Protein AF-A0A8H6FI02-F1 (afdb_monomer_lite)

Organism: NCBI:txid112416

InterPro domains:
  IPR002523 Mg2+ transporter protein, CorA-like/Zinc transport protein ZntB [PF01544] (306-417)
  IPR045863 CorA, transmembrane region [SSF144083] (363-417)
  IPR050829 CorA Metal Ion Transporter [PTHR47685] (241-414)

Sequence (420 aa):
MCSTRLTFEDIHGEVKEGPYNGFEILNFRGRQKLQDQSDVFNILHDSPHLSSELDELTFKYHENGPLGRNLQWRADLLGIKRGFCNDVQSDLPWQLDEGIRSNFSKIEVTKGSLAPEIGQQMLSRHPFYSNAVLVRDYFRCFPRDDGFLLTTSPTVGLNYLDRYFARYVEVPSHAETVHQDHSALENIRRGWELDGTASWEIKLVHWLMVLLVNELEVAPHNHRLWKNVPDIQNAYLPIVRDLKHRRASRFRRHESVNLVREYVSCMDEISQINEISMQKIEFLGKLREHCKSLKLARLHHILGSINEKSLLVQRVDEAVKQIEKDNENLPRLINDLKTSLDVLFQLRTIEQNELAIIAESNNKAILVFTVVIFIFLPLSFFTSYFGMNLQGIANTDKTQGYFWAVCGSVTLFVVSFTVV

Secondary structure (DSSP, 8-state):
--------SS-B---SS-GGGEEEEEEEEEHHHHHHHHHHHHHHHH-HHHHHHHHHHHHTTTTTSHHHHHHHHHHHHHTPPP-HHHHHHHHSPEETTS-----TTS------PPPSS----GGGGSGGGTTEEEEEEEEEEEE-TTS-EEEE----SB-B--TTHHHHHTS-TTTTTT-TTT-HHHHHHHHHHHHTTTT-SS-BHHHHHHHHHHHHHSTTBB-SS---S--HHHHHHHHHHHHHHHHHSPP-TTHHHHHHHHHHHHHHHHHHHHHHHHHHHHHHHHHHHHHHH--GGGTTTTS-SSHHHHHHHHHHHHHHHHHHHTTTTHHHHHHHHHHHHHHHHHHHHHHHHHHHHHHHHHHHHHHHHHHHHHHHHHHHHHHHHHHS--HHHHT----HHHHHHHHHHHHHHHHHHHH-

Foldseek 3Di:
DPQPFDDDPQADDFADDALQQKAKFKFKAFQVVLLVLLQVLCVCVVDPVNQVVCQCVVPVVPCPHPVVVVQVVVCVQQVHDDGPSVVVLLQRWAALPWDDDDDPPHNPPPPTNRPNHDDDALLLVQVLCVRMGITMGMWGWDADPRRATRDIRPDFHFFEDEPCSSVLNPDDRVCSLPDLQGDLVSVLVVVCVVQPCVPPPDRHSLSVSLSSLLSRLLTNVDYPYDPPGDQSVRSCVVSLVVLLVVLVDDDDPPVLVVSLVSLVSSLSSLVSLLVSLVVSLVSLVSSLVVLVPPPCVVVPVPDPDDVVSVVSNVSSVVSNVSSCVSSVCSVVSSVVSVVSSVVSVVVVVVVVVVVVVVVVVVVVVVVVVVLVCLLVVVVVVVVVVLVPPDPDNVPDPDDPVVVCVVVVVVSVVSNVVSVD

Radius of gyration: 36.69 Å; chains: 1; bounding box: 103×50×107 Å

Structure (mmCIF, N/CA/C/O backbone):
data_AF-A0A8H6FI02-F1
#
_entry.id   AF-A0A8H6FI02-F1
#
loop_
_atom_site.group_PDB
_atom_site.id
_atom_site.type_symbol
_atom_site.label_atom_id
_atom_site.label_alt_id
_atom_site.label_comp_id
_atom_site.label_asym_id
_atom_site.label_entity_id
_atom_site.label_seq_id
_atom_site.pdbx_PDB_ins_code
_atom_site.Cartn_x
_atom_site.Cartn_y
_atom_site.Cartn_z
_atom_site.occupancy
_atom_site.B_iso_or_equiv
_atom_site.auth_seq_id
_atom_site.auth_comp_id
_atom_site.auth_asym_id
_atom_site.auth_atom_id
_atom_site.pdbx_PDB_model_num
ATOM 1 N N . MET A 1 1 ? 0.242 -11.033 -23.485 1.00 25.84 1 MET A N 1
ATOM 2 C CA . MET A 1 1 ? 1.720 -11.048 -23.439 1.00 25.84 1 MET A CA 1
ATOM 3 C C . MET A 1 1 ? 2.273 -10.285 -24.640 1.00 25.84 1 MET A C 1
ATOM 5 O O . MET A 1 1 ? 2.476 -10.868 -25.697 1.00 25.84 1 MET A O 1
ATOM 9 N N . CYS A 1 2 ? 2.467 -8.969 -24.509 1.00 23.47 2 CYS A N 1
ATOM 10 C CA . CYS A 1 2 ? 3.204 -8.182 -25.500 1.00 23.47 2 CYS A CA 1
ATOM 11 C C . CYS A 1 2 ? 4.700 -8.379 -25.246 1.00 23.47 2 CYS A C 1
ATOM 13 O O . CYS A 1 2 ? 5.284 -7.724 -24.390 1.00 23.47 2 CYS A O 1
ATOM 15 N N . SER A 1 3 ? 5.314 -9.321 -25.959 1.00 27.84 3 SER A N 1
ATOM 16 C CA . SER A 1 3 ? 6.769 -9.362 -26.090 1.00 27.84 3 SER A CA 1
ATOM 17 C C . SER A 1 3 ? 7.166 -8.255 -27.063 1.00 27.84 3 SER A C 1
ATOM 19 O O . SER A 1 3 ? 7.126 -8.433 -28.280 1.00 27.84 3 SER A O 1
ATOM 21 N N . THR A 1 4 ? 7.480 -7.074 -26.535 1.00 34.72 4 THR A N 1
ATOM 22 C CA . THR A 1 4 ? 8.015 -5.970 -27.333 1.00 34.72 4 THR A CA 1
ATOM 23 C C . THR A 1 4 ? 9.437 -6.343 -27.738 1.00 34.72 4 THR A C 1
ATOM 25 O O . THR A 1 4 ? 10.385 -6.238 -26.959 1.00 34.72 4 THR A O 1
ATOM 28 N N . ARG A 1 5 ? 9.585 -6.865 -28.956 1.00 30.97 5 ARG A N 1
ATOM 29 C CA . ARG A 1 5 ? 10.879 -7.173 -29.566 1.00 30.97 5 ARG A CA 1
ATOM 30 C C . ARG A 1 5 ? 11.519 -5.853 -30.001 1.00 30.97 5 ARG A C 1
ATOM 32 O O . ARG A 1 5 ? 11.352 -5.415 -31.129 1.00 30.97 5 ARG A O 1
ATOM 39 N N . LEU A 1 6 ? 12.196 -5.189 -29.072 1.00 39.38 6 LEU A N 1
ATOM 40 C CA . LEU A 1 6 ? 13.025 -4.024 -29.373 1.00 39.38 6 LEU A CA 1
ATOM 41 C C . LEU A 1 6 ? 14.338 -4.541 -29.982 1.00 39.38 6 LEU A C 1
ATOM 43 O O . LEU A 1 6 ? 15.044 -5.316 -29.347 1.00 39.38 6 LEU A O 1
ATOM 47 N N . THR A 1 7 ? 14.653 -4.206 -31.229 1.00 31.80 7 THR A N 1
ATOM 48 C CA . THR A 1 7 ? 15.923 -4.590 -31.871 1.00 31.80 7 THR A CA 1
ATOM 49 C C . THR A 1 7 ? 16.948 -3.473 -31.694 1.00 31.80 7 THR A C 1
ATOM 51 O O . THR A 1 7 ? 16.691 -2.327 -32.046 1.00 31.80 7 THR A O 1
ATOM 54 N N . PHE A 1 8 ? 18.096 -3.813 -31.105 1.00 48.16 8 PHE A N 1
ATOM 55 C CA . PHE A 1 8 ? 19.157 -2.891 -30.694 1.00 48.16 8 PHE A CA 1
ATOM 56 C C . PHE A 1 8 ? 20.322 -2.982 -31.687 1.00 48.16 8 PHE A C 1
ATOM 58 O O . PHE A 1 8 ? 21.234 -3.776 -31.476 1.00 48.16 8 PHE A O 1
ATOM 65 N N . GLU A 1 9 ? 20.293 -2.215 -32.778 1.00 36.41 9 GLU A N 1
ATOM 66 C CA . GLU A 1 9 ? 21.387 -2.235 -33.771 1.00 36.41 9 GLU A CA 1
ATOM 67 C C . GLU A 1 9 ? 22.436 -1.125 -33.542 1.00 36.41 9 GLU A C 1
ATOM 69 O O . GLU A 1 9 ? 23.589 -1.297 -33.927 1.00 36.41 9 GLU A O 1
ATOM 74 N N . ASP A 1 10 ? 22.106 -0.062 -32.792 1.00 35.91 10 ASP A N 1
ATOM 75 C CA . ASP A 1 10 ? 22.948 1.149 -32.676 1.00 35.91 10 ASP A CA 1
ATOM 76 C C . ASP A 1 10 ? 23.571 1.401 -31.287 1.00 35.91 10 ASP A C 1
ATOM 78 O O . ASP A 1 10 ? 24.096 2.485 -31.024 1.00 35.91 10 ASP A O 1
ATOM 82 N N . ILE A 1 11 ? 23.493 0.444 -30.355 1.00 46.09 11 ILE A N 1
ATOM 83 C CA . ILE A 1 11 ? 23.932 0.651 -28.964 1.00 46.09 11 ILE A CA 1
ATOM 84 C C . ILE A 1 11 ? 25.140 -0.233 -28.638 1.00 46.09 11 ILE A C 1
ATOM 86 O O . ILE A 1 11 ? 25.169 -1.406 -28.989 1.00 46.09 11 ILE A O 1
ATOM 90 N N . HIS A 1 12 ? 26.144 0.309 -27.942 1.00 44.88 12 HIS A N 1
ATOM 91 C CA . HIS A 1 12 ? 27.356 -0.423 -27.556 1.00 44.88 12 HIS A CA 1
ATOM 92 C C . HIS A 1 12 ? 27.437 -0.653 -26.031 1.00 44.88 12 HIS A C 1
ATOM 94 O O . HIS A 1 12 ? 27.285 0.289 -25.249 1.00 44.88 12 HIS A O 1
ATOM 100 N N . GLY A 1 13 ? 27.718 -1.892 -25.597 1.00 50.53 13 GLY A N 1
ATOM 101 C CA . GLY A 1 13 ? 28.077 -2.232 -24.207 1.00 50.53 13 GLY A CA 1
ATOM 102 C C . GLY A 1 13 ? 27.621 -3.626 -23.746 1.00 50.53 13 GLY A C 1
ATOM 103 O O . GLY A 1 13 ? 26.495 -4.014 -24.022 1.00 50.53 13 GLY A O 1
ATOM 104 N N . GLU A 1 14 ? 28.480 -4.348 -23.010 1.00 46.88 14 GLU A N 1
ATOM 105 C CA . GLU A 1 14 ? 28.128 -5.605 -22.320 1.00 46.88 14 GLU A CA 1
ATOM 106 C C . GLU A 1 14 ? 27.627 -5.316 -20.889 1.00 46.88 14 GLU A C 1
ATOM 108 O O . GLU A 1 14 ? 28.314 -4.642 -20.120 1.00 46.88 14 GLU A O 1
ATOM 113 N N . VAL A 1 15 ? 26.471 -5.867 -20.508 1.00 52.25 15 VAL A N 1
ATOM 114 C CA . VAL A 1 15 ? 25.891 -5.834 -19.155 1.00 52.25 15 VAL A CA 1
ATOM 115 C C . VAL A 1 15 ? 25.827 -7.268 -18.631 1.00 52.25 15 VAL A C 1
ATOM 117 O O . VAL A 1 15 ? 24.835 -7.964 -18.824 1.00 52.25 15 VAL A O 1
ATOM 120 N N . LYS A 1 16 ? 26.914 -7.739 -18.011 1.00 48.22 16 LYS A N 1
ATOM 121 C CA . LYS A 1 16 ? 26.981 -9.107 -17.463 1.00 48.22 16 LYS A CA 1
ATOM 122 C C . LYS A 1 16 ? 26.586 -9.192 -15.984 1.00 48.22 16 LYS A C 1
ATOM 124 O O . LYS A 1 16 ? 25.959 -10.167 -15.599 1.00 48.22 16 LYS A O 1
ATOM 129 N N . GLU A 1 17 ? 26.893 -8.176 -15.170 1.00 51.75 17 GLU A N 1
ATOM 130 C CA . GLU A 1 17 ? 26.709 -8.218 -13.704 1.00 51.75 17 GLU A CA 1
ATOM 131 C C . GLU A 1 17 ? 26.535 -6.802 -13.110 1.00 51.75 17 GLU A C 1
ATOM 133 O O . GLU A 1 17 ? 27.404 -6.276 -12.415 1.00 51.75 17 GLU A O 1
ATOM 138 N N . GLY A 1 18 ? 25.437 -6.118 -13.435 1.00 57.34 18 GLY A N 1
ATOM 139 C CA . GLY A 1 18 ? 25.102 -4.827 -12.818 1.00 57.34 18 GLY A CA 1
ATOM 140 C C . GLY A 1 18 ? 23.939 -4.942 -11.828 1.00 57.34 18 GLY A C 1
ATOM 141 O O . GLY A 1 18 ? 23.254 -5.962 -11.824 1.00 57.34 18 GLY A O 1
ATOM 142 N N . PRO A 1 19 ? 23.645 -3.899 -11.025 1.00 59.91 19 PRO A N 1
ATOM 143 C CA . PRO A 1 19 ? 22.496 -3.900 -10.111 1.00 59.91 19 PRO A CA 1
ATOM 144 C C . PRO A 1 19 ? 21.141 -4.033 -10.834 1.00 59.91 19 PRO A C 1
ATOM 146 O O . PRO A 1 19 ? 20.117 -4.167 -10.191 1.00 59.91 19 PRO A O 1
ATOM 149 N N . TYR A 1 20 ? 21.115 -4.024 -12.165 1.00 67.75 20 TYR A N 1
ATOM 150 C CA . TYR A 1 20 ? 19.925 -3.873 -12.997 1.00 67.75 20 TYR A CA 1
ATOM 151 C C . TYR A 1 20 ? 18.960 -5.068 -13.025 1.00 67.75 20 TYR A C 1
ATOM 153 O O . TYR A 1 20 ? 17.914 -4.937 -13.644 1.00 67.75 20 TYR A O 1
ATOM 161 N N . ASN A 1 21 ? 19.270 -6.213 -12.408 1.00 68.56 21 ASN A N 1
ATOM 162 C CA . ASN A 1 21 ? 18.493 -7.456 -12.575 1.00 68.56 21 ASN A CA 1
ATOM 163 C C . ASN A 1 21 ? 17.007 -7.320 -12.190 1.00 68.56 21 ASN A C 1
ATOM 165 O O . ASN A 1 21 ? 16.147 -7.960 -12.798 1.00 68.56 21 ASN A O 1
ATOM 169 N N . GLY A 1 22 ? 16.693 -6.450 -11.234 1.00 74.62 22 GLY A N 1
ATOM 170 C CA . GLY A 1 22 ? 15.326 -6.019 -10.987 1.00 74.62 22 GLY A CA 1
ATOM 171 C C . GLY A 1 22 ? 15.162 -5.208 -9.710 1.00 74.62 22 GLY A C 1
ATOM 172 O O . GLY A 1 22 ? 16.018 -5.242 -8.824 1.00 74.62 22 GLY A O 1
ATOM 173 N N . PHE A 1 23 ? 14.058 -4.477 -9.632 1.00 78.00 23 PHE A N 1
ATOM 174 C CA . PHE A 1 23 ? 13.716 -3.604 -8.513 1.00 78.00 23 PHE A CA 1
ATOM 175 C C . PHE A 1 23 ? 12.197 -3.504 -8.331 1.00 78.00 23 PHE A C 1
ATOM 177 O O . PHE A 1 23 ? 11.422 -3.754 -9.257 1.00 78.00 23 PHE A O 1
ATOM 184 N N . GLU A 1 24 ? 11.772 -3.173 -7.112 1.00 80.00 24 GLU A N 1
ATOM 185 C CA . GLU A 1 24 ? 10.360 -2.964 -6.790 1.00 80.00 24 GLU A CA 1
ATOM 186 C C . GLU A 1 24 ? 9.908 -1.578 -7.251 1.00 80.00 24 GLU A C 1
ATOM 188 O O . GLU A 1 24 ? 10.533 -0.562 -6.950 1.00 80.00 24 GLU A O 1
ATOM 193 N N . ILE A 1 25 ? 8.780 -1.531 -7.949 1.00 83.44 25 ILE A N 1
ATOM 194 C CA . ILE A 1 25 ? 8.131 -0.302 -8.386 1.00 83.44 25 ILE A CA 1
ATOM 195 C C . ILE A 1 25 ? 6.779 -0.153 -7.696 1.00 83.44 25 ILE A C 1
ATOM 197 O O . ILE A 1 25 ? 6.117 -1.128 -7.345 1.00 83.44 25 ILE A O 1
ATOM 201 N N . LEU A 1 26 ? 6.358 1.099 -7.542 1.00 87.69 26 LEU A N 1
ATOM 202 C CA . LEU A 1 26 ? 5.032 1.451 -7.057 1.00 87.69 26 LEU A CA 1
ATOM 203 C C . LEU A 1 26 ? 4.235 2.042 -8.215 1.00 87.69 26 LEU A C 1
ATOM 205 O O . LEU A 1 26 ? 4.706 2.951 -8.905 1.00 87.69 26 LEU A O 1
ATOM 209 N N . ASN A 1 27 ? 3.031 1.527 -8.434 1.00 88.00 27 ASN A N 1
ATOM 210 C CA . ASN A 1 27 ? 2.109 2.062 -9.428 1.00 88.00 27 ASN A CA 1
ATOM 211 C C . ASN A 1 27 ? 0.655 1.896 -8.979 1.00 88.00 27 ASN A C 1
ATOM 213 O O . ASN A 1 27 ? 0.359 1.197 -8.011 1.00 88.00 27 ASN A O 1
ATOM 217 N N . PHE A 1 28 ? -0.253 2.576 -9.672 1.00 88.94 28 PHE A N 1
ATOM 218 C CA . PHE A 1 28 ? -1.681 2.468 -9.409 1.00 88.94 28 PHE A CA 1
ATOM 219 C C . PHE A 1 28 ? -2.382 1.556 -10.411 1.00 88.94 28 PHE A C 1
ATOM 221 O O . PHE A 1 28 ? -2.093 1.576 -11.613 1.00 88.94 28 PHE A O 1
ATOM 228 N N . ARG A 1 29 ? -3.372 0.816 -9.909 1.00 87.25 29 ARG A N 1
ATOM 229 C CA . ARG A 1 29 ? -4.286 -0.032 -10.684 1.00 87.25 29 ARG A CA 1
ATOM 230 C C . ARG A 1 29 ? -5.734 0.307 -10.362 1.00 87.25 29 ARG A C 1
ATOM 232 O O . ARG A 1 29 ? -6.038 0.745 -9.254 1.00 87.25 29 ARG A O 1
ATOM 239 N N . GLY A 1 30 ? -6.635 0.067 -11.310 1.00 87.81 30 GLY A N 1
ATOM 240 C CA . GLY A 1 30 ? -8.071 0.076 -11.034 1.00 87.81 30 GLY A CA 1
ATOM 241 C C . GLY A 1 30 ? -8.447 -1.061 -10.087 1.00 87.81 30 GLY A C 1
ATOM 242 O O . GLY A 1 30 ? -8.054 -2.203 -10.321 1.00 87.81 30 GLY A O 1
ATOM 243 N N . ARG A 1 31 ? -9.219 -0.765 -9.034 1.00 86.06 31 ARG A N 1
ATOM 244 C CA . ARG A 1 31 ? -9.613 -1.764 -8.024 1.00 86.06 31 ARG A CA 1
ATOM 245 C C . ARG A 1 31 ? -10.326 -2.956 -8.651 1.00 86.06 31 ARG A C 1
ATOM 247 O O . ARG A 1 31 ? -9.917 -4.087 -8.427 1.00 86.06 31 ARG A O 1
ATOM 254 N N . GLN A 1 32 ? -11.373 -2.695 -9.435 1.00 85.25 32 GLN A N 1
ATOM 255 C CA . GLN A 1 32 ? -12.171 -3.761 -10.046 1.00 85.25 32 GLN A CA 1
ATOM 256 C C . GLN A 1 32 ? -11.300 -4.658 -10.922 1.00 85.25 32 GLN A C 1
ATOM 258 O O . GLN A 1 32 ? -11.366 -5.870 -10.831 1.00 85.25 32 GLN A O 1
ATOM 263 N N . LYS A 1 33 ? -10.407 -4.049 -11.702 1.00 82.88 33 LYS A N 1
ATOM 264 C CA . LYS A 1 33 ? -9.492 -4.771 -12.578 1.00 82.88 33 LYS A CA 1
ATOM 265 C C . LYS A 1 33 ? -8.528 -5.664 -11.805 1.00 82.88 33 LYS A C 1
ATOM 267 O O . LYS A 1 33 ? -8.281 -6.788 -12.225 1.00 82.88 33 LYS A O 1
ATOM 272 N N . LEU A 1 34 ? -7.957 -5.155 -10.716 1.00 84.00 34 LEU A N 1
ATOM 273 C CA . LEU A 1 34 ? -7.085 -5.958 -9.869 1.00 84.00 34 LEU A CA 1
ATOM 274 C C . LEU A 1 34 ? -7.872 -7.136 -9.268 1.00 84.00 34 LEU A C 1
ATOM 276 O O . LEU A 1 34 ? -7.333 -8.238 -9.197 1.00 84.00 34 LEU A O 1
ATOM 280 N N . GLN A 1 35 ? -9.148 -6.925 -8.906 1.00 85.69 35 GLN A N 1
ATOM 281 C CA . GLN A 1 35 ? -10.004 -7.984 -8.356 1.00 85.69 35 GLN A CA 1
ATOM 282 C C . GLN A 1 35 ? -10.259 -9.041 -9.424 1.00 85.69 35 GLN A C 1
ATOM 284 O O . GLN A 1 35 ? -9.987 -10.210 -9.193 1.00 85.69 35 GLN A O 1
ATOM 289 N N . ASP A 1 36 ? -10.661 -8.615 -10.623 1.00 86.50 36 ASP A N 1
ATOM 290 C CA . ASP A 1 36 ? -10.894 -9.502 -11.759 1.00 86.50 36 ASP A CA 1
ATOM 291 C C . ASP A 1 36 ? -9.629 -10.317 -12.099 1.00 86.50 36 ASP A C 1
ATOM 293 O O . ASP A 1 36 ? -9.716 -11.497 -12.429 1.00 86.50 36 ASP A O 1
ATOM 297 N N . GLN A 1 37 ? -8.434 -9.714 -12.005 1.00 83.69 37 GLN A N 1
ATOM 298 C CA . GLN A 1 37 ? -7.159 -10.413 -12.213 1.00 83.69 37 GLN A CA 1
ATOM 299 C C . GLN A 1 37 ? -6.890 -11.474 -11.139 1.00 83.69 37 GLN A C 1
ATOM 301 O O . GLN A 1 37 ? -6.486 -12.584 -11.492 1.00 83.69 37 GLN A O 1
ATOM 306 N N . SER A 1 38 ? -7.119 -11.148 -9.863 1.00 82.50 38 SER A N 1
ATOM 307 C CA . SER A 1 38 ? -6.977 -12.091 -8.746 1.00 82.50 38 SER A CA 1
ATOM 308 C C . SER A 1 38 ? -7.982 -13.240 -8.865 1.00 82.50 38 SER A C 1
ATOM 310 O O . SER A 1 38 ? -7.602 -14.406 -8.807 1.00 82.50 38 SER A O 1
ATOM 312 N N . ASP A 1 39 ? -9.248 -12.928 -9.149 1.00 86.31 39 ASP A N 1
ATOM 313 C CA . ASP A 1 39 ? -10.327 -13.907 -9.296 1.00 86.31 39 A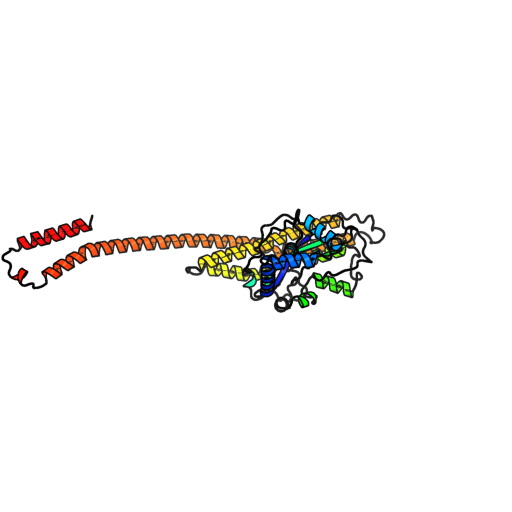SP A CA 1
ATOM 314 C C . ASP A 1 39 ? -10.049 -14.874 -10.448 1.00 86.31 39 ASP A C 1
ATOM 316 O O . ASP A 1 39 ? -10.125 -16.091 -10.275 1.00 86.31 39 ASP A O 1
ATOM 320 N N . VAL A 1 40 ? -9.671 -14.353 -11.622 1.00 87.44 40 VAL A N 1
ATOM 321 C CA . VAL A 1 40 ? -9.311 -15.187 -12.777 1.00 87.44 40 VAL A CA 1
ATOM 322 C C . VAL A 1 40 ? -8.113 -16.069 -12.450 1.00 87.44 40 VAL A C 1
ATOM 324 O O . VAL A 1 40 ? -8.132 -17.255 -12.776 1.00 87.44 40 VAL A O 1
ATOM 327 N N . PHE A 1 41 ? -7.083 -15.526 -11.796 1.00 85.56 41 PHE A N 1
ATOM 328 C CA . PHE A 1 41 ? -5.933 -16.324 -11.387 1.00 85.56 41 PHE A CA 1
ATOM 329 C C . PHE A 1 41 ? -6.339 -17.454 -10.437 1.00 85.56 41 PHE A C 1
ATOM 331 O O . PHE A 1 41 ? -5.979 -18.600 -10.691 1.00 85.56 41 PHE A O 1
ATOM 338 N N . ASN A 1 42 ? -7.123 -17.159 -9.399 1.00 84.44 42 ASN A N 1
ATOM 339 C CA . ASN A 1 42 ? -7.567 -18.146 -8.415 1.00 84.44 42 ASN A CA 1
ATOM 340 C C . ASN A 1 42 ? -8.417 -19.244 -9.073 1.00 84.44 42 ASN A C 1
ATOM 342 O O . ASN A 1 42 ? -8.167 -20.425 -8.856 1.00 84.44 42 ASN A O 1
ATOM 346 N N . ILE A 1 43 ? -9.337 -18.883 -9.977 1.00 86.44 43 ILE A N 1
ATOM 347 C CA . ILE A 1 43 ? -10.141 -19.852 -10.743 1.00 86.44 43 ILE A CA 1
ATOM 348 C C . ILE A 1 43 ? -9.252 -20.789 -11.575 1.00 86.44 43 ILE A C 1
ATOM 350 O O . ILE A 1 43 ? -9.496 -22.000 -11.619 1.00 86.44 43 ILE A O 1
ATOM 354 N N . LEU A 1 44 ? -8.233 -20.243 -12.248 1.00 85.19 44 LEU A N 1
ATOM 355 C CA . LEU A 1 44 ? -7.300 -21.027 -13.061 1.00 85.19 44 LEU A CA 1
ATOM 356 C C . LEU A 1 44 ? -6.378 -21.898 -12.201 1.00 85.19 44 LEU A C 1
ATOM 358 O O . LEU A 1 44 ? -6.104 -23.039 -12.572 1.00 85.19 44 LEU A O 1
ATOM 362 N N . HIS A 1 45 ? -5.922 -21.376 -11.062 1.00 83.25 45 HIS A N 1
ATOM 363 C CA . HIS A 1 45 ? -5.034 -22.063 -10.131 1.00 83.25 45 HIS A CA 1
ATOM 364 C C . HIS A 1 45 ? -5.729 -23.234 -9.427 1.00 83.25 45 HIS A C 1
ATOM 366 O O . HIS A 1 45 ? -5.173 -24.330 -9.358 1.00 83.25 45 HIS A O 1
ATOM 372 N N . ASP A 1 46 ? -6.965 -23.029 -8.967 1.00 85.50 46 ASP A N 1
ATOM 373 C CA . ASP A 1 46 ? -7.738 -24.024 -8.215 1.00 85.50 46 ASP A CA 1
ATOM 374 C C . ASP A 1 46 ? -8.308 -25.141 -9.109 1.00 85.50 46 ASP A C 1
ATOM 376 O O . ASP A 1 46 ? -8.762 -26.176 -8.614 1.00 85.50 46 ASP A O 1
ATOM 380 N N . SER A 1 47 ? -8.268 -24.965 -10.434 1.00 88.12 47 SER A N 1
ATOM 381 C CA . SER A 1 47 ? -8.776 -25.922 -11.421 1.00 88.12 47 SER A CA 1
ATOM 382 C C . SER A 1 47 ? -7.650 -26.808 -11.986 1.00 88.12 47 SER A C 1
ATOM 384 O O . SER A 1 47 ? -7.001 -26.425 -12.964 1.00 88.12 47 SER A O 1
ATOM 386 N N . PRO A 1 48 ? -7.435 -28.040 -11.475 1.00 83.56 48 PRO A N 1
ATOM 387 C CA . PRO A 1 48 ? -6.284 -28.867 -11.858 1.00 83.56 48 PRO A CA 1
ATOM 388 C C . PRO A 1 48 ? -6.272 -29.252 -13.344 1.00 83.56 48 PRO A C 1
ATOM 390 O O . PRO A 1 48 ? -5.207 -29.302 -13.958 1.00 83.56 48 PRO A O 1
ATOM 393 N N . HIS A 1 49 ? -7.448 -29.479 -13.944 1.00 87.56 49 HIS A N 1
ATOM 394 C CA . HIS A 1 49 ? -7.566 -29.758 -15.378 1.00 87.56 49 HIS A CA 1
ATOM 395 C C . HIS A 1 49 ? -7.075 -28.579 -16.231 1.00 87.56 49 HIS A C 1
ATOM 397 O O . HIS A 1 49 ? -6.234 -28.778 -17.106 1.00 87.56 49 HIS A O 1
ATOM 403 N N . LEU A 1 50 ? -7.529 -27.358 -15.927 1.00 84.88 50 LEU A N 1
ATOM 404 C CA . LEU A 1 50 ? -7.136 -26.151 -16.659 1.00 84.88 50 LEU A CA 1
ATOM 405 C C . LEU A 1 50 ? -5.654 -25.834 -16.466 1.00 84.88 50 LEU A C 1
ATOM 407 O O . LEU A 1 50 ? -4.974 -25.535 -17.441 1.00 84.88 50 LEU A O 1
ATOM 411 N N . SER A 1 51 ? -5.131 -25.953 -15.241 1.00 81.38 51 SER A N 1
ATOM 412 C CA . SER A 1 51 ? -3.705 -25.722 -14.985 1.00 81.38 51 SER A CA 1
ATOM 413 C C . SER A 1 51 ? -2.825 -26.669 -15.807 1.00 81.38 51 SER A C 1
ATOM 415 O O . SER A 1 51 ? -1.845 -26.223 -16.397 1.00 81.38 51 SER A O 1
ATOM 417 N N . SER A 1 52 ? -3.184 -27.957 -15.893 1.00 82.50 52 SER A N 1
ATOM 418 C CA . SER A 1 52 ? -2.418 -28.932 -16.683 1.00 82.50 52 SER A CA 1
ATOM 419 C C . SER A 1 52 ? -2.475 -28.661 -18.190 1.00 82.50 52 SER A C 1
ATOM 421 O O . SER A 1 52 ? -1.460 -28.767 -18.876 1.00 82.50 52 SER A O 1
ATOM 423 N N . GLU A 1 53 ? -3.640 -28.251 -18.698 1.00 86.69 53 GLU A N 1
ATOM 424 C CA . GLU A 1 53 ? -3.821 -27.893 -20.105 1.00 86.69 53 GLU A CA 1
ATOM 425 C C . GLU A 1 53 ? -3.056 -26.610 -20.458 1.00 86.69 53 GLU A C 1
ATOM 427 O O . GLU A 1 53 ? -2.420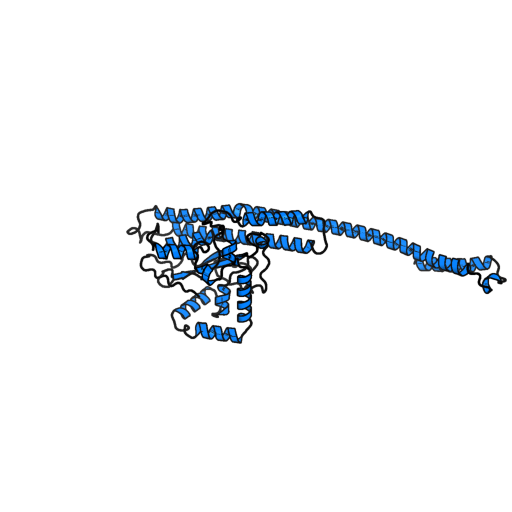 -26.536 -21.506 1.00 86.69 53 GLU A O 1
ATOM 432 N N . LEU A 1 54 ? -3.052 -25.612 -19.569 1.00 85.69 54 LEU A N 1
ATOM 433 C CA . LEU A 1 54 ? -2.306 -24.365 -19.746 1.00 85.69 54 LEU A CA 1
ATOM 434 C C . LEU A 1 54 ? -0.794 -24.586 -19.724 1.00 85.69 54 LEU A C 1
ATOM 436 O O . LEU A 1 54 ? -0.089 -23.992 -20.543 1.00 85.69 54 LEU A O 1
ATOM 440 N N . ASP A 1 55 ? -0.295 -25.451 -18.841 1.00 83.62 55 ASP A N 1
ATOM 441 C CA . ASP A 1 55 ? 1.111 -25.859 -18.841 1.00 83.62 55 ASP A CA 1
ATOM 442 C C . ASP A 1 55 ? 1.482 -26.526 -20.170 1.00 83.62 55 ASP A C 1
ATOM 444 O O . ASP A 1 55 ? 2.470 -26.149 -20.809 1.00 83.62 55 ASP A O 1
ATOM 448 N N . GLU A 1 56 ? 0.657 -27.465 -20.639 1.00 82.94 56 GLU A N 1
ATOM 449 C CA . GLU A 1 56 ? 0.879 -28.131 -21.918 1.00 82.94 56 GLU A CA 1
ATOM 450 C C . GLU A 1 56 ? 0.853 -27.123 -23.081 1.00 82.94 56 GLU A C 1
ATOM 452 O O . GLU A 1 56 ? 1.803 -27.053 -23.858 1.00 82.94 56 GLU A O 1
ATOM 457 N N . LEU A 1 57 ? -0.177 -26.281 -23.189 1.00 82.31 57 LEU A N 1
ATOM 458 C CA . LEU A 1 57 ? -0.309 -25.295 -24.267 1.00 82.31 57 LEU A CA 1
ATOM 459 C C . LEU A 1 57 ? 0.830 -24.269 -24.280 1.00 82.31 57 LEU A C 1
ATOM 461 O O . LEU A 1 57 ? 1.309 -23.894 -25.354 1.00 82.31 57 LEU A O 1
ATOM 465 N N . THR A 1 58 ? 1.279 -23.829 -23.105 1.00 77.00 58 THR A N 1
ATOM 466 C CA . THR A 1 58 ? 2.317 -22.798 -22.978 1.00 77.00 58 THR A CA 1
ATOM 467 C C . THR A 1 58 ? 3.702 -23.354 -23.298 1.00 77.00 58 THR A C 1
ATOM 469 O O . THR A 1 58 ? 4.513 -22.678 -23.938 1.00 77.00 58 THR A O 1
ATOM 472 N N . PHE A 1 59 ? 4.000 -24.589 -22.880 1.00 75.88 59 PHE A N 1
ATOM 473 C CA . PHE A 1 59 ? 5.365 -25.112 -22.934 1.00 75.88 59 PHE A CA 1
ATOM 474 C C . PHE A 1 59 ? 5.616 -26.159 -24.027 1.00 75.88 59 PHE A C 1
ATOM 476 O O . PHE A 1 59 ? 6.750 -26.221 -24.510 1.00 75.88 59 PHE A O 1
ATOM 483 N N . LYS A 1 60 ? 4.608 -26.904 -24.504 1.00 71.06 60 LYS A N 1
ATOM 484 C CA . LYS A 1 60 ? 4.767 -28.028 -25.459 1.00 71.06 60 LYS A CA 1
ATOM 485 C C . LYS A 1 60 ? 5.502 -27.666 -26.749 1.00 71.06 60 LYS A C 1
ATOM 487 O O . LYS A 1 60 ? 6.295 -28.455 -27.252 1.00 71.06 60 LYS A O 1
ATOM 492 N N . TYR A 1 61 ? 5.290 -26.462 -27.279 1.00 63.75 61 TYR A N 1
ATOM 493 C CA . TYR A 1 61 ? 5.945 -26.006 -28.515 1.00 63.75 61 TYR A CA 1
ATOM 494 C C . TYR A 1 61 ? 7.301 -25.324 -28.287 1.00 63.75 61 TYR A C 1
ATOM 496 O O . TYR A 1 61 ? 8.013 -25.010 -29.243 1.00 63.75 61 TYR A O 1
ATOM 504 N N . HIS A 1 62 ? 7.672 -25.080 -27.030 1.00 66.31 62 HIS A N 1
ATOM 505 C CA . HIS A 1 62 ? 8.829 -24.263 -26.673 1.00 66.31 62 HIS A CA 1
ATOM 506 C C . HIS A 1 62 ? 9.866 -24.985 -25.813 1.00 66.31 62 HIS A C 1
ATOM 508 O O . HIS A 1 62 ? 10.961 -24.445 -25.677 1.00 66.31 62 HIS A O 1
ATOM 514 N N . GLU A 1 63 ? 9.582 -26.189 -25.301 1.00 67.50 63 GLU A N 1
ATOM 515 C CA . GLU A 1 63 ? 10.480 -26.989 -24.449 1.00 67.50 63 GLU A CA 1
ATOM 516 C C . GLU A 1 63 ? 11.921 -27.075 -24.964 1.00 67.50 63 GLU A C 1
ATOM 518 O O . GLU A 1 63 ? 12.847 -26.778 -24.214 1.00 67.50 63 GLU A O 1
ATOM 523 N N . ASN A 1 64 ? 12.107 -27.383 -26.249 1.00 67.50 64 ASN A N 1
ATOM 524 C CA . ASN A 1 64 ? 13.433 -27.556 -26.856 1.00 67.50 64 ASN A CA 1
ATOM 525 C C . ASN A 1 64 ? 13.956 -26.296 -27.574 1.00 67.50 64 ASN A C 1
ATOM 527 O O . ASN A 1 64 ? 15.028 -26.314 -28.182 1.00 67.50 64 ASN A O 1
ATOM 531 N N . GLY A 1 65 ? 13.196 -25.197 -27.541 1.00 72.81 65 GLY A N 1
ATOM 532 C CA . GLY A 1 65 ? 13.524 -23.950 -28.228 1.00 72.81 65 GLY A CA 1
ATOM 533 C C . GLY A 1 65 ? 14.316 -22.955 -27.366 1.00 72.81 65 GLY A C 1
ATOM 534 O O . GLY A 1 65 ? 14.449 -23.125 -26.152 1.00 72.81 65 GLY A O 1
ATOM 535 N N . PRO A 1 66 ? 14.804 -21.848 -27.962 1.00 67.94 66 PRO A N 1
ATOM 536 C CA . PRO A 1 66 ? 15.435 -20.752 -27.222 1.00 67.94 66 PRO A CA 1
ATOM 537 C C . PRO A 1 66 ? 14.550 -20.186 -26.102 1.00 67.94 66 PRO A C 1
ATOM 539 O O . PRO A 1 66 ? 15.060 -19.839 -25.041 1.00 67.94 66 PRO A O 1
ATOM 542 N N . LEU A 1 67 ? 13.228 -20.144 -26.317 1.00 69.50 67 LEU A N 1
ATOM 543 C CA . LEU A 1 67 ? 12.265 -19.662 -25.327 1.00 69.50 67 LEU A CA 1
ATOM 544 C C . LEU A 1 67 ? 12.158 -20.604 -24.119 1.00 69.50 67 LEU A C 1
ATOM 546 O O . LEU A 1 67 ? 12.221 -20.128 -22.993 1.00 69.50 67 LEU A O 1
ATOM 550 N N . GLY A 1 68 ? 12.073 -21.923 -24.324 1.00 72.44 68 GLY A N 1
ATOM 551 C CA . GLY A 1 68 ? 12.026 -22.889 -23.221 1.00 72.44 68 GLY A CA 1
ATOM 552 C C . GLY A 1 68 ? 13.289 -22.874 -22.368 1.00 72.44 68 GLY A C 1
ATOM 553 O O . GLY A 1 68 ? 13.187 -22.886 -21.146 1.00 72.44 68 GLY A O 1
ATOM 554 N N . ARG A 1 69 ? 14.471 -22.751 -22.990 1.00 73.44 69 ARG A N 1
ATOM 555 C CA . ARG A 1 69 ? 15.736 -22.579 -22.252 1.00 73.44 69 ARG A CA 1
ATOM 556 C C . ARG A 1 69 ? 15.772 -21.278 -21.454 1.00 73.44 69 ARG A C 1
ATOM 558 O O . ARG A 1 69 ? 16.233 -21.286 -20.321 1.00 73.44 69 ARG A O 1
ATOM 565 N N . ASN A 1 70 ? 15.262 -20.181 -22.017 1.00 69.38 70 ASN A N 1
ATOM 566 C CA . ASN A 1 70 ? 15.193 -18.905 -21.308 1.00 69.38 70 ASN A CA 1
ATOM 567 C C . ASN A 1 70 ? 14.220 -18.963 -20.121 1.00 69.38 70 ASN A C 1
ATOM 569 O O . ASN A 1 70 ? 14.560 -18.498 -19.040 1.00 69.38 70 ASN A O 1
ATOM 573 N N . LEU A 1 71 ? 13.044 -19.571 -20.299 1.00 73.00 71 LEU A N 1
ATOM 574 C CA . LEU A 1 71 ? 12.062 -19.758 -19.228 1.00 73.00 71 LEU A CA 1
ATOM 575 C C . LEU A 1 71 ? 12.593 -20.688 -18.131 1.00 73.00 71 LEU A C 1
ATOM 577 O O . LEU A 1 71 ? 12.428 -20.384 -16.956 1.00 73.00 71 LEU A O 1
ATOM 581 N N . GLN A 1 72 ? 13.299 -21.762 -18.498 1.00 76.00 72 GLN A N 1
ATOM 582 C CA . GLN A 1 72 ? 13.965 -22.637 -17.532 1.00 76.00 72 GLN A CA 1
ATOM 583 C C . GLN A 1 72 ? 15.044 -21.887 -16.745 1.00 76.00 72 GLN A C 1
ATOM 585 O O . GLN A 1 72 ? 15.048 -21.937 -15.523 1.00 76.00 72 GLN A O 1
ATOM 590 N N . TRP A 1 73 ? 15.902 -21.126 -17.430 1.00 73.56 73 TRP A N 1
ATOM 591 C CA . TRP A 1 73 ? 16.916 -20.299 -16.777 1.00 73.56 73 TRP A CA 1
ATOM 592 C C . TRP A 1 73 ? 16.300 -19.271 -15.815 1.00 73.56 73 TRP A C 1
ATOM 594 O O . TRP A 1 73 ? 16.813 -19.080 -14.715 1.00 73.56 73 TRP A O 1
ATOM 604 N N . ARG A 1 74 ? 15.173 -18.642 -16.182 1.00 70.75 74 ARG A N 1
ATOM 605 C CA . ARG A 1 74 ? 14.426 -17.742 -15.284 1.00 70.75 74 ARG A CA 1
ATOM 606 C C . ARG A 1 74 ? 13.872 -18.484 -14.073 1.00 70.75 74 ARG A C 1
ATOM 608 O O . ARG A 1 74 ? 14.004 -17.987 -12.962 1.00 70.75 74 ARG A O 1
ATOM 615 N N . ALA A 1 75 ? 13.274 -19.655 -14.278 1.00 71.56 75 ALA A N 1
ATOM 616 C CA . ALA A 1 75 ? 12.748 -20.478 -13.196 1.00 71.56 75 ALA A CA 1
ATOM 617 C C . ALA A 1 75 ? 13.862 -20.877 -12.211 1.00 71.56 75 ALA A C 1
ATOM 619 O O . ALA A 1 75 ? 13.690 -20.735 -11.001 1.00 71.56 75 ALA A O 1
ATOM 620 N N . ASP A 1 76 ? 15.034 -21.258 -12.729 1.00 73.31 76 ASP A N 1
ATOM 621 C CA . ASP A 1 76 ? 16.222 -21.585 -11.935 1.00 73.31 76 ASP A CA 1
ATOM 622 C C . ASP A 1 76 ? 16.758 -20.357 -11.173 1.00 73.31 76 ASP A C 1
ATOM 624 O O . ASP A 1 76 ? 17.095 -20.461 -9.992 1.00 73.31 76 ASP A O 1
ATOM 628 N N . LEU A 1 77 ? 16.788 -19.178 -11.813 1.00 66.12 77 LEU A N 1
ATOM 629 C CA . LEU A 1 77 ? 17.184 -17.907 -11.189 1.00 66.12 77 LEU A CA 1
ATOM 630 C C . LEU A 1 77 ? 16.245 -17.510 -10.039 1.00 66.12 77 LEU A C 1
ATOM 632 O O . LEU A 1 77 ? 16.694 -16.992 -9.017 1.00 66.12 77 LEU A O 1
ATOM 636 N N . LEU A 1 78 ? 14.945 -17.746 -10.217 1.00 63.78 78 LEU A N 1
ATOM 637 C CA . LEU A 1 78 ? 13.887 -17.420 -9.259 1.00 63.78 78 LEU A CA 1
ATOM 638 C C . LEU A 1 78 ? 13.658 -18.526 -8.213 1.00 63.78 78 LEU A C 1
ATOM 640 O O . LEU A 1 78 ? 12.892 -18.333 -7.274 1.00 63.78 78 LEU A O 1
ATOM 644 N N . GLY A 1 79 ? 14.286 -19.697 -8.366 1.00 68.69 79 GLY A N 1
ATOM 645 C CA . GLY A 1 79 ? 14.056 -20.855 -7.499 1.00 68.69 79 GLY A CA 1
ATOM 646 C C . GLY A 1 79 ? 12.622 -21.402 -7.551 1.00 68.69 79 GLY A C 1
ATOM 647 O O . GLY A 1 79 ? 12.190 -22.080 -6.616 1.00 68.69 79 GLY A O 1
ATOM 648 N N . ILE A 1 80 ? 11.873 -21.110 -8.618 1.00 70.12 80 ILE A N 1
ATOM 649 C CA . ILE A 1 80 ? 10.490 -21.564 -8.810 1.00 70.12 80 ILE A CA 1
ATOM 650 C C . ILE A 1 80 ? 10.445 -22.773 -9.741 1.00 70.12 80 ILE A C 1
ATOM 652 O O . ILE A 1 80 ? 11.285 -22.951 -10.621 1.00 70.12 80 ILE A O 1
ATOM 656 N N . LYS A 1 81 ? 9.434 -23.627 -9.565 1.00 75.75 81 LYS A N 1
ATOM 657 C CA . LYS A 1 81 ? 9.164 -24.686 -10.540 1.00 75.75 81 LYS A CA 1
ATOM 658 C C . LYS A 1 81 ? 8.537 -24.062 -11.779 1.00 75.75 81 LYS A C 1
ATOM 660 O O . LYS A 1 81 ? 7.572 -23.311 -11.653 1.00 75.75 81 LYS A O 1
ATOM 665 N N . ARG A 1 82 ? 9.040 -24.438 -12.952 1.00 75.56 82 ARG A N 1
ATOM 666 C CA . ARG A 1 82 ? 8.448 -24.064 -14.236 1.00 75.56 82 ARG A CA 1
ATOM 667 C C . ARG A 1 82 ? 6.986 -24.518 -14.287 1.00 75.56 82 ARG A C 1
ATOM 669 O O . ARG A 1 82 ? 6.708 -25.699 -14.088 1.00 75.56 82 ARG A O 1
ATOM 676 N N . GLY A 1 83 ? 6.087 -23.568 -14.513 1.00 78.12 83 GLY A N 1
ATOM 677 C CA . GLY A 1 83 ? 4.644 -23.779 -14.567 1.00 78.12 83 GLY A CA 1
ATOM 678 C C . GLY A 1 83 ? 3.940 -22.456 -14.846 1.00 78.12 83 GLY A C 1
ATOM 679 O O . GLY A 1 83 ? 4.335 -21.427 -14.303 1.00 78.12 83 GLY A O 1
ATOM 680 N N . PHE A 1 84 ? 2.901 -22.483 -15.672 1.00 81.94 84 PHE A N 1
ATOM 681 C CA . PHE A 1 84 ? 2.152 -21.320 -16.131 1.00 81.94 84 PHE A CA 1
ATOM 682 C C . PHE A 1 84 ? 1.658 -20.487 -14.950 1.00 81.94 84 PHE A C 1
ATOM 684 O O . PHE A 1 84 ? 1.908 -19.288 -14.894 1.00 81.94 84 PHE A O 1
ATOM 691 N N . CYS A 1 85 ? 1.027 -21.124 -13.960 1.00 79.06 85 CYS A N 1
ATOM 692 C CA . CYS A 1 85 ? 0.511 -20.421 -12.786 1.00 79.06 85 CYS A CA 1
ATOM 693 C C . CYS A 1 85 ? 1.628 -19.778 -11.951 1.00 79.06 85 CYS A C 1
ATOM 695 O O . CYS A 1 85 ? 1.446 -18.668 -11.468 1.00 79.06 85 CYS A O 1
ATOM 697 N N . ASN A 1 86 ? 2.792 -20.422 -11.811 1.00 76.12 86 ASN A N 1
ATOM 698 C CA . ASN A 1 86 ? 3.917 -19.839 -11.067 1.00 76.12 86 ASN A CA 1
ATOM 699 C C . ASN A 1 86 ? 4.513 -18.637 -11.813 1.00 76.12 86 ASN A C 1
ATOM 701 O O . ASN A 1 86 ? 4.830 -17.622 -11.194 1.00 76.12 86 ASN A O 1
ATOM 705 N N . ASP A 1 87 ? 4.628 -18.740 -13.139 1.00 74.00 87 ASP A N 1
ATOM 706 C CA . ASP A 1 87 ? 5.122 -17.656 -13.985 1.00 74.00 87 ASP A CA 1
ATOM 707 C C . ASP A 1 87 ? 4.158 -16.456 -13.934 1.00 74.00 87 ASP A C 1
ATOM 709 O O . ASP A 1 87 ? 4.591 -15.331 -13.689 1.00 74.00 87 ASP A O 1
ATOM 713 N N . VAL A 1 88 ? 2.845 -16.693 -14.065 1.00 77.50 88 VAL A N 1
ATOM 714 C CA . VAL A 1 88 ? 1.809 -15.647 -13.985 1.00 77.50 88 VAL A CA 1
ATOM 715 C C . VAL A 1 88 ? 1.738 -15.022 -12.594 1.00 77.50 88 VAL A C 1
ATOM 717 O O . VAL A 1 88 ? 1.676 -13.801 -12.492 1.00 77.50 88 VAL A O 1
ATOM 720 N N . GLN A 1 89 ? 1.795 -15.820 -11.525 1.00 76.06 89 GLN A N 1
ATOM 721 C CA . GLN A 1 89 ? 1.796 -15.311 -10.149 1.00 76.06 89 GLN A CA 1
ATOM 722 C C . GLN A 1 89 ? 2.963 -14.353 -9.906 1.00 76.06 89 GLN A C 1
ATOM 724 O O . GLN A 1 89 ? 2.815 -13.355 -9.209 1.00 76.06 89 GLN A O 1
ATOM 729 N N . SER A 1 90 ? 4.120 -14.632 -10.512 1.00 71.44 90 SER A N 1
ATOM 730 C CA . SER A 1 90 ? 5.287 -13.761 -10.407 1.00 71.44 90 SER A CA 1
ATOM 731 C C . SER A 1 90 ? 5.108 -12.410 -11.112 1.00 71.44 90 SER A C 1
ATOM 733 O O . SER A 1 90 ? 5.856 -11.480 -10.810 1.00 71.44 90 SER A O 1
ATOM 735 N N . ASP A 1 91 ? 4.168 -12.301 -12.050 1.00 74.31 91 ASP A N 1
ATOM 736 C CA . ASP A 1 91 ? 3.874 -11.091 -12.827 1.00 74.31 91 ASP A CA 1
ATOM 737 C C . ASP A 1 91 ? 2.618 -10.353 -12.326 1.00 74.31 91 ASP A C 1
ATOM 739 O O . ASP A 1 91 ? 2.304 -9.270 -12.826 1.00 74.31 91 ASP A O 1
ATOM 743 N N . LEU A 1 92 ? 1.886 -10.921 -11.359 1.00 77.38 92 LEU A N 1
ATOM 744 C CA . LEU A 1 92 ? 0.758 -10.245 -10.729 1.00 77.38 92 LEU A CA 1
ATOM 745 C C . LEU A 1 92 ? 1.259 -9.196 -9.724 1.00 77.38 92 LEU A C 1
ATOM 747 O O . LEU A 1 92 ? 2.200 -9.477 -8.980 1.00 77.38 92 LEU A O 1
ATOM 751 N N . PRO A 1 93 ? 0.637 -8.004 -9.687 1.00 80.31 93 PRO A N 1
ATOM 752 C CA . PRO A 1 93 ? 0.953 -6.976 -8.701 1.00 80.31 93 PRO A CA 1
ATOM 753 C C . PRO A 1 93 ? 0.567 -7.428 -7.294 1.00 80.31 93 PRO A C 1
ATOM 755 O O . PRO A 1 93 ? -0.474 -8.051 -7.098 1.00 80.31 93 PRO A O 1
ATOM 758 N N . TRP A 1 94 ? 1.391 -7.068 -6.315 1.00 80.38 94 TRP A N 1
ATOM 759 C CA . TRP A 1 94 ? 1.168 -7.394 -4.910 1.00 80.38 94 TRP A CA 1
ATOM 760 C C . TRP A 1 94 ? 0.487 -6.214 -4.232 1.00 80.38 94 TRP A C 1
ATOM 762 O O . TRP A 1 94 ? 0.852 -5.051 -4.461 1.00 80.38 94 TRP A O 1
ATOM 772 N N . GLN A 1 95 ? -0.489 -6.495 -3.373 1.00 82.19 95 GLN A N 1
ATOM 773 C CA . GLN A 1 95 ? -1.019 -5.452 -2.503 1.00 82.19 95 GLN A CA 1
ATOM 774 C C . GLN A 1 95 ? 0.070 -4.984 -1.531 1.00 82.19 95 GLN A C 1
ATOM 776 O O . GLN A 1 95 ? 1.067 -5.665 -1.286 1.00 82.19 95 GLN A O 1
ATOM 781 N N . LEU A 1 96 ? -0.104 -3.780 -0.995 1.00 80.81 96 LEU A N 1
ATOM 782 C CA . LEU A 1 96 ? 0.819 -3.222 -0.013 1.00 80.81 96 LEU A CA 1
ATOM 783 C C . LEU A 1 96 ? 0.976 -4.181 1.186 1.00 80.81 96 LEU A C 1
ATOM 785 O O . LEU A 1 96 ? 2.096 -4.556 1.534 1.00 80.81 96 LEU A O 1
ATOM 789 N N . ASP A 1 97 ? -0.146 -4.651 1.731 1.00 70.19 97 ASP A N 1
ATOM 790 C CA . ASP A 1 97 ? -0.256 -5.558 2.877 1.00 70.19 97 ASP A CA 1
ATOM 791 C C . ASP A 1 97 ? 0.121 -7.021 2.592 1.00 70.19 97 ASP A C 1
ATOM 793 O O . ASP A 1 97 ? 0.259 -7.813 3.528 1.00 70.19 97 ASP A O 1
ATOM 797 N N . GLU A 1 98 ? 0.348 -7.386 1.329 1.00 68.12 98 GLU A N 1
ATOM 798 C CA . GLU A 1 98 ? 0.742 -8.735 0.937 1.00 68.12 98 GLU A CA 1
ATOM 799 C C . GLU A 1 98 ? 2.268 -8.950 1.021 1.00 68.12 98 GLU A C 1
ATOM 801 O O . GLU A 1 98 ? 3.082 -8.266 0.391 1.00 68.12 98 GLU A O 1
ATOM 806 N N . GLY A 1 99 ? 2.652 -9.997 1.762 1.00 56.53 99 GLY A N 1
ATOM 807 C CA . GLY A 1 99 ? 4.002 -10.569 1.771 1.00 56.53 99 GLY A CA 1
ATOM 808 C C . GLY A 1 99 ? 4.951 -10.023 2.848 1.00 56.53 99 GLY A C 1
ATOM 809 O O . GLY A 1 99 ? 4.972 -8.841 3.172 1.00 56.53 99 GLY A O 1
ATOM 810 N N . ILE A 1 100 ? 5.797 -10.912 3.384 1.00 50.75 100 ILE A N 1
ATOM 811 C CA . ILE A 1 100 ? 6.964 -10.555 4.208 1.00 50.75 100 ILE A CA 1
ATOM 812 C C . ILE A 1 100 ? 8.210 -10.648 3.315 1.00 50.75 100 ILE A C 1
ATOM 814 O O . ILE A 1 100 ? 8.380 -11.618 2.576 1.00 50.75 100 ILE A O 1
ATOM 818 N N . ARG A 1 101 ? 9.053 -9.611 3.370 1.00 50.47 101 ARG A N 1
ATOM 819 C CA . ARG A 1 101 ? 10.227 -9.393 2.508 1.00 50.47 101 ARG A CA 1
ATOM 820 C C . ARG A 1 101 ? 11.258 -10.526 2.546 1.00 50.47 101 ARG A C 1
ATOM 822 O O . ARG A 1 101 ? 11.619 -10.996 3.623 1.00 50.47 101 ARG A O 1
ATOM 829 N N . SER A 1 102 ? 11.866 -10.804 1.388 1.00 42.31 102 SER A N 1
ATOM 830 C CA . SER A 1 102 ? 13.218 -11.368 1.287 1.00 42.31 102 SER A CA 1
ATOM 831 C C . SER A 1 102 ? 14.148 -10.372 0.591 1.00 42.31 102 SER A C 1
ATOM 833 O O . SER A 1 102 ? 13.793 -9.773 -0.421 1.00 42.31 102 SER A O 1
ATOM 835 N N . ASN A 1 103 ? 15.354 -10.210 1.126 1.00 39.94 103 ASN A N 1
ATOM 836 C CA . ASN A 1 103 ? 16.397 -9.340 0.586 1.00 39.94 103 ASN A CA 1
ATOM 837 C C . ASN A 1 103 ? 16.706 -9.605 -0.901 1.00 39.94 103 ASN A C 1
ATOM 839 O O . ASN A 1 103 ? 16.720 -10.749 -1.345 1.00 39.94 103 ASN A O 1
ATOM 843 N N . PHE A 1 104 ? 17.095 -8.539 -1.611 1.00 47.78 104 PHE A N 1
ATOM 844 C CA . PHE A 1 104 ? 17.529 -8.447 -3.019 1.00 47.78 104 PHE A CA 1
ATOM 845 C C . PHE A 1 104 ? 18.607 -9.443 -3.508 1.00 47.78 104 PHE A C 1
ATOM 847 O O . PHE A 1 104 ? 19.076 -9.324 -4.637 1.00 47.78 104 PHE A O 1
ATOM 854 N N . SER A 1 105 ? 19.059 -10.396 -2.690 1.00 38.09 105 SER A N 1
ATOM 855 C CA . SER A 1 105 ? 20.084 -11.377 -3.068 1.00 38.09 105 SER A CA 1
ATOM 856 C C . SER A 1 105 ? 19.517 -12.695 -3.597 1.00 38.09 105 SER A C 1
ATOM 858 O O . SER A 1 105 ? 20.225 -13.421 -4.291 1.00 38.09 105 SER A O 1
ATOM 860 N N . LYS A 1 106 ? 18.242 -12.984 -3.333 1.00 39.84 106 LYS A N 1
ATOM 861 C CA . LYS A 1 106 ? 17.455 -14.013 -4.009 1.00 39.84 106 LYS A CA 1
ATOM 862 C C . LYS A 1 106 ? 16.059 -13.445 -4.138 1.00 39.84 106 LYS A C 1
ATOM 864 O O . LYS A 1 106 ? 15.497 -12.999 -3.145 1.00 39.84 106 LYS A O 1
ATOM 869 N N . ILE A 1 107 ? 15.517 -13.440 -5.349 1.00 43.97 107 ILE A N 1
ATOM 870 C CA . ILE A 1 107 ? 14.091 -13.216 -5.552 1.00 43.97 107 ILE A CA 1
ATOM 871 C C . ILE A 1 107 ? 13.419 -14.457 -4.951 1.00 43.97 107 ILE A C 1
ATOM 873 O O . ILE A 1 107 ? 13.093 -15.392 -5.674 1.00 43.97 107 ILE A O 1
ATOM 877 N N . GLU A 1 108 ? 13.311 -14.547 -3.621 1.00 40.25 108 GLU A N 1
ATOM 878 C CA . GLU A 1 108 ? 12.352 -15.467 -3.039 1.00 40.25 108 GLU A CA 1
ATOM 879 C C . GLU A 1 108 ? 11.021 -14.852 -3.422 1.00 40.25 108 GLU A C 1
ATOM 881 O O . GLU A 1 108 ? 10.549 -13.885 -2.829 1.00 40.25 108 GLU A O 1
ATOM 886 N N . VAL A 1 109 ? 10.452 -15.385 -4.501 1.00 45.62 109 VAL A N 1
ATOM 887 C CA . VAL A 1 109 ? 9.022 -15.320 -4.736 1.00 45.62 109 VAL A CA 1
ATOM 888 C C . VAL A 1 109 ? 8.425 -16.025 -3.524 1.00 45.62 109 VAL A C 1
ATOM 890 O O . VAL A 1 109 ? 8.191 -17.236 -3.535 1.00 45.62 109 VAL A O 1
ATOM 893 N N . THR A 1 110 ? 8.285 -15.304 -2.409 1.00 43.03 110 THR A N 1
ATOM 894 C CA . THR A 1 110 ? 7.448 -15.750 -1.314 1.00 43.03 110 THR A CA 1
ATOM 895 C C . THR A 1 110 ? 6.126 -16.055 -1.985 1.00 43.03 110 THR A C 1
ATOM 897 O O . THR A 1 110 ? 5.588 -15.227 -2.717 1.00 43.03 110 THR A O 1
ATOM 900 N N . LYS A 1 111 ? 5.668 -17.301 -1.836 1.00 44.78 111 LYS A N 1
ATOM 901 C CA . LYS A 1 111 ? 4.359 -17.745 -2.302 1.00 44.78 111 LYS A CA 1
ATOM 902 C C . LYS A 1 111 ? 3.310 -16.952 -1.526 1.00 44.78 111 LYS A C 1
ATOM 904 O O . LYS A 1 111 ? 2.751 -17.449 -0.553 1.00 44.78 111 LYS A O 1
ATOM 909 N N . GLY A 1 112 ? 3.116 -15.692 -1.892 1.00 44.56 112 GLY A N 1
ATOM 910 C CA . GLY A 1 112 ? 1.997 -14.895 -1.452 1.00 44.56 112 GLY A CA 1
ATOM 911 C C . GLY A 1 112 ? 0.778 -15.559 -2.053 1.00 44.56 112 GLY A C 1
ATOM 912 O O . GLY A 1 112 ? 0.625 -15.584 -3.273 1.00 44.56 112 GLY A O 1
ATOM 913 N N . SER A 1 113 ? -0.046 -16.176 -1.211 1.00 48.41 113 SER A N 1
ATOM 914 C CA . SER A 1 113 ? -1.438 -16.388 -1.584 1.00 48.41 113 SER A CA 1
ATOM 915 C C . SER A 1 113 ? -1.962 -15.013 -1.973 1.00 48.41 113 SER A C 1
ATOM 917 O O . SER A 1 113 ? -1.917 -14.116 -1.132 1.00 48.41 113 SER A O 1
ATOM 919 N N . LEU A 1 114 ? -2.402 -14.837 -3.221 1.00 58.62 114 LEU A N 1
ATOM 920 C CA . LEU A 1 114 ? -3.196 -13.662 -3.564 1.00 58.62 114 LEU A CA 1
ATOM 921 C C . LEU A 1 114 ? -4.358 -13.640 -2.580 1.00 58.62 114 LEU A C 1
ATOM 923 O O . LEU A 1 114 ? -5.000 -14.677 -2.361 1.00 58.62 114 LEU A O 1
ATOM 927 N N . ALA A 1 115 ? -4.559 -12.515 -1.899 1.00 57.69 115 ALA A N 1
ATOM 928 C CA . ALA A 1 115 ? -5.697 -12.416 -1.013 1.00 57.69 115 ALA A CA 1
ATOM 929 C C . ALA A 1 115 ? -6.973 -12.618 -1.857 1.00 57.69 115 ALA A C 1
ATOM 931 O O . ALA A 1 115 ? -7.077 -12.068 -2.959 1.00 57.69 115 ALA A O 1
ATOM 932 N N . PRO A 1 116 ? -7.942 -13.418 -1.378 1.00 52.47 116 PRO A N 1
ATOM 933 C CA . PRO A 1 116 ? -9.178 -13.674 -2.118 1.00 52.47 116 PRO A CA 1
ATOM 934 C C . PRO A 1 116 ? -9.999 -12.394 -2.332 1.00 52.47 116 PRO A C 1
ATOM 936 O O . PRO A 1 116 ? -10.759 -12.292 -3.288 1.00 52.47 116 PRO A O 1
ATOM 939 N N . GLU A 1 117 ? -9.817 -11.393 -1.471 1.00 64.19 117 GLU A N 1
ATOM 940 C CA . GLU A 1 117 ? -10.414 -10.072 -1.612 1.00 64.19 117 GLU A CA 1
ATOM 941 C C . GLU A 1 117 ? -9.321 -9.011 -1.556 1.00 64.19 117 GLU A C 1
ATOM 943 O O . GLU A 1 117 ? -8.432 -9.058 -0.700 1.00 64.19 117 GLU A O 1
ATOM 948 N N . ILE A 1 118 ? -9.410 -8.026 -2.446 1.00 67.38 118 ILE A N 1
ATOM 949 C CA . ILE A 1 118 ? -8.575 -6.834 -2.350 1.00 67.38 118 ILE A CA 1
ATOM 950 C C . ILE A 1 118 ? -8.999 -6.046 -1.123 1.00 67.38 118 ILE A C 1
ATOM 952 O O . ILE A 1 118 ? -10.129 -5.551 -1.040 1.00 67.38 118 ILE A O 1
ATOM 956 N N . GLY A 1 119 ? -8.068 -5.910 -0.181 1.00 65.25 119 GLY A N 1
ATOM 957 C CA . GLY A 1 119 ? -8.264 -5.125 1.021 1.00 65.25 119 GLY A CA 1
ATOM 958 C C . GLY A 1 119 ? -8.611 -3.683 0.660 1.00 65.25 119 GLY A C 1
ATOM 959 O O . GLY A 1 119 ? -8.054 -3.083 -0.265 1.00 65.25 119 GLY A O 1
ATOM 960 N N . GLN A 1 120 ? -9.556 -3.087 1.388 1.00 74.56 120 GLN A N 1
ATOM 961 C CA . GLN A 1 120 ? -9.844 -1.669 1.218 1.00 74.56 120 GLN A CA 1
ATOM 962 C C . GLN A 1 120 ? -8.682 -0.852 1.794 1.00 74.56 120 GLN A C 1
ATOM 964 O O . GLN A 1 120 ? -8.664 -0.557 2.987 1.00 74.56 120 GLN A O 1
ATOM 969 N N . GLN A 1 121 ? -7.737 -0.464 0.933 1.00 87.69 121 GLN A N 1
ATOM 970 C CA . GLN A 1 121 ? -6.647 0.431 1.314 1.00 87.69 121 GLN A CA 1
ATOM 971 C C . GLN A 1 121 ? -7.194 1.734 1.901 1.00 87.69 121 GLN A C 1
ATOM 973 O O . GLN A 1 121 ? -8.151 2.334 1.392 1.00 87.69 121 GLN A O 1
ATOM 978 N N . MET A 1 122 ? -6.539 2.213 2.952 1.00 90.56 122 MET A N 1
ATOM 979 C CA . MET A 1 122 ? -6.833 3.478 3.604 1.00 90.56 122 MET A CA 1
ATOM 980 C C . MET A 1 122 ? -6.698 4.628 2.616 1.00 90.56 122 MET A C 1
ATOM 982 O O . MET A 1 122 ? -7.567 5.503 2.602 1.00 90.56 122 MET A O 1
ATOM 986 N N . LEU A 1 123 ? -5.692 4.587 1.733 1.00 90.50 123 LEU A N 1
ATOM 987 C CA . LEU A 1 123 ? -5.528 5.569 0.658 1.00 90.50 123 LEU A CA 1
ATOM 988 C C . LEU A 1 123 ? -6.787 5.712 -0.202 1.00 90.50 123 LEU A C 1
ATOM 990 O O . LEU A 1 123 ? -7.168 6.827 -0.562 1.00 90.50 123 LEU A O 1
ATOM 994 N N . SER A 1 124 ? -7.494 4.614 -0.472 1.00 89.12 124 SER A N 1
ATOM 995 C CA . SER A 1 124 ? -8.704 4.654 -1.284 1.00 89.12 124 SER A CA 1
ATOM 996 C C . SER A 1 124 ? -9.902 5.328 -0.610 1.00 89.12 124 SER A C 1
ATOM 998 O O . SER A 1 124 ? -10.930 5.544 -1.249 1.00 89.12 124 SER A O 1
ATOM 1000 N N . ARG A 1 125 ? -9.815 5.696 0.672 1.00 88.69 125 ARG A N 1
ATOM 1001 C CA . ARG A 1 125 ? -10.819 6.572 1.301 1.00 88.69 125 ARG A CA 1
ATOM 1002 C C . ARG A 1 125 ? -10.710 8.011 0.806 1.00 88.69 125 ARG A C 1
ATOM 1004 O O . ARG A 1 125 ? -11.653 8.786 0.951 1.00 88.69 125 ARG A O 1
ATOM 1011 N N . HIS A 1 126 ? -9.572 8.377 0.226 1.00 90.81 126 HIS A N 1
ATOM 1012 C CA . HIS A 1 126 ? -9.393 9.671 -0.399 1.00 90.81 126 HIS A CA 1
ATOM 1013 C C . HIS A 1 126 ? -10.166 9.730 -1.735 1.00 90.81 126 HIS A C 1
ATOM 1015 O O . HIS A 1 126 ? -9.975 8.848 -2.573 1.00 90.81 126 HIS A O 1
ATOM 1021 N N . PRO A 1 127 ? -10.982 10.772 -2.010 1.00 88.25 127 PRO A N 1
ATOM 1022 C CA . PRO A 1 127 ? -11.857 10.813 -3.190 1.00 88.25 127 PRO A CA 1
ATOM 1023 C C . PRO A 1 127 ? -11.147 10.568 -4.530 1.00 88.25 127 PRO A C 1
ATOM 1025 O O . PRO A 1 127 ? -11.652 9.829 -5.373 1.00 88.25 127 PRO A O 1
ATOM 1028 N N . PHE A 1 128 ? -9.946 11.131 -4.698 1.00 86.62 128 PHE A N 1
ATOM 1029 C CA . PHE A 1 128 ? -9.124 10.973 -5.907 1.00 86.62 128 PHE A CA 1
ATOM 1030 C C . PHE A 1 128 ? -8.586 9.551 -6.133 1.00 86.62 128 PHE A C 1
ATOM 1032 O O . PHE A 1 128 ? -8.255 9.211 -7.263 1.00 86.62 128 PHE A O 1
ATOM 1039 N N . TYR A 1 129 ? -8.509 8.733 -5.082 1.00 89.62 129 TYR A N 1
ATOM 1040 C CA . TYR A 1 129 ? -7.974 7.369 -5.119 1.00 89.62 129 TYR A CA 1
ATOM 1041 C C . TYR A 1 129 ? -9.063 6.314 -4.874 1.00 89.62 129 TYR A C 1
ATOM 1043 O O . TYR A 1 129 ? -8.765 5.141 -4.687 1.00 89.62 129 TYR A O 1
ATOM 1051 N N . SER A 1 130 ? -10.338 6.710 -4.886 1.00 88.00 130 SER A N 1
ATOM 1052 C CA . SER A 1 130 ? -11.477 5.846 -4.544 1.00 88.00 130 SER A CA 1
ATOM 1053 C C . SER A 1 130 ? -11.560 4.560 -5.368 1.00 88.00 130 SER A C 1
ATOM 1055 O O . SER A 1 130 ? -11.836 3.498 -4.803 1.00 88.00 130 SER A O 1
ATOM 1057 N N . ASN A 1 131 ? -11.252 4.651 -6.662 1.00 87.81 131 ASN A N 1
ATOM 1058 C CA . ASN A 1 131 ? -11.233 3.532 -7.608 1.00 87.81 131 ASN A CA 1
ATOM 1059 C C . ASN A 1 131 ? -9.819 2.989 -7.878 1.00 87.81 131 ASN A C 1
ATOM 1061 O O . ASN A 1 131 ? -9.668 2.066 -8.677 1.00 87.81 131 ASN A O 1
ATOM 1065 N N . ALA A 1 132 ? -8.796 3.545 -7.224 1.00 88.94 132 ALA A N 1
ATOM 1066 C CA . ALA A 1 132 ? -7.400 3.179 -7.416 1.00 88.94 132 ALA A CA 1
ATOM 1067 C C . ALA A 1 132 ? -6.856 2.391 -6.217 1.00 88.94 132 ALA A C 1
ATOM 1069 O O . ALA A 1 132 ? -7.224 2.636 -5.065 1.00 88.94 132 ALA A O 1
ATOM 1070 N N . VAL A 1 133 ? -5.947 1.468 -6.504 1.00 89.44 133 VAL A N 1
ATOM 1071 C CA . VAL A 1 133 ? -5.184 0.697 -5.521 1.00 89.44 133 VAL A CA 1
ATOM 1072 C C . VAL A 1 133 ? -3.709 0.918 -5.819 1.00 89.44 133 VAL A C 1
ATOM 1074 O O . VAL A 1 133 ? -3.294 0.803 -6.975 1.00 89.44 133 VAL A O 1
ATOM 1077 N N . LEU A 1 134 ? -2.939 1.284 -4.796 1.00 90.62 134 LEU A N 1
ATOM 1078 C CA . LEU A 1 134 ? -1.487 1.369 -4.890 1.00 90.62 134 LEU A CA 1
ATOM 1079 C C . LEU A 1 134 ? -0.927 -0.042 -4.729 1.00 90.62 134 LEU A C 1
ATOM 1081 O O . LEU A 1 134 ? -1.214 -0.708 -3.737 1.00 90.62 134 LEU A O 1
ATOM 1085 N N . VAL A 1 135 ? -0.152 -0.501 -5.702 1.00 87.56 135 VAL A N 1
ATOM 1086 C CA . VAL A 1 135 ? 0.398 -1.857 -5.709 1.00 87.56 135 VAL A CA 1
ATOM 1087 C C . VAL A 1 135 ? 1.908 -1.838 -5.853 1.00 87.56 135 VAL A C 1
ATOM 1089 O O . VAL A 1 135 ? 2.505 -0.864 -6.327 1.00 87.56 135 VAL A O 1
ATOM 1092 N N . ARG A 1 136 ? 2.507 -2.951 -5.447 1.00 86.00 136 ARG A N 1
ATOM 1093 C CA . ARG A 1 136 ? 3.919 -3.258 -5.618 1.00 86.00 136 ARG A CA 1
ATOM 1094 C C . ARG A 1 136 ? 4.054 -4.157 -6.835 1.00 86.00 136 ARG A C 1
ATOM 1096 O O . ARG A 1 136 ? 3.471 -5.233 -6.882 1.00 86.00 136 ARG A O 1
ATOM 1103 N N . ASP A 1 137 ? 4.829 -3.713 -7.806 1.00 81.38 137 ASP A N 1
ATOM 1104 C CA . ASP A 1 137 ? 5.196 -4.509 -8.972 1.00 81.38 137 ASP A CA 1
ATOM 1105 C C . ASP A 1 137 ? 6.709 -4.727 -8.965 1.00 81.38 137 ASP A C 1
ATOM 1107 O O . ASP A 1 137 ? 7.462 -3.935 -8.398 1.00 81.38 137 ASP A O 1
ATOM 1111 N N . TYR A 1 138 ? 7.180 -5.790 -9.611 1.00 78.75 138 TYR A N 1
ATOM 1112 C CA . TYR A 1 138 ? 8.613 -6.045 -9.732 1.00 78.75 138 TYR A CA 1
ATOM 1113 C C . TYR A 1 138 ? 9.064 -5.850 -11.179 1.00 78.75 138 TYR A C 1
ATOM 1115 O O . TYR A 1 138 ? 8.696 -6.599 -12.093 1.00 78.75 138 TYR A O 1
ATOM 1123 N N . PHE A 1 139 ? 9.877 -4.818 -11.397 1.00 79.44 139 PHE A N 1
ATOM 1124 C CA . PHE A 1 139 ? 10.480 -4.562 -12.693 1.00 79.44 139 PHE A CA 1
ATOM 1125 C C . PHE A 1 139 ? 11.738 -5.414 -12.836 1.00 79.44 139 PHE A C 1
ATOM 1127 O O . PHE A 1 139 ? 12.715 -5.219 -12.118 1.00 79.44 139 PHE A O 1
ATOM 1134 N N . ARG A 1 140 ? 11.711 -6.380 -13.755 1.00 77.06 140 ARG A N 1
ATOM 1135 C CA . ARG A 1 140 ? 12.816 -7.315 -14.012 1.00 77.06 140 ARG A CA 1
ATOM 1136 C C . ARG A 1 140 ? 13.538 -6.907 -15.277 1.00 77.06 140 ARG A C 1
ATOM 1138 O O . ARG A 1 140 ? 12.882 -6.655 -16.285 1.00 77.06 140 ARG A O 1
ATOM 1145 N N . CYS A 1 141 ? 14.865 -6.940 -15.252 1.00 73.81 141 CYS A N 1
ATOM 1146 C CA . CYS A 1 141 ? 15.675 -6.848 -16.458 1.00 73.81 141 CYS A CA 1
ATOM 1147 C C . CYS A 1 141 ? 16.398 -8.169 -16.677 1.00 73.81 141 CYS A C 1
ATOM 1149 O O . CYS A 1 141 ? 17.159 -8.619 -15.822 1.00 73.81 141 CYS A O 1
ATOM 1151 N N . PHE A 1 142 ? 16.203 -8.767 -17.847 1.00 69.69 142 PHE A N 1
ATOM 1152 C CA . PHE A 1 142 ? 16.875 -10.007 -18.207 1.00 69.69 142 PHE A CA 1
ATOM 1153 C C . PHE A 1 142 ? 18.017 -9.707 -19.190 1.00 69.69 142 PHE A C 1
ATOM 1155 O O . PHE A 1 142 ? 17.749 -9.324 -20.339 1.00 69.69 142 PHE A O 1
ATOM 1162 N N . PRO A 1 143 ? 19.289 -9.838 -18.764 1.00 62.06 143 PRO A N 1
ATOM 1163 C CA . PRO A 1 143 ? 20.412 -9.764 -19.686 1.00 62.06 143 PRO A CA 1
ATOM 1164 C C . PRO A 1 143 ? 20.387 -10.977 -20.622 1.00 62.06 143 PRO A C 1
ATOM 1166 O O . PRO A 1 143 ? 19.987 -12.074 -20.231 1.00 62.06 143 PRO A O 1
ATOM 1169 N N . ARG A 1 144 ? 20.800 -10.784 -21.874 1.00 61.16 144 ARG A N 1
ATOM 1170 C CA . ARG A 1 144 ? 21.070 -11.887 -22.802 1.00 61.16 144 ARG A CA 1
ATOM 1171 C C . ARG A 1 144 ? 22.488 -12.415 -22.601 1.00 61.16 144 ARG A C 1
ATOM 1173 O O . ARG A 1 144 ? 23.370 -11.697 -22.134 1.00 61.16 144 ARG A O 1
ATOM 1180 N N . ASP A 1 145 ? 22.721 -13.641 -23.061 1.00 53.78 145 ASP A N 1
ATOM 1181 C CA . ASP A 1 145 ? 24.026 -14.319 -23.009 1.00 53.78 145 ASP A CA 1
ATOM 1182 C C . ASP A 1 145 ? 25.142 -13.553 -23.755 1.00 53.78 145 ASP A C 1
ATOM 1184 O O . ASP A 1 145 ? 26.322 -13.680 -23.428 1.00 53.78 145 ASP A O 1
ATOM 1188 N N . ASP A 1 146 ? 24.774 -12.728 -24.743 1.00 54.59 146 ASP A N 1
ATOM 1189 C CA . ASP A 1 146 ? 25.674 -11.854 -25.509 1.00 54.59 146 ASP A CA 1
ATOM 1190 C C . ASP A 1 146 ? 25.998 -10.524 -24.794 1.00 54.59 146 ASP A C 1
ATOM 1192 O O . ASP A 1 146 ? 26.764 -9.711 -25.310 1.00 54.59 146 ASP A O 1
ATOM 1196 N N . GLY A 1 147 ? 25.461 -10.307 -23.590 1.00 50.88 147 GLY A N 1
ATOM 1197 C CA . GLY A 1 147 ? 25.676 -9.100 -22.796 1.00 50.88 147 GLY A CA 1
ATOM 1198 C C . GLY A 1 147 ? 24.801 -7.914 -23.205 1.00 50.88 147 GLY A C 1
ATOM 1199 O O . GLY A 1 147 ? 24.946 -6.848 -22.609 1.00 50.88 147 GLY A O 1
ATOM 1200 N N . PHE A 1 148 ? 23.885 -8.061 -24.166 1.00 53.56 148 PHE A N 1
ATOM 1201 C CA . PHE A 1 148 ? 22.905 -7.022 -24.477 1.00 53.56 148 PHE A CA 1
ATOM 1202 C C . PHE A 1 148 ? 21.651 -7.172 -23.611 1.00 53.56 148 PHE A C 1
ATOM 1204 O O . PHE A 1 148 ? 21.166 -8.272 -23.346 1.00 53.56 148 PHE A O 1
ATOM 1211 N N . LEU A 1 149 ? 21.096 -6.049 -23.154 1.00 57.50 149 LEU A N 1
ATOM 1212 C CA . LEU A 1 149 ? 19.818 -6.052 -22.449 1.00 57.50 149 LEU A CA 1
ATOM 1213 C C . LEU A 1 149 ? 18.710 -6.389 -23.436 1.00 57.50 149 LEU A C 1
ATOM 1215 O O . LEU A 1 149 ? 18.557 -5.648 -24.403 1.00 57.50 149 LEU A O 1
ATOM 1219 N N . LEU A 1 150 ? 17.903 -7.425 -23.185 1.00 62.59 150 LEU A N 1
ATOM 1220 C CA . LEU A 1 150 ? 16.709 -7.628 -24.008 1.00 62.59 150 LEU A CA 1
ATOM 1221 C C . LEU A 1 150 ? 15.712 -8.597 -23.380 1.00 62.59 150 LEU A C 1
ATOM 1223 O O . LEU A 1 150 ? 15.525 -9.727 -23.823 1.00 62.59 150 LEU A O 1
ATOM 1227 N N . THR A 1 151 ? 15.068 -8.134 -22.318 1.00 59.84 151 THR A N 1
ATOM 1228 C CA . THR A 1 151 ? 13.620 -8.218 -22.072 1.00 59.84 151 THR A CA 1
ATOM 1229 C C . THR A 1 151 ? 13.366 -7.616 -20.697 1.00 59.84 151 THR A C 1
ATOM 1231 O O . THR A 1 151 ? 14.106 -7.882 -19.750 1.00 59.84 151 THR A O 1
ATOM 1234 N N . THR A 1 152 ? 12.338 -6.784 -20.592 1.00 68.88 152 THR A N 1
ATOM 1235 C CA . THR A 1 152 ? 11.850 -6.262 -19.314 1.00 68.88 152 THR A CA 1
ATOM 1236 C C . THR A 1 152 ? 10.551 -6.972 -18.956 1.00 68.88 152 THR A C 1
ATOM 1238 O O . THR A 1 152 ? 9.867 -7.481 -19.852 1.00 68.88 152 THR A O 1
ATOM 1241 N N . SER A 1 153 ? 10.203 -7.050 -17.670 1.00 66.94 153 SER A N 1
ATOM 1242 C CA . SER A 1 153 ? 8.888 -7.578 -17.286 1.00 66.94 153 SER A CA 1
ATOM 1243 C C . SER A 1 153 ? 7.763 -6.687 -17.836 1.00 66.94 153 SER A C 1
ATOM 1245 O O . SER A 1 153 ? 7.956 -5.478 -18.018 1.00 66.94 153 SER A O 1
ATOM 1247 N N . PRO A 1 154 ? 6.587 -7.264 -18.142 1.00 60.31 154 PRO A N 1
ATOM 1248 C CA . PRO A 1 154 ? 5.427 -6.511 -18.593 1.00 60.31 154 PRO A CA 1
ATOM 1249 C C . PRO A 1 154 ? 4.783 -5.789 -17.403 1.00 60.31 154 PRO A C 1
ATOM 1251 O O . PRO A 1 154 ? 3.705 -6.156 -16.947 1.00 60.31 154 PRO A O 1
ATOM 1254 N N . THR A 1 155 ? 5.433 -4.753 -16.878 1.00 64.12 155 THR A N 1
ATOM 1255 C CA . THR A 1 155 ? 4.802 -3.902 -15.868 1.00 64.12 155 THR A CA 1
ATOM 1256 C C . THR A 1 155 ? 3.816 -2.979 -16.565 1.00 64.12 155 THR A C 1
ATOM 1258 O O . THR A 1 155 ? 4.195 -2.109 -17.350 1.00 64.12 155 THR A O 1
ATOM 1261 N N . VAL A 1 156 ? 2.538 -3.197 -16.296 1.00 67.81 156 VAL A N 1
ATOM 1262 C CA . VAL A 1 156 ? 1.449 -2.309 -16.710 1.00 67.81 156 VAL A CA 1
ATOM 1263 C C . VAL A 1 156 ? 1.110 -1.420 -15.502 1.00 67.81 156 VAL A C 1
ATOM 1265 O O . VAL A 1 156 ? 1.613 -1.660 -14.413 1.00 67.81 156 VAL A O 1
ATOM 1268 N N . GLY A 1 157 ? 0.290 -0.388 -15.646 1.00 77.25 157 GLY A N 1
ATOM 1269 C CA . GLY A 1 157 ? -0.176 0.414 -14.512 1.00 77.25 157 GLY A CA 1
ATOM 1270 C C . GLY A 1 157 ? 0.121 1.895 -14.665 1.00 77.25 157 GLY A C 1
ATOM 1271 O O . GLY A 1 157 ? 0.780 2.335 -15.608 1.00 77.25 157 GLY A O 1
ATOM 1272 N N . LEU A 1 158 ? -0.432 2.665 -13.735 1.00 84.88 158 LEU A N 1
ATOM 1273 C CA . LEU A 1 158 ? -0.385 4.119 -13.763 1.00 84.88 158 LEU A CA 1
ATOM 1274 C C . LEU A 1 158 ? 0.772 4.604 -12.892 1.00 84.88 158 LEU A C 1
ATOM 1276 O O . LEU A 1 158 ? 0.748 4.460 -11.668 1.00 84.88 158 LEU A O 1
ATOM 1280 N N . ASN A 1 159 ? 1.790 5.169 -13.537 1.00 84.50 159 ASN A N 1
ATOM 1281 C CA . ASN A 1 159 ? 2.992 5.687 -12.885 1.00 84.50 159 ASN A CA 1
ATOM 1282 C C . ASN A 1 159 ? 2.928 7.196 -12.627 1.00 84.50 159 ASN A C 1
ATOM 1284 O O . ASN A 1 159 ? 3.722 7.699 -11.840 1.00 84.50 159 ASN A O 1
ATOM 1288 N N . TYR A 1 160 ? 2.032 7.920 -13.301 1.00 83.62 160 TYR A N 1
ATOM 1289 C CA . TYR A 1 160 ? 2.002 9.380 -13.271 1.00 83.62 160 TYR A CA 1
ATOM 1290 C C . TYR A 1 160 ? 0.725 9.919 -12.620 1.00 83.62 160 TYR A C 1
ATOM 1292 O O . TYR A 1 160 ? -0.392 9.553 -12.994 1.00 83.62 160 TYR A O 1
ATOM 1300 N N . LEU A 1 161 ? 0.898 10.842 -11.669 1.00 81.06 161 LEU A N 1
ATOM 1301 C CA . LEU A 1 161 ? -0.189 11.581 -11.021 1.00 81.06 161 LEU A CA 1
ATOM 1302 C C . LEU A 1 161 ? -0.519 12.857 -11.816 1.00 81.06 161 LEU A C 1
ATOM 1304 O O . LEU A 1 161 ? -0.081 13.960 -11.487 1.00 81.06 161 LEU A O 1
ATOM 1308 N N . ASP A 1 162 ? -1.289 12.692 -12.891 1.00 79.75 162 ASP A N 1
ATOM 1309 C CA . ASP A 1 162 ? -1.797 13.770 -13.754 1.00 79.75 162 ASP A CA 1
ATOM 1310 C C . ASP A 1 162 ? -3.256 14.146 -13.410 1.00 79.75 162 ASP A C 1
ATOM 1312 O O . ASP A 1 162 ? -4.011 13.357 -12.854 1.00 79.75 162 ASP A O 1
ATOM 1316 N N . ARG A 1 163 ? -3.701 15.345 -13.801 1.00 77.81 163 ARG A N 1
ATOM 1317 C CA . ARG A 1 163 ? -5.094 15.820 -13.791 1.00 77.81 163 ARG A CA 1
ATOM 1318 C C . ARG A 1 163 ? -6.117 14.775 -14.248 1.00 77.81 163 ARG A C 1
ATOM 1320 O O . ARG A 1 163 ? -7.230 14.783 -13.726 1.00 77.81 163 ARG A O 1
ATOM 1327 N N . TYR A 1 164 ? -5.783 13.917 -15.211 1.00 80.19 164 TYR A N 1
ATOM 1328 C CA . TYR A 1 164 ? -6.697 12.897 -15.731 1.00 80.19 164 TYR A CA 1
ATOM 1329 C C . TYR A 1 164 ? -6.538 11.520 -15.070 1.00 80.19 164 TYR A C 1
ATOM 1331 O O . TYR A 1 164 ? -7.169 10.566 -15.520 1.00 80.19 164 TYR A O 1
ATOM 1339 N N . PHE A 1 165 ? -5.776 11.414 -13.977 1.00 83.62 165 PHE A N 1
ATOM 1340 C CA . PHE A 1 165 ? -5.522 10.168 -13.248 1.00 83.62 165 PHE A CA 1
ATOM 1341 C C . PHE A 1 165 ? -6.792 9.343 -13.005 1.00 83.62 165 PHE A C 1
ATOM 1343 O O . PHE A 1 165 ? -6.851 8.188 -13.411 1.00 83.62 165 PHE A O 1
ATOM 1350 N N . ALA A 1 166 ? -7.840 9.949 -12.436 1.00 83.25 166 ALA A N 1
ATOM 1351 C CA . ALA A 1 166 ? -9.092 9.247 -12.138 1.00 83.25 166 ALA A CA 1
ATOM 1352 C C . ALA A 1 166 ? -9.743 8.627 -13.387 1.00 83.25 166 ALA A C 1
ATOM 1354 O O . ALA A 1 166 ? -10.303 7.541 -13.314 1.00 83.25 166 ALA A O 1
ATOM 1355 N N . ARG A 1 167 ? -9.616 9.285 -14.547 1.00 83.50 167 ARG A N 1
ATOM 1356 C CA . ARG A 1 167 ? -10.100 8.749 -15.823 1.00 83.50 167 ARG A CA 1
ATOM 1357 C C . ARG A 1 167 ? -9.238 7.581 -16.287 1.00 83.50 167 ARG A C 1
ATOM 1359 O O . ARG A 1 167 ? -9.782 6.611 -16.793 1.00 83.50 167 ARG A O 1
ATOM 1366 N N . TYR A 1 168 ? -7.918 7.671 -16.133 1.00 81.69 168 TYR A N 1
ATOM 1367 C CA . TYR A 1 168 ? -6.990 6.624 -16.565 1.00 81.69 168 TYR A CA 1
ATOM 1368 C C . TYR A 1 168 ? -7.101 5.342 -15.739 1.00 81.69 168 TYR A C 1
ATOM 1370 O O . TYR A 1 168 ? -6.923 4.263 -16.291 1.00 81.69 168 TYR A O 1
ATOM 1378 N N . VAL A 1 169 ? -7.462 5.443 -14.456 1.00 82.81 169 VAL A N 1
ATOM 1379 C CA . VAL A 1 169 ? -7.726 4.288 -13.573 1.00 82.81 169 VAL A CA 1
ATOM 1380 C C . VAL A 1 169 ? -8.852 3.395 -14.106 1.00 82.81 169 VAL A C 1
ATOM 1382 O O . VAL A 1 169 ? -8.854 2.192 -13.855 1.00 82.81 169 VAL A O 1
ATOM 1385 N N . GLU A 1 170 ? -9.788 3.967 -14.861 1.00 79.75 170 GLU A N 1
ATOM 1386 C CA . GLU A 1 170 ? -10.969 3.274 -15.387 1.00 79.75 170 GLU A CA 1
ATOM 1387 C C . GLU A 1 170 ? -10.786 2.776 -16.834 1.00 79.75 170 GLU A C 1
ATOM 1389 O O . GLU A 1 170 ? -11.678 2.136 -17.393 1.00 79.75 170 GLU 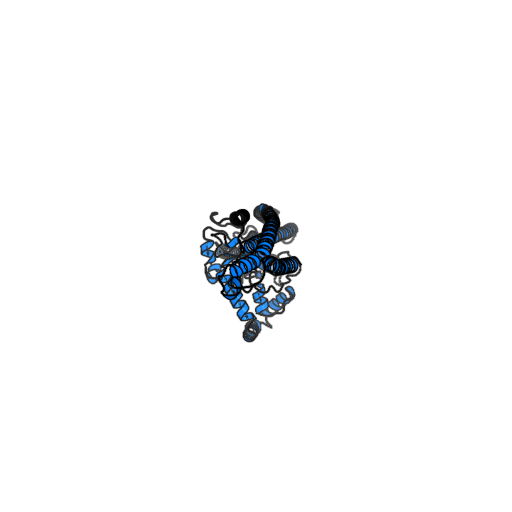A O 1
ATOM 1394 N N . VAL A 1 171 ? -9.643 3.060 -17.471 1.00 75.94 171 VAL A N 1
ATOM 1395 C CA . VAL A 1 171 ? -9.388 2.681 -18.869 1.00 75.94 171 VAL A CA 1
ATOM 1396 C C . VAL A 1 171 ? -9.098 1.171 -18.987 1.00 75.94 171 VAL A C 1
ATOM 1398 O O . VAL A 1 171 ? -8.334 0.627 -18.193 1.00 75.94 171 VAL A O 1
ATOM 1401 N N . PRO A 1 172 ? -9.637 0.463 -20.004 1.00 65.25 172 PRO A N 1
ATOM 1402 C CA . PRO A 1 172 ? -9.337 -0.954 -20.228 1.00 65.25 172 PRO A CA 1
ATOM 1403 C C . PRO A 1 172 ? -7.845 -1.237 -20.485 1.00 65.25 172 PRO A C 1
ATOM 1405 O O . PRO A 1 172 ? -7.154 -0.463 -21.147 1.00 65.25 172 PRO A O 1
ATOM 1408 N N . SER A 1 173 ? -7.363 -2.414 -20.064 1.00 58.41 173 SER A N 1
ATOM 1409 C CA . SER A 1 173 ? -5.949 -2.843 -20.127 1.00 58.41 173 SER A CA 1
ATOM 1410 C C . SER A 1 173 ? -5.255 -2.674 -21.482 1.00 58.41 173 SER A C 1
ATOM 1412 O O . SER A 1 173 ? -4.061 -2.404 -21.522 1.00 58.41 173 SER A O 1
ATOM 1414 N N . HIS A 1 174 ? -5.975 -2.833 -22.596 1.00 56.16 174 HIS A N 1
ATOM 1415 C CA . HIS A 1 174 ? -5.401 -2.677 -23.938 1.00 56.16 174 HIS A CA 1
ATOM 1416 C C . HIS A 1 174 ? -5.154 -1.207 -24.323 1.00 56.16 174 HIS A C 1
ATOM 1418 O O . HIS A 1 174 ? -4.458 -0.937 -25.293 1.00 56.16 174 HIS A O 1
ATOM 1424 N N . ALA A 1 175 ? -5.779 -0.256 -23.622 1.00 52.97 175 ALA A N 1
ATOM 1425 C CA . ALA A 1 175 ? -5.654 1.184 -23.840 1.00 52.97 175 ALA A CA 1
ATOM 1426 C C . ALA A 1 175 ? -4.709 1.831 -22.807 1.00 52.97 175 ALA A C 1
ATOM 1428 O O . ALA A 1 175 ? -4.079 2.848 -23.103 1.00 52.97 175 ALA A O 1
ATOM 1429 N N . GLU A 1 176 ? -4.493 1.183 -21.655 1.00 54.53 176 GLU A N 1
ATOM 1430 C CA . GLU A 1 176 ? -3.381 1.479 -20.736 1.00 54.53 176 GLU A CA 1
ATOM 1431 C C . GLU A 1 176 ? -1.998 1.232 -21.363 1.00 54.53 176 GLU A C 1
ATOM 1433 O O . GLU A 1 176 ? -0.989 1.711 -20.869 1.00 54.53 176 GLU A O 1
ATOM 1438 N N . THR A 1 177 ? -1.884 0.498 -22.460 1.00 53.56 177 THR A N 1
ATOM 1439 C CA . THR A 1 177 ? -0.602 0.377 -23.174 1.00 53.56 177 THR A CA 1
ATOM 1440 C C . THR A 1 177 ? -0.441 1.426 -24.268 1.00 53.56 177 THR A C 1
ATOM 1442 O O . THR A 1 177 ? 0.518 1.362 -25.022 1.00 53.56 177 THR A O 1
ATOM 1445 N N . VAL A 1 178 ? -1.394 2.356 -24.415 1.00 55.31 178 VAL A N 1
ATOM 1446 C CA . VAL A 1 178 ? -1.455 3.230 -25.595 1.00 55.31 178 VAL A CA 1
ATOM 1447 C C . VAL A 1 178 ? -1.162 4.685 -25.264 1.00 55.31 178 VAL A C 1
ATOM 1449 O O . VAL A 1 178 ? -0.604 5.362 -26.119 1.00 55.31 178 VAL A O 1
ATOM 1452 N N . HIS A 1 179 ? -1.490 5.200 -24.076 1.00 67.44 179 HIS A N 1
ATOM 1453 C CA . HIS A 1 179 ? -1.257 6.619 -23.773 1.00 67.44 179 HIS A CA 1
ATOM 1454 C C . HIS A 1 179 ? 0.058 6.859 -23.012 1.00 67.44 179 HIS A C 1
ATOM 1456 O O . HIS A 1 179 ? 0.344 6.269 -21.975 1.00 67.44 179 HIS A O 1
ATOM 1462 N N . GLN A 1 180 ? 0.861 7.770 -23.559 1.00 69.94 180 GLN A N 1
ATOM 1463 C CA . GLN A 1 180 ? 2.164 8.194 -23.040 1.00 69.94 180 GLN A CA 1
ATOM 1464 C C . GLN A 1 180 ? 2.075 8.881 -21.669 1.00 69.94 180 GLN A C 1
ATOM 1466 O O . GLN A 1 180 ? 3.026 8.855 -20.894 1.00 69.94 180 GLN A O 1
ATOM 1471 N N . ASP A 1 181 ? 0.926 9.475 -21.358 1.00 71.94 181 ASP A N 1
ATOM 1472 C CA . ASP A 1 181 ? 0.772 10.347 -20.195 1.00 71.94 181 ASP A CA 1
ATOM 1473 C C . ASP A 1 181 ? 0.573 9.591 -18.876 1.00 71.94 181 ASP A C 1
ATOM 1475 O O . ASP A 1 181 ? 0.591 10.213 -17.816 1.00 71.94 181 ASP A O 1
ATOM 1479 N N . HIS A 1 182 ? 0.409 8.261 -18.906 1.00 75.62 182 HIS A N 1
ATOM 1480 C CA . HIS A 1 182 ? 0.110 7.490 -17.695 1.00 75.62 182 HIS A CA 1
ATOM 1481 C C . HIS A 1 182 ? 1.092 6.358 -17.367 1.00 75.62 182 HIS A C 1
ATOM 1483 O O . HIS A 1 182 ? 1.158 5.966 -16.204 1.00 75.62 182 HIS A O 1
ATOM 1489 N N . SER A 1 183 ? 1.869 5.846 -18.330 1.00 79.94 183 SER A N 1
ATOM 1490 C CA . SER A 1 183 ? 2.865 4.789 -18.095 1.00 79.94 183 SER A CA 1
ATOM 1491 C C . SER A 1 183 ? 4.268 5.279 -18.432 1.00 79.94 183 SER A C 1
ATOM 1493 O O . SER A 1 183 ? 4.526 5.760 -19.538 1.00 79.94 183 SER A O 1
ATOM 1495 N N . ALA A 1 184 ? 5.194 5.116 -17.487 1.00 80.75 184 ALA A N 1
ATOM 1496 C CA . ALA A 1 184 ? 6.581 5.528 -17.674 1.00 80.75 184 ALA A CA 1
ATOM 1497 C C . ALA A 1 184 ? 7.270 4.744 -18.793 1.00 80.75 184 ALA A C 1
ATOM 1499 O O . ALA A 1 184 ? 7.987 5.315 -19.619 1.00 80.75 184 ALA A O 1
ATOM 1500 N N . LEU A 1 185 ? 6.978 3.445 -18.868 1.00 80.69 185 LEU A N 1
ATOM 1501 C CA . LEU A 1 185 ? 7.509 2.575 -19.906 1.00 80.69 185 LEU A CA 1
ATOM 1502 C C . LEU A 1 185 ? 6.966 2.959 -21.288 1.00 80.69 185 LEU A C 1
ATOM 1504 O O . LEU A 1 185 ? 7.745 3.064 -22.233 1.00 80.69 185 LEU A O 1
ATOM 1508 N N . GLU A 1 186 ? 5.660 3.229 -21.401 1.00 78.44 186 GLU A N 1
ATOM 1509 C CA . GLU A 1 186 ? 5.047 3.640 -22.671 1.00 78.44 186 GLU A CA 1
ATOM 1510 C C . GLU A 1 186 ? 5.572 4.994 -23.145 1.00 78.44 186 GLU A C 1
ATOM 1512 O O . GLU A 1 186 ? 5.827 5.184 -24.335 1.00 78.44 186 GLU A O 1
ATOM 1517 N N . ASN A 1 187 ? 5.809 5.922 -22.217 1.00 80.75 187 ASN A N 1
ATOM 1518 C CA . ASN A 1 187 ? 6.421 7.194 -22.559 1.00 80.75 187 ASN A CA 1
ATOM 1519 C C . ASN A 1 187 ? 7.821 7.022 -23.155 1.00 80.75 187 ASN A C 1
ATOM 1521 O O . ASN A 1 187 ? 8.128 7.618 -24.188 1.00 80.75 187 ASN A O 1
ATOM 1525 N N . ILE A 1 188 ? 8.671 6.223 -22.507 1.00 80.12 188 ILE A N 1
ATOM 1526 C CA . ILE A 1 188 ? 10.030 5.971 -22.999 1.00 80.12 188 ILE A CA 1
ATOM 1527 C C . ILE A 1 188 ? 9.969 5.255 -24.353 1.00 80.12 188 ILE A C 1
ATOM 1529 O O . ILE A 1 188 ? 10.692 5.627 -25.277 1.00 80.12 188 ILE A O 1
ATOM 1533 N N . ARG A 1 189 ? 9.062 4.281 -24.496 1.00 80.12 189 ARG A N 1
ATOM 1534 C CA . ARG A 1 189 ? 8.838 3.535 -25.738 1.00 80.12 189 ARG A CA 1
ATOM 1535 C C . ARG A 1 189 ? 8.456 4.463 -26.894 1.00 80.12 189 ARG A C 1
ATOM 1537 O O . ARG A 1 189 ? 9.112 4.417 -27.927 1.00 80.12 189 ARG A O 1
ATOM 1544 N N . ARG A 1 190 ? 7.457 5.336 -26.719 1.00 79.31 190 ARG A N 1
ATOM 1545 C CA . ARG A 1 190 ? 7.033 6.288 -27.761 1.00 79.31 190 ARG A CA 1
ATOM 1546 C C . ARG A 1 190 ? 8.094 7.320 -28.108 1.00 79.31 190 ARG A C 1
ATOM 1548 O O . ARG A 1 190 ? 8.279 7.616 -29.284 1.00 79.31 190 ARG A O 1
ATOM 1555 N N . GLY A 1 191 ? 8.781 7.872 -27.106 1.00 77.12 191 GLY A N 1
ATOM 1556 C CA . GLY A 1 191 ? 9.882 8.806 -27.352 1.00 77.12 191 GLY A CA 1
ATOM 1557 C C . GLY A 1 191 ? 10.954 8.174 -28.240 1.00 77.12 191 GLY A C 1
ATOM 1558 O O . GLY A 1 191 ? 11.462 8.810 -29.158 1.00 77.12 191 GLY A O 1
ATOM 1559 N N . TRP A 1 192 ? 11.223 6.885 -28.027 1.00 75.00 192 TRP A N 1
ATOM 1560 C CA . TRP A 1 192 ? 12.133 6.123 -28.869 1.00 75.00 192 TRP A CA 1
ATOM 1561 C C . TRP A 1 192 ? 11.558 5.839 -30.270 1.00 75.00 192 TRP A C 1
ATOM 1563 O O . TRP A 1 192 ? 12.269 5.999 -31.257 1.00 75.00 192 TRP A O 1
ATOM 1573 N N . GLU A 1 193 ? 10.280 5.473 -30.400 1.00 79.69 193 GLU A N 1
ATOM 1574 C CA . GLU A 1 193 ? 9.653 5.277 -31.721 1.00 79.69 193 GLU A CA 1
ATOM 1575 C C . GLU A 1 193 ? 9.711 6.526 -32.610 1.00 79.69 193 GLU A C 1
ATOM 1577 O O . GLU A 1 193 ? 9.827 6.400 -33.828 1.00 79.69 193 GLU A O 1
ATOM 1582 N N . LEU A 1 194 ? 9.622 7.715 -32.010 1.00 79.81 194 LEU A N 1
ATOM 1583 C CA . LEU A 1 194 ? 9.632 8.987 -32.728 1.00 79.81 194 LEU A CA 1
ATOM 1584 C C . LEU A 1 194 ? 11.051 9.463 -33.058 1.00 79.81 194 LEU A C 1
ATOM 1586 O O . LEU A 1 194 ? 11.351 9.735 -34.219 1.00 79.81 194 LEU A O 1
ATOM 1590 N N . ASP A 1 195 ? 11.920 9.547 -32.048 1.00 77.50 195 ASP A N 1
ATOM 1591 C CA . ASP A 1 195 ? 13.215 10.230 -32.164 1.00 77.50 195 ASP A CA 1
ATOM 1592 C C . ASP A 1 195 ? 14.411 9.265 -32.221 1.00 77.50 195 ASP A C 1
ATOM 1594 O O . ASP A 1 195 ? 15.566 9.688 -32.351 1.00 77.50 195 ASP A O 1
ATOM 1598 N N . GLY A 1 196 ? 14.187 7.955 -32.105 1.00 74.62 196 GLY A N 1
ATOM 1599 C CA . GLY A 1 196 ? 15.277 6.990 -32.057 1.00 74.62 196 GLY A CA 1
ATOM 1600 C C . GLY A 1 196 ? 16.160 7.196 -30.817 1.00 74.62 196 GLY A C 1
ATOM 1601 O O . GLY A 1 196 ? 15.692 7.450 -29.707 1.00 74.62 196 GLY A O 1
ATOM 1602 N N . THR A 1 197 ? 17.474 7.125 -31.031 1.00 70.44 197 THR A N 1
ATOM 1603 C CA . THR A 1 197 ? 18.502 7.526 -30.054 1.00 70.44 197 THR A CA 1
ATOM 1604 C C . THR A 1 197 ? 19.018 8.950 -30.306 1.00 70.44 197 THR A C 1
ATOM 1606 O O . THR A 1 197 ? 20.040 9.346 -29.746 1.00 70.44 197 THR A O 1
ATOM 1609 N N . ALA A 1 198 ? 18.361 9.733 -31.175 1.00 69.62 198 ALA A N 1
ATOM 1610 C CA . ALA A 1 198 ? 18.844 11.059 -31.570 1.00 69.62 198 ALA A CA 1
ATOM 1611 C C . ALA A 1 198 ? 18.709 12.095 -30.445 1.00 69.62 198 ALA A C 1
ATOM 1613 O O . ALA A 1 198 ? 19.558 12.974 -30.323 1.00 69.62 198 ALA A O 1
ATOM 1614 N N . SER A 1 199 ? 17.678 11.961 -29.607 1.00 66.25 199 SER A N 1
ATOM 1615 C CA . SER A 1 199 ? 17.440 12.797 -28.423 1.00 66.25 199 SER A CA 1
ATOM 1616 C C . SER A 1 199 ? 18.236 12.356 -27.191 1.00 66.25 199 SER A C 1
ATOM 1618 O O . SER A 1 199 ? 18.157 12.993 -26.140 1.00 66.25 199 SER A O 1
ATOM 1620 N N . TRP A 1 200 ? 18.991 11.256 -27.280 1.00 70.88 200 TRP A N 1
ATOM 1621 C CA . TRP A 1 200 ? 19.724 10.729 -26.138 1.00 70.88 200 TRP A CA 1
ATOM 1622 C C . TRP A 1 200 ? 21.013 11.510 -25.945 1.00 70.88 200 TRP A C 1
ATOM 1624 O O . TRP A 1 200 ? 21.842 11.602 -26.849 1.00 70.88 200 TRP A O 1
ATOM 1634 N N . GLU A 1 201 ? 21.207 12.004 -24.726 1.00 66.69 201 GLU A N 1
ATOM 1635 C CA . GLU A 1 201 ? 22.433 12.703 -24.342 1.00 66.69 201 GLU A CA 1
ATOM 1636 C C . GLU A 1 201 ? 23.647 11.759 -24.424 1.00 66.69 201 GLU A C 1
ATOM 1638 O O . GLU A 1 201 ? 24.758 12.208 -24.684 1.00 66.69 201 GLU A O 1
ATOM 1643 N N . ILE A 1 202 ? 23.431 10.443 -24.257 1.00 67.19 202 ILE A N 1
ATOM 1644 C CA . ILE A 1 202 ? 24.462 9.403 -24.333 1.00 67.19 202 ILE A CA 1
ATOM 1645 C C . ILE A 1 202 ? 23.918 8.173 -25.076 1.00 67.19 202 ILE A C 1
ATOM 1647 O O . ILE A 1 202 ? 22.958 7.537 -24.642 1.00 67.19 202 ILE A O 1
ATOM 1651 N N . LYS A 1 203 ? 24.577 7.758 -26.164 1.00 68.81 203 LYS A N 1
ATOM 1652 C CA . LYS A 1 203 ? 24.197 6.574 -26.966 1.00 68.81 203 LYS A CA 1
ATOM 1653 C C . LYS A 1 203 ? 24.759 5.263 -26.391 1.00 68.81 203 LYS A C 1
ATOM 1655 O O . LYS A 1 203 ? 25.494 4.535 -27.054 1.00 68.81 203 LYS A O 1
ATOM 1660 N N . LEU A 1 204 ? 24.449 4.976 -25.125 1.00 68.94 204 LEU A N 1
ATOM 1661 C CA . LEU A 1 204 ? 24.893 3.771 -24.409 1.00 68.94 204 LEU A CA 1
ATOM 1662 C C . LEU A 1 204 ? 23.712 2.994 -23.824 1.00 68.94 204 LEU A C 1
ATOM 1664 O O . LEU A 1 204 ? 22.729 3.586 -23.391 1.00 68.94 204 LEU A O 1
ATOM 1668 N N . VAL A 1 205 ? 23.849 1.667 -23.696 1.00 70.94 205 VAL A N 1
ATOM 1669 C CA . VAL A 1 205 ? 22.824 0.822 -23.040 1.00 70.94 205 VAL A CA 1
ATOM 1670 C C . VAL A 1 205 ? 22.617 1.275 -21.592 1.00 70.94 205 VAL A C 1
ATOM 1672 O O . VAL A 1 205 ? 21.497 1.331 -21.096 1.00 70.94 205 VAL A O 1
ATOM 1675 N N . HIS A 1 206 ? 23.704 1.680 -20.933 1.00 73.06 206 HIS A N 1
ATOM 1676 C CA . HIS A 1 206 ? 23.687 2.215 -19.574 1.00 73.06 206 HIS A CA 1
ATOM 1677 C C . HIS A 1 206 ? 22.852 3.497 -19.452 1.00 73.06 206 HIS A C 1
ATOM 1679 O O . HIS A 1 206 ? 22.241 3.714 -18.412 1.00 73.06 206 HIS A O 1
ATOM 1685 N N . TRP A 1 207 ? 22.779 4.320 -20.506 1.00 75.81 207 TRP A N 1
ATOM 1686 C CA . TRP A 1 207 ? 21.929 5.512 -20.520 1.00 75.81 207 TRP A CA 1
ATOM 1687 C C . TRP A 1 207 ? 20.452 5.144 -20.482 1.00 75.81 207 TRP A C 1
ATOM 1689 O O . TRP A 1 207 ? 19.722 5.632 -19.626 1.00 75.81 207 TRP A O 1
ATOM 1699 N N . LEU A 1 208 ? 20.035 4.230 -21.362 1.00 76.88 208 LEU A N 1
ATOM 1700 C CA . LEU A 1 208 ? 18.668 3.714 -21.377 1.00 76.88 208 LEU A CA 1
ATOM 1701 C C . LEU A 1 208 ? 18.295 3.107 -20.023 1.00 76.88 208 LEU A C 1
ATOM 1703 O O . LEU A 1 208 ? 17.199 3.343 -19.528 1.00 76.88 208 LEU A O 1
ATOM 1707 N N . MET A 1 209 ? 19.215 2.361 -19.410 1.00 77.56 209 MET A N 1
ATOM 1708 C CA . MET A 1 209 ? 18.994 1.766 -18.095 1.00 77.56 209 MET A CA 1
ATOM 1709 C C . MET A 1 209 ? 18.814 2.808 -17.005 1.00 77.56 209 MET A C 1
ATOM 1711 O O . MET A 1 209 ? 17.860 2.718 -16.242 1.00 77.56 209 MET A O 1
ATOM 1715 N N . VAL A 1 210 ? 19.692 3.809 -16.939 1.00 81.38 210 VAL A N 1
ATOM 1716 C CA . VAL A 1 210 ? 19.550 4.895 -15.965 1.00 81.38 210 VAL A CA 1
ATOM 1717 C C . VAL A 1 210 ? 18.265 5.678 -16.213 1.00 81.38 210 VAL A C 1
ATOM 1719 O O . VAL A 1 210 ? 17.594 6.027 -15.252 1.00 81.38 210 VAL A O 1
ATOM 1722 N N . LEU A 1 211 ? 17.872 5.899 -17.470 1.00 80.88 211 LEU A N 1
ATOM 1723 C CA . LEU A 1 211 ? 16.611 6.554 -17.810 1.00 80.88 211 LEU A CA 1
ATOM 1724 C C . LEU A 1 211 ? 15.394 5.737 -17.348 1.00 80.88 211 LEU A C 1
ATOM 1726 O O . LEU A 1 211 ? 14.516 6.285 -16.688 1.00 80.88 211 LEU A O 1
ATOM 1730 N N . LEU A 1 212 ? 15.360 4.437 -17.662 1.00 82.12 212 LEU A N 1
ATOM 1731 C CA . LEU A 1 212 ? 14.288 3.521 -17.262 1.00 82.12 212 LEU A CA 1
ATOM 1732 C C . LEU A 1 212 ? 14.179 3.425 -15.742 1.00 82.12 212 LEU A C 1
ATOM 1734 O O . LEU A 1 212 ? 13.100 3.628 -15.194 1.00 82.12 212 LEU A O 1
ATOM 1738 N N . VAL A 1 213 ? 15.298 3.144 -15.070 1.00 84.25 213 VAL A N 1
ATOM 1739 C CA . VAL A 1 213 ? 15.358 3.045 -13.610 1.00 84.25 213 VAL A CA 1
ATOM 1740 C C . VAL A 1 213 ? 14.910 4.355 -12.978 1.00 84.25 213 VAL A C 1
ATOM 1742 O O . VAL A 1 213 ? 14.056 4.332 -12.109 1.00 84.25 213 VAL A O 1
ATOM 1745 N N . ASN A 1 214 ? 15.428 5.497 -13.427 1.00 85.00 214 ASN A N 1
ATOM 1746 C CA . ASN A 1 214 ? 15.078 6.793 -12.852 1.00 85.00 214 ASN A CA 1
ATOM 1747 C C . ASN A 1 214 ? 13.573 7.089 -12.971 1.00 85.00 214 ASN A C 1
ATOM 1749 O O . ASN A 1 214 ? 12.920 7.426 -11.987 1.00 85.00 214 ASN A O 1
ATOM 1753 N N . GLU A 1 215 ? 12.999 6.909 -14.162 1.00 84.25 215 GLU A N 1
ATOM 1754 C CA . GLU A 1 215 ? 11.574 7.171 -14.390 1.00 84.25 215 GLU A CA 1
ATOM 1755 C C . GLU A 1 215 ? 10.659 6.231 -13.591 1.00 84.25 215 GLU A C 1
ATOM 1757 O O . GLU A 1 215 ? 9.604 6.661 -13.121 1.00 84.25 215 GLU A O 1
ATOM 1762 N N . LEU A 1 216 ? 11.054 4.965 -13.420 1.00 85.62 216 LEU A N 1
ATOM 1763 C CA . LEU A 1 216 ? 10.275 3.959 -12.693 1.00 85.62 216 LEU A CA 1
ATOM 1764 C C . LEU A 1 216 ? 10.455 4.044 -11.171 1.00 85.62 216 LEU A C 1
ATOM 1766 O O . LEU A 1 216 ? 9.497 3.829 -10.429 1.00 85.62 216 LEU A O 1
ATOM 1770 N N . GLU A 1 217 ? 11.650 4.379 -10.692 1.00 84.81 217 GLU A N 1
ATOM 1771 C CA . GLU A 1 217 ? 11.945 4.474 -9.260 1.00 84.81 217 GLU A CA 1
ATOM 1772 C C . GLU A 1 217 ? 11.303 5.706 -8.621 1.00 84.81 217 GLU A C 1
ATOM 1774 O O . GLU A 1 217 ? 10.808 5.633 -7.496 1.00 84.81 217 GLU A O 1
ATOM 1779 N N . VAL A 1 218 ? 11.213 6.818 -9.354 1.00 84.31 218 VAL A N 1
ATOM 1780 C CA . VAL A 1 218 ? 10.533 8.036 -8.881 1.00 84.31 218 VAL A CA 1
ATOM 1781 C C . VAL A 1 218 ? 8.999 7.898 -8.941 1.00 84.31 218 VAL A C 1
ATOM 1783 O O . VAL A 1 218 ? 8.273 8.683 -8.330 1.00 84.31 218 VAL A O 1
ATOM 1786 N N . ALA A 1 219 ? 8.461 6.883 -9.627 1.00 81.94 219 ALA A N 1
ATOM 1787 C CA . ALA A 1 219 ? 7.025 6.615 -9.642 1.00 81.94 219 ALA A CA 1
ATOM 1788 C C . ALA A 1 219 ? 6.499 6.175 -8.251 1.00 81.94 219 ALA A C 1
ATOM 1790 O O . ALA A 1 219 ? 7.194 5.460 -7.517 1.00 81.94 219 ALA A O 1
ATOM 1791 N N . PRO A 1 220 ? 5.261 6.561 -7.883 1.00 73.75 220 PRO A N 1
ATOM 1792 C CA . PRO A 1 220 ? 4.281 7.293 -8.692 1.00 73.75 220 PRO A CA 1
ATOM 1793 C C . PRO A 1 220 ? 4.370 8.827 -8.565 1.00 73.75 220 PRO A C 1
ATOM 1795 O O . PRO A 1 220 ? 3.523 9.549 -9.082 1.00 73.75 220 PRO A O 1
ATOM 1798 N N . HIS A 1 221 ? 5.392 9.345 -7.885 1.00 69.62 221 HIS A N 1
ATOM 1799 C CA . HIS A 1 221 ? 5.560 10.774 -7.600 1.00 69.62 221 HIS A CA 1
ATOM 1800 C C . HIS A 1 221 ? 6.161 11.569 -8.766 1.00 69.62 221 HIS A C 1
ATOM 1802 O O . HIS A 1 221 ? 6.431 12.767 -8.649 1.00 69.62 221 HIS A O 1
ATOM 1808 N N . ASN A 1 222 ? 6.364 10.932 -9.916 1.00 70.06 222 ASN A N 1
ATOM 1809 C CA . ASN A 1 222 ? 6.769 11.629 -11.121 1.00 70.06 222 ASN A CA 1
ATOM 1810 C C . ASN A 1 222 ? 5.536 12.309 -11.749 1.00 70.06 222 ASN A C 1
ATOM 1812 O O . ASN A 1 222 ? 4.500 11.684 -11.974 1.00 70.06 222 ASN A O 1
ATOM 1816 N N . HIS A 1 223 ? 5.620 13.615 -12.000 1.00 69.38 223 HIS A N 1
ATOM 1817 C CA . HIS A 1 223 ? 4.499 14.416 -12.495 1.00 69.38 223 HIS A CA 1
ATOM 1818 C C . HIS A 1 223 ? 4.830 14.892 -13.909 1.00 69.38 223 HIS A C 1
ATOM 1820 O O . HIS A 1 223 ? 5.793 15.636 -14.087 1.00 69.38 223 HIS A O 1
ATOM 1826 N N . ARG A 1 224 ? 4.034 14.521 -14.919 1.00 63.22 224 ARG A N 1
ATOM 1827 C CA . ARG A 1 224 ? 4.268 14.982 -16.305 1.00 63.22 224 ARG A CA 1
ATOM 1828 C C . ARG A 1 224 ? 3.403 16.166 -16.734 1.00 63.22 224 ARG A C 1
ATOM 1830 O O . ARG A 1 224 ? 3.685 16.779 -17.758 1.00 63.22 224 ARG A O 1
ATOM 1837 N N . LEU A 1 225 ? 2.386 16.524 -15.951 1.00 59.72 225 LEU A N 1
ATOM 1838 C CA . LEU A 1 225 ? 1.428 17.596 -16.233 1.00 59.72 225 LEU A CA 1
ATOM 1839 C C . LEU A 1 225 ? 0.972 18.258 -14.915 1.00 59.72 225 LEU A C 1
ATOM 1841 O O . LEU A 1 225 ? 1.303 17.796 -13.826 1.00 59.72 225 LEU A O 1
ATOM 1845 N N . TRP A 1 226 ? 0.256 19.382 -15.008 1.00 58.00 226 TRP A N 1
ATOM 1846 C CA . TRP A 1 226 ? -0.177 20.223 -13.881 1.00 58.00 226 TRP A CA 1
ATOM 1847 C C . TRP A 1 226 ? -0.679 19.443 -12.646 1.00 58.00 226 TRP A C 1
ATOM 1849 O O . TRP A 1 226 ? -1.532 18.564 -12.760 1.00 58.00 226 TRP A O 1
ATOM 1859 N N . LYS A 1 227 ? -0.210 19.843 -11.453 1.00 58.34 227 LYS A N 1
ATOM 1860 C CA . LYS A 1 227 ? -0.509 19.228 -10.145 1.00 58.34 227 LYS A CA 1
ATOM 1861 C C . LYS A 1 227 ? -1.959 19.431 -9.691 1.00 58.34 227 LYS A C 1
ATOM 1863 O O . LYS A 1 227 ? -2.230 20.253 -8.820 1.00 58.34 227 LYS A O 1
ATOM 1868 N N . ASN A 1 228 ? -2.888 18.669 -10.256 1.00 63.38 228 ASN A N 1
ATOM 1869 C CA . ASN A 1 228 ? -4.272 18.626 -9.773 1.00 63.38 228 ASN A CA 1
ATOM 1870 C C . ASN A 1 228 ? -4.587 17.379 -8.933 1.00 63.38 228 ASN A C 1
ATOM 1872 O O . ASN A 1 228 ? -5.704 17.262 -8.435 1.00 63.38 228 ASN A O 1
ATOM 1876 N N . VAL A 1 229 ? -3.624 16.470 -8.759 1.00 75.31 229 VAL A N 1
ATOM 1877 C CA . VAL A 1 229 ? -3.765 15.281 -7.912 1.00 75.31 229 VAL A CA 1
ATOM 1878 C C . VAL A 1 229 ? -2.947 15.480 -6.636 1.00 75.31 229 VAL A C 1
ATOM 1880 O O . VAL A 1 229 ? -1.794 15.912 -6.721 1.00 75.31 229 VAL A O 1
ATOM 1883 N N . PRO A 1 230 ? -3.521 15.221 -5.449 1.00 80.56 230 PRO A N 1
ATOM 1884 C CA . PRO A 1 230 ? -2.764 15.279 -4.212 1.00 80.56 230 PRO A CA 1
ATOM 1885 C C . PRO A 1 230 ? -1.742 14.151 -4.192 1.00 80.56 230 PRO A C 1
ATOM 1887 O O . PRO A 1 230 ? -2.097 12.989 -4.363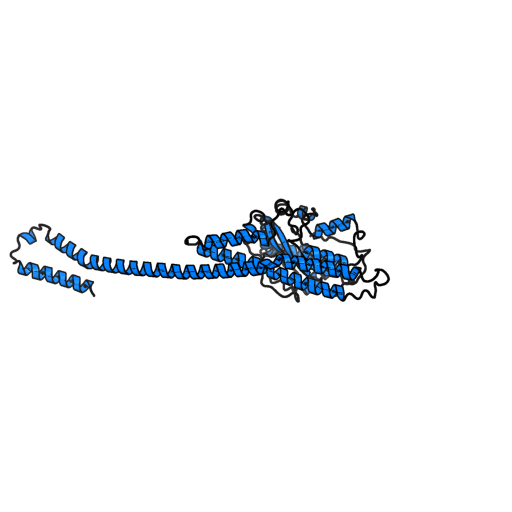 1.00 80.56 230 PRO A O 1
ATOM 1890 N N . ASP A 1 231 ? -0.491 14.513 -3.940 1.00 84.62 231 ASP A N 1
ATOM 1891 C CA . ASP A 1 231 ? 0.585 13.568 -3.661 1.00 84.62 231 ASP A CA 1
ATOM 1892 C C . ASP A 1 231 ? 0.179 12.544 -2.579 1.00 84.62 231 ASP A C 1
ATOM 1894 O O . ASP A 1 231 ? -0.619 12.868 -1.696 1.00 84.62 231 ASP A O 1
ATOM 1898 N N . ILE A 1 232 ? 0.732 11.330 -2.621 1.00 87.31 232 ILE A N 1
ATOM 1899 C CA . ILE A 1 232 ? 0.353 10.221 -1.729 1.00 87.31 232 ILE A CA 1
ATOM 1900 C C . ILE A 1 232 ? 0.463 10.643 -0.265 1.00 87.31 232 ILE A C 1
ATOM 1902 O O . ILE A 1 232 ? -0.484 10.454 0.499 1.00 87.31 232 ILE A O 1
ATOM 1906 N N . GLN A 1 233 ? 1.562 11.300 0.125 1.00 85.62 233 GLN A N 1
ATOM 1907 C CA . GLN A 1 233 ? 1.714 11.803 1.493 1.00 85.62 233 GLN A CA 1
ATOM 1908 C C . GLN A 1 233 ? 0.568 12.746 1.883 1.00 85.62 233 GLN A C 1
ATOM 1910 O O . GLN A 1 233 ? -0.026 12.631 2.958 1.00 85.62 233 GLN A O 1
ATOM 1915 N N . ASN A 1 234 ? 0.235 13.676 0.984 1.00 87.88 234 ASN A N 1
ATOM 1916 C CA . ASN A 1 234 ? -0.821 14.661 1.190 1.00 87.88 234 ASN A CA 1
ATOM 1917 C C . ASN A 1 234 ? -2.214 14.024 1.203 1.00 87.88 234 ASN A C 1
ATOM 1919 O O . ASN A 1 234 ? -3.099 14.532 1.890 1.00 87.88 234 ASN A O 1
ATOM 1923 N N . ALA A 1 235 ? -2.405 12.911 0.495 1.00 90.44 235 ALA A N 1
ATOM 1924 C CA . ALA A 1 235 ? -3.642 12.142 0.488 1.00 90.44 235 ALA A CA 1
ATOM 1925 C C . ALA A 1 235 ? -3.877 11.402 1.816 1.00 90.44 235 ALA A C 1
ATOM 1927 O O . ALA A 1 235 ? -5.022 11.303 2.260 1.00 90.44 235 ALA A O 1
ATOM 1928 N N . TYR A 1 236 ? -2.813 10.969 2.505 1.00 92.19 236 TYR A N 1
ATOM 1929 C CA . TYR A 1 236 ? -2.916 10.380 3.846 1.00 92.19 236 TYR A CA 1
ATOM 1930 C C . TYR A 1 236 ? -3.227 11.409 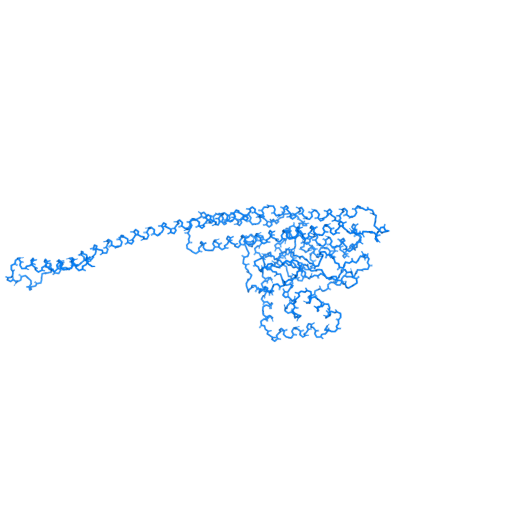4.942 1.00 92.19 236 TYR A C 1
ATOM 1932 O O . TYR A 1 236 ? -3.901 11.074 5.915 1.00 92.19 236 TYR A O 1
ATOM 1940 N N . LEU A 1 237 ? -2.819 12.676 4.802 1.00 91.62 237 LEU A N 1
ATOM 1941 C CA . LEU A 1 237 ? -3.086 13.718 5.809 1.00 91.62 237 LEU A CA 1
ATOM 1942 C C . LEU A 1 237 ? -4.566 13.842 6.238 1.00 91.62 237 LEU A C 1
ATOM 1944 O O . LEU A 1 237 ? -4.823 13.830 7.446 1.00 91.62 237 LEU A O 1
ATOM 1948 N N . PRO A 1 238 ? -5.556 13.980 5.331 1.00 93.06 238 PRO A N 1
ATOM 1949 C CA . PRO A 1 238 ? -6.963 14.039 5.725 1.00 93.06 238 PRO A CA 1
ATOM 1950 C C . PRO A 1 238 ? -7.450 12.735 6.371 1.00 93.06 238 PRO A C 1
ATOM 1952 O O . PRO A 1 238 ? -8.248 12.801 7.303 1.00 93.06 238 PRO A O 1
ATOM 1955 N N . ILE A 1 239 ? -6.934 11.575 5.953 1.00 93.38 239 ILE A N 1
ATOM 1956 C CA . ILE A 1 239 ? -7.268 10.271 6.547 1.00 93.38 239 ILE A CA 1
ATOM 1957 C C . ILE A 1 239 ? -6.765 10.205 7.995 1.00 93.38 239 ILE A C 1
ATOM 1959 O O . ILE A 1 239 ? -7.521 9.888 8.910 1.00 93.38 239 ILE A O 1
ATOM 1963 N N . VAL A 1 240 ? -5.509 10.588 8.236 1.00 93.44 240 VAL A N 1
ATOM 1964 C CA . VAL A 1 240 ? -4.922 10.649 9.585 1.00 93.44 240 VAL A CA 1
ATOM 1965 C C . VAL A 1 240 ? -5.698 11.620 10.480 1.00 93.44 240 VAL A C 1
ATOM 1967 O O . VAL A 1 240 ? -5.915 11.339 11.662 1.00 93.44 240 VAL A O 1
ATOM 1970 N N . ARG A 1 241 ? -6.144 12.759 9.936 1.00 92.62 241 ARG A N 1
ATOM 1971 C CA . ARG A 1 241 ? -6.987 13.719 10.667 1.00 92.62 241 ARG A CA 1
ATOM 1972 C C . ARG A 1 241 ? -8.348 13.124 11.033 1.00 92.62 241 ARG A C 1
ATOM 1974 O O . ARG A 1 241 ? -8.762 13.299 12.177 1.00 92.62 241 ARG A O 1
ATOM 1981 N N . ASP A 1 242 ? -9.001 12.408 10.116 1.00 93.25 242 ASP A N 1
ATOM 1982 C CA . ASP A 1 242 ? -10.268 11.709 10.382 1.00 93.25 242 ASP A CA 1
ATOM 1983 C C . ASP A 1 242 ? -10.119 10.688 11.519 1.00 93.25 242 ASP A C 1
ATOM 1985 O O . ASP A 1 242 ? -10.880 10.719 12.488 1.00 93.25 242 ASP A O 1
ATOM 1989 N N . LEU A 1 243 ? -9.075 9.855 11.474 1.00 93.06 243 LEU A N 1
ATOM 1990 C CA . LEU A 1 243 ? -8.787 8.879 12.530 1.00 93.06 243 LEU A CA 1
ATOM 1991 C C . LEU A 1 243 ? -8.577 9.560 13.891 1.00 93.06 243 LEU A C 1
ATOM 1993 O O . LEU A 1 243 ? -9.205 9.184 14.886 1.00 93.06 243 LEU A O 1
ATOM 1997 N N . LYS A 1 244 ? -7.751 10.618 13.931 1.00 92.19 244 LYS A N 1
ATOM 1998 C CA . LYS A 1 244 ? -7.499 11.408 15.151 1.00 92.19 244 LYS A CA 1
ATOM 1999 C C . LYS A 1 244 ? -8.776 12.058 15.696 1.00 92.19 244 LYS A C 1
ATOM 2001 O O . LYS A 1 244 ? -8.928 12.131 16.917 1.00 92.19 244 LYS A O 1
ATOM 2006 N N . HIS A 1 245 ? -9.680 12.507 14.824 1.00 91.19 245 HIS A N 1
ATOM 2007 C CA . HIS A 1 245 ? -10.968 13.078 15.214 1.00 91.19 245 HIS A CA 1
ATOM 2008 C C . HIS A 1 245 ? -11.914 12.012 15.782 1.00 91.19 245 HIS A C 1
ATOM 2010 O O . HIS A 1 245 ? -12.485 12.201 16.854 1.00 91.19 245 HIS A O 1
ATOM 2016 N N . ARG A 1 246 ? -12.035 10.855 15.122 1.00 89.81 246 ARG A N 1
ATOM 2017 C CA . ARG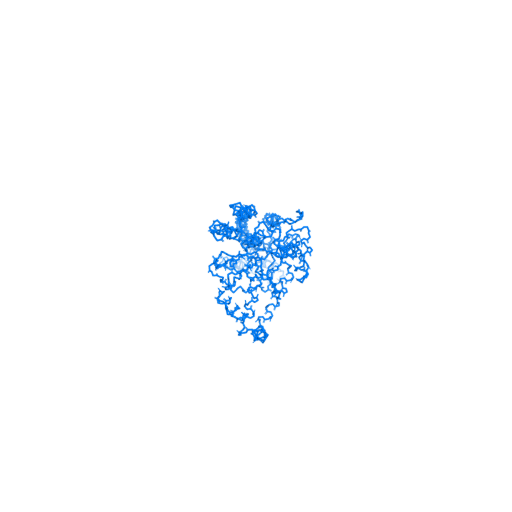 A 1 246 ? -12.871 9.738 15.594 1.00 89.81 246 ARG A CA 1
ATOM 2018 C C . ARG A 1 246 ? -12.405 9.183 16.932 1.00 89.81 246 ARG A C 1
ATOM 2020 O O . ARG A 1 246 ? -13.240 8.878 17.776 1.00 89.81 246 ARG A O 1
ATOM 2027 N N . ARG A 1 247 ? -11.096 9.163 17.186 1.00 87.31 247 ARG A N 1
ATOM 2028 C CA . ARG A 1 247 ? -10.541 8.854 18.512 1.00 87.31 247 ARG A CA 1
ATOM 2029 C C . ARG A 1 247 ? -11.048 9.800 19.608 1.00 87.31 247 ARG A C 1
ATOM 2031 O O . ARG A 1 247 ? -11.216 9.362 20.737 1.00 87.31 247 ARG A O 1
ATOM 2038 N N . ALA A 1 248 ? -11.258 11.082 19.300 1.00 84.25 248 ALA A N 1
ATOM 2039 C CA . ALA A 1 248 ? -11.763 12.060 20.267 1.00 84.25 248 ALA A CA 1
ATOM 2040 C C . ALA A 1 248 ? -13.287 11.979 20.472 1.00 84.25 248 ALA A C 1
ATOM 2042 O O . ALA A 1 248 ? -13.819 12.589 21.399 1.00 84.25 248 ALA A O 1
ATOM 2043 N N . SER A 1 249 ? -14.001 11.264 19.601 1.00 82.31 249 SER A N 1
ATOM 2044 C CA . SER A 1 249 ? -15.449 11.110 19.698 1.00 82.31 249 SER A CA 1
ATOM 2045 C C . SER A 1 249 ? -15.851 10.120 20.798 1.00 82.31 249 SER A C 1
ATOM 2047 O O . SER A 1 249 ? -15.064 9.276 21.223 1.00 82.31 249 SER A O 1
ATOM 2049 N N . ARG A 1 250 ? -17.099 10.225 21.273 1.00 73.38 250 ARG A N 1
ATOM 2050 C CA . ARG A 1 250 ? -17.629 9.324 22.304 1.00 73.38 250 ARG A CA 1
ATOM 2051 C C . ARG A 1 250 ? -17.687 7.890 21.780 1.00 73.38 250 ARG A C 1
ATOM 2053 O O . ARG A 1 250 ? -18.243 7.637 20.714 1.00 73.38 250 ARG A O 1
ATOM 2060 N N . PHE A 1 251 ? -17.196 6.956 22.583 1.00 71.50 251 PHE A N 1
ATOM 2061 C CA . PHE A 1 251 ? -17.067 5.557 22.206 1.00 71.50 251 PHE A CA 1
ATOM 2062 C C . PHE A 1 251 ? -18.419 4.883 21.939 1.00 71.50 251 PHE A C 1
ATOM 2064 O O . PHE A 1 251 ? -19.377 5.008 22.709 1.00 71.50 251 PHE A O 1
ATOM 2071 N N . ARG A 1 252 ? -18.478 4.115 20.846 1.00 75.94 252 ARG A N 1
ATOM 2072 C CA . ARG A 1 252 ? -19.598 3.233 20.495 1.00 75.94 252 ARG A CA 1
ATOM 2073 C C . ARG A 1 252 ? -19.097 1.795 20.365 1.00 75.94 252 ARG A C 1
ATOM 2075 O O . ARG A 1 252 ? -17.988 1.552 19.887 1.00 75.94 252 ARG A O 1
ATOM 2082 N N . ARG A 1 253 ? -19.916 0.820 20.782 1.00 70.38 253 ARG A N 1
ATOM 2083 C CA . ARG A 1 253 ? -19.592 -0.613 20.624 1.00 70.38 253 ARG A CA 1
ATOM 2084 C C . ARG A 1 253 ? -19.339 -0.934 19.143 1.00 70.38 253 ARG A C 1
ATOM 2086 O O . ARG A 1 253 ? -20.037 -0.412 18.282 1.00 70.38 253 ARG A O 1
ATOM 2093 N N . HIS A 1 254 ? -18.369 -1.811 18.866 1.00 73.06 254 HIS A N 1
ATOM 2094 C CA . HIS A 1 254 ? -17.873 -2.207 17.530 1.00 73.06 254 HIS A CA 1
ATOM 2095 C C . HIS A 1 254 ? -17.099 -1.127 16.754 1.00 73.06 254 HIS A C 1
ATOM 2097 O O . HIS A 1 254 ? -16.111 -1.457 16.100 1.00 73.06 254 HIS A O 1
ATOM 2103 N N . GLU A 1 255 ? -17.445 0.155 16.897 1.00 80.88 255 GLU A N 1
ATOM 2104 C CA . GLU A 1 255 ? -16.711 1.258 16.261 1.00 80.88 255 GLU A CA 1
ATOM 2105 C C . GLU A 1 255 ? -15.252 1.333 16.734 1.00 80.88 255 GLU A C 1
ATOM 2107 O O . GLU A 1 255 ? -14.359 1.566 15.927 1.00 80.88 255 GLU A O 1
ATOM 2112 N N . SER A 1 256 ? -14.980 1.040 18.010 1.00 78.88 256 SER A N 1
ATOM 2113 C CA . SER A 1 256 ? -13.614 1.059 18.557 1.00 78.88 256 SER A CA 1
ATOM 2114 C C . SER A 1 256 ? -12.699 0.001 17.940 1.00 78.88 256 SER A C 1
ATOM 2116 O O . SER A 1 256 ? -11.511 0.245 17.765 1.00 78.88 256 SER A O 1
ATOM 2118 N N . VAL A 1 257 ? -13.230 -1.186 17.626 1.00 85.19 257 VAL A N 1
ATOM 2119 C CA . VAL A 1 257 ? -12.440 -2.263 17.005 1.00 85.19 257 VAL A CA 1
ATOM 2120 C C . VAL A 1 257 ? -12.123 -1.904 15.559 1.00 85.19 257 VAL A C 1
ATOM 2122 O O . VAL A 1 257 ? -10.982 -2.052 15.133 1.00 85.19 257 VAL A O 1
ATOM 2125 N N . ASN A 1 258 ? -13.110 -1.375 14.834 1.00 87.75 258 ASN A N 1
ATOM 2126 C CA . ASN A 1 258 ? -12.905 -0.898 13.471 1.00 87.75 258 ASN A CA 1
ATOM 2127 C C . ASN A 1 258 ? -11.913 0.267 13.439 1.00 87.75 258 ASN A C 1
ATOM 2129 O O . ASN A 1 258 ? -10.996 0.245 12.632 1.00 87.75 258 ASN A O 1
ATOM 2133 N N . LEU A 1 259 ? -12.016 1.217 14.373 1.00 90.25 259 LEU A N 1
ATOM 2134 C CA . LEU A 1 259 ? -11.078 2.331 14.476 1.00 90.25 259 LEU A CA 1
ATOM 2135 C C . LEU A 1 259 ? -9.641 1.848 14.724 1.00 90.25 259 LEU A C 1
ATOM 2137 O O . LEU A 1 259 ? -8.731 2.310 14.048 1.00 90.25 259 LEU A O 1
ATOM 2141 N N . VAL A 1 260 ? -9.430 0.892 15.638 1.00 90.75 260 VAL A N 1
ATOM 2142 C CA . VAL A 1 260 ? -8.102 0.282 15.855 1.00 90.75 260 VAL A CA 1
ATOM 2143 C C . VAL A 1 260 ? -7.592 -0.392 14.581 1.00 90.75 260 VAL A C 1
ATOM 2145 O O . VAL A 1 260 ? -6.443 -0.176 14.211 1.00 90.75 260 VAL A O 1
ATOM 2148 N N . ARG A 1 261 ? -8.438 -1.166 13.887 1.00 89.94 261 ARG A N 1
ATOM 2149 C CA . ARG A 1 261 ? -8.063 -1.817 12.623 1.00 89.94 261 ARG A CA 1
ATOM 2150 C C . ARG A 1 261 ? -7.663 -0.795 11.559 1.00 89.94 261 ARG A C 1
ATOM 2152 O O . ARG A 1 261 ? -6.663 -0.992 10.889 1.00 89.94 261 ARG A O 1
ATOM 2159 N N . GLU A 1 262 ? -8.401 0.304 11.438 1.00 91.38 262 GLU A N 1
ATOM 2160 C CA . GLU A 1 262 ? -8.085 1.382 10.498 1.00 91.38 262 GLU A CA 1
ATOM 2161 C C . GLU A 1 262 ? -6.780 2.112 10.852 1.00 91.38 262 GLU A C 1
ATOM 2163 O O . GLU A 1 262 ? -6.017 2.467 9.957 1.00 91.38 262 GLU A O 1
ATOM 2168 N N . TYR A 1 263 ? -6.492 2.318 12.144 1.00 93.25 263 TYR A N 1
ATOM 2169 C CA . TYR A 1 263 ? -5.196 2.839 12.591 1.00 93.25 263 TYR A CA 1
ATOM 2170 C C . TYR A 1 263 ? -4.050 1.911 12.184 1.00 93.25 263 TYR A C 1
ATOM 2172 O O . TYR A 1 263 ? -3.066 2.391 11.626 1.00 93.25 263 TYR A O 1
ATOM 2180 N N . VAL A 1 264 ? -4.190 0.605 12.437 1.00 90.44 264 VAL A N 1
ATOM 2181 C CA . VAL A 1 264 ? -3.182 -0.408 12.087 1.00 90.44 264 VAL A CA 1
ATOM 2182 C C . VAL A 1 264 ? -2.991 -0.478 10.572 1.00 90.44 264 VAL A C 1
ATOM 2184 O O . VAL A 1 264 ? -1.874 -0.295 10.114 1.00 90.44 264 VAL A O 1
ATOM 2187 N N . SER A 1 265 ? -4.070 -0.587 9.792 1.00 90.19 265 SER A N 1
ATOM 2188 C CA . SER A 1 265 ? -4.012 -0.602 8.320 1.00 90.19 265 SER A CA 1
ATOM 2189 C C . SER A 1 265 ? -3.313 0.638 7.756 1.00 90.19 265 SER A C 1
ATOM 2191 O O . SER A 1 265 ? -2.464 0.535 6.879 1.00 90.19 265 SER A O 1
ATOM 2193 N N . CYS A 1 266 ? -3.630 1.825 8.286 1.00 92.44 266 CYS A N 1
ATOM 2194 C CA . CYS A 1 266 ? -3.003 3.075 7.853 1.00 92.44 266 CYS A CA 1
ATOM 2195 C C . CYS A 1 266 ? -1.508 3.108 8.202 1.00 92.44 266 CYS A C 1
ATOM 2197 O O . CYS A 1 266 ? -0.688 3.553 7.401 1.00 92.44 266 CYS A O 1
ATOM 2199 N N . MET A 1 267 ? -1.144 2.633 9.398 1.00 91.44 267 MET A N 1
ATOM 2200 C CA . MET A 1 267 ? 0.252 2.522 9.816 1.00 91.44 267 MET A CA 1
ATOM 2201 C C . MET A 1 267 ? 1.027 1.525 8.956 1.00 91.44 267 MET A C 1
ATOM 2203 O O . MET A 1 267 ? 2.151 1.841 8.571 1.00 91.44 267 MET A O 1
ATOM 2207 N N . ASP A 1 268 ? 0.443 0.371 8.649 1.00 88.25 268 ASP A N 1
ATOM 2208 C CA . ASP A 1 268 ? 1.069 -0.682 7.851 1.00 88.25 268 ASP A CA 1
ATOM 2209 C C . ASP A 1 268 ? 1.315 -0.202 6.414 1.00 88.25 268 ASP A C 1
ATOM 2211 O O . ASP A 1 268 ? 2.454 -0.257 5.949 1.00 88.25 268 ASP A O 1
ATOM 2215 N N . GLU A 1 269 ? 0.312 0.397 5.758 1.00 89.62 269 GLU A N 1
ATOM 2216 C CA . GLU A 1 269 ? 0.454 0.973 4.410 1.00 89.62 269 GLU A CA 1
ATOM 2217 C C . GLU A 1 269 ? 1.556 2.040 4.344 1.00 89.62 269 GLU A C 1
ATOM 2219 O O . GLU A 1 269 ? 2.446 1.978 3.495 1.00 89.62 269 GLU A O 1
ATOM 2224 N N . ILE A 1 270 ? 1.533 3.022 5.257 1.00 91.62 270 ILE A N 1
ATOM 2225 C CA . ILE A 1 270 ? 2.537 4.096 5.270 1.00 91.62 270 ILE A CA 1
ATOM 2226 C C . ILE A 1 270 ? 3.930 3.526 5.576 1.00 91.62 270 ILE A C 1
ATOM 2228 O O . ILE A 1 270 ? 4.922 3.966 4.987 1.00 91.62 270 ILE A O 1
ATOM 2232 N N . SER A 1 271 ? 4.017 2.544 6.479 1.00 90.00 271 SER A N 1
ATOM 2233 C CA . SER A 1 271 ? 5.281 1.886 6.816 1.00 90.00 271 SER A CA 1
ATOM 2234 C C . SER A 1 271 ? 5.866 1.170 5.609 1.00 90.00 271 SER A C 1
ATOM 2236 O O . SER A 1 271 ? 7.046 1.358 5.335 1.00 90.00 271 SER A O 1
ATOM 2238 N N . GLN A 1 272 ? 5.056 0.435 4.848 1.00 86.75 272 GLN A N 1
ATOM 2239 C CA . GLN A 1 272 ? 5.500 -0.267 3.643 1.00 86.75 272 GLN A CA 1
ATOM 2240 C C . GLN A 1 272 ? 5.932 0.700 2.538 1.00 86.75 272 GLN A C 1
ATOM 2242 O O . GLN A 1 272 ? 6.977 0.485 1.928 1.00 86.75 272 GLN A O 1
ATOM 2247 N N . ILE A 1 273 ? 5.202 1.800 2.310 1.00 89.25 273 ILE A N 1
ATOM 2248 C CA . ILE A 1 273 ? 5.604 2.835 1.338 1.00 89.25 273 ILE A CA 1
ATOM 2249 C C . ILE A 1 273 ? 6.972 3.425 1.714 1.00 89.25 273 ILE A C 1
ATOM 2251 O O . ILE A 1 273 ? 7.850 3.563 0.858 1.00 89.25 273 ILE A O 1
ATOM 2255 N N . ASN A 1 274 ? 7.178 3.737 2.996 1.00 89.94 274 ASN A N 1
ATOM 2256 C CA . ASN A 1 274 ? 8.460 4.230 3.493 1.00 89.94 274 ASN A CA 1
ATOM 2257 C C . ASN A 1 274 ? 9.563 3.174 3.326 1.00 89.94 274 ASN A C 1
ATOM 2259 O O . ASN A 1 274 ? 10.668 3.478 2.882 1.00 89.94 274 ASN A O 1
ATOM 2263 N N . GLU A 1 275 ? 9.264 1.918 3.646 1.00 86.88 275 GLU A N 1
ATOM 2264 C CA . GLU A 1 275 ? 10.213 0.818 3.542 1.00 86.88 275 GLU A CA 1
ATOM 2265 C C . GLU A 1 275 ? 10.646 0.565 2.093 1.00 86.88 275 GLU A C 1
ATOM 2267 O O . GLU A 1 275 ? 11.819 0.286 1.843 1.00 86.88 275 GLU A O 1
ATOM 2272 N N . ILE A 1 276 ? 9.717 0.625 1.134 1.00 85.69 276 ILE A N 1
ATOM 2273 C CA . ILE A 1 276 ? 10.008 0.491 -0.300 1.00 85.69 276 ILE A CA 1
ATOM 2274 C C . ILE A 1 276 ? 10.882 1.655 -0.724 1.00 85.69 276 ILE A C 1
ATOM 2276 O O . ILE A 1 276 ? 11.943 1.449 -1.297 1.00 85.69 276 ILE A O 1
ATOM 2280 N N . SER A 1 277 ? 10.513 2.875 -0.354 1.00 88.00 277 SER A N 1
ATOM 2281 C CA . SER A 1 277 ? 11.288 4.058 -0.713 1.00 88.00 277 SER A CA 1
ATOM 2282 C C . SER A 1 277 ? 12.736 4.021 -0.217 1.00 88.00 277 SER A C 1
ATOM 2284 O O . SER A 1 277 ? 13.648 4.405 -0.949 1.00 88.00 277 SER A O 1
ATOM 2286 N N . MET A 1 278 ? 12.980 3.492 0.986 1.00 87.88 278 MET A N 1
ATOM 2287 C CA . MET A 1 278 ? 14.342 3.281 1.492 1.00 87.88 278 MET A CA 1
ATOM 2288 C C . MET A 1 278 ? 15.121 2.258 0.653 1.00 87.88 278 MET A C 1
ATOM 2290 O O . MET A 1 278 ? 16.307 2.460 0.389 1.00 87.88 278 MET A O 1
ATOM 2294 N N . GLN A 1 279 ? 14.464 1.194 0.179 1.00 85.12 279 GLN A N 1
ATOM 2295 C CA . GLN A 1 279 ? 15.082 0.239 -0.747 1.00 85.12 279 GLN A CA 1
ATOM 2296 C C . GLN A 1 279 ? 15.404 0.878 -2.100 1.00 85.12 279 GLN A C 1
ATOM 2298 O O . GLN A 1 279 ? 16.483 0.636 -2.638 1.00 85.12 279 GLN A O 1
ATOM 2303 N N . LYS A 1 280 ? 14.511 1.724 -2.626 1.00 87.31 280 LYS A N 1
ATOM 2304 C CA . LYS A 1 280 ? 14.745 2.479 -3.865 1.00 87.31 280 LYS A CA 1
ATOM 2305 C C . LYS A 1 280 ? 15.977 3.376 -3.747 1.00 87.31 280 LYS A C 1
ATOM 2307 O O . LYS A 1 280 ? 16.829 3.388 -4.631 1.00 87.31 280 LYS A O 1
ATOM 2312 N N . ILE A 1 281 ? 16.130 4.075 -2.617 1.00 88.62 281 ILE A N 1
ATOM 2313 C CA . ILE A 1 281 ? 17.321 4.892 -2.329 1.00 88.62 281 ILE A CA 1
ATOM 2314 C C . ILE A 1 281 ? 18.584 4.021 -2.273 1.00 88.62 281 ILE A C 1
ATOM 2316 O O . ILE A 1 281 ? 19.603 4.381 -2.866 1.00 88.62 281 ILE A O 1
ATOM 2320 N N . GLU A 1 282 ? 18.538 2.866 -1.603 1.00 87.88 282 GLU A N 1
ATOM 2321 C CA . GLU A 1 282 ? 19.674 1.936 -1.548 1.00 87.88 282 GLU A CA 1
ATOM 2322 C C . GLU A 1 282 ? 20.055 1.428 -2.950 1.00 87.88 282 GLU A C 1
ATOM 2324 O O . GLU A 1 282 ? 21.236 1.396 -3.313 1.00 87.88 282 GLU A O 1
ATOM 2329 N N . PHE A 1 283 ? 19.057 1.068 -3.759 1.00 85.94 283 PHE A N 1
ATOM 2330 C CA . PHE A 1 283 ? 19.225 0.613 -5.133 1.00 85.94 283 PHE A CA 1
ATOM 2331 C C . PHE A 1 283 ? 19.854 1.690 -6.022 1.00 85.94 283 PHE A C 1
ATOM 2333 O O . PHE A 1 283 ? 20.880 1.445 -6.664 1.00 85.94 283 PHE A O 1
ATOM 2340 N N . LEU A 1 284 ? 19.308 2.907 -5.999 1.00 87.00 284 LEU A N 1
ATOM 2341 C CA . LEU A 1 284 ? 19.856 4.058 -6.716 1.00 87.00 284 LEU A CA 1
ATOM 2342 C C . LEU A 1 284 ? 21.266 4.410 -6.226 1.00 87.00 284 LEU A C 1
ATOM 2344 O O . LEU A 1 284 ? 22.127 4.770 -7.027 1.00 87.00 284 LEU A O 1
ATOM 2348 N N . GLY A 1 285 ? 21.555 4.228 -4.936 1.00 87.88 285 GLY A N 1
ATOM 2349 C CA . GLY A 1 285 ? 22.901 4.354 -4.380 1.00 87.88 285 GLY A CA 1
ATOM 2350 C C . GLY A 1 285 ? 23.888 3.359 -5.000 1.00 87.88 285 GLY A C 1
ATOM 2351 O O . GLY A 1 285 ? 24.976 3.755 -5.426 1.00 87.88 285 GLY A O 1
ATOM 2352 N N . LYS A 1 286 ? 23.502 2.082 -5.128 1.00 85.31 286 LYS A N 1
ATOM 2353 C CA . LYS A 1 286 ? 24.306 1.054 -5.821 1.00 85.31 286 LYS A CA 1
ATOM 2354 C C . LYS A 1 286 ? 24.486 1.389 -7.300 1.00 85.31 286 LYS A C 1
ATOM 2356 O O . LYS A 1 286 ? 25.597 1.276 -7.821 1.00 85.31 286 LYS A O 1
ATOM 2361 N N . LEU A 1 287 ? 23.422 1.845 -7.962 1.00 83.69 287 LEU A N 1
ATOM 2362 C CA . LEU A 1 287 ? 23.466 2.300 -9.349 1.00 83.69 287 LEU A CA 1
ATOM 2363 C C . LEU A 1 287 ? 24.435 3.473 -9.522 1.00 83.69 287 LEU A C 1
ATOM 2365 O O . LEU A 1 287 ? 25.245 3.473 -10.445 1.00 83.69 287 LEU A O 1
ATOM 2369 N N . ARG A 1 288 ? 24.424 4.439 -8.602 1.00 85.31 288 ARG A N 1
ATOM 2370 C CA . ARG A 1 288 ? 25.345 5.578 -8.611 1.00 85.31 288 ARG A CA 1
ATOM 2371 C C . ARG A 1 288 ? 26.804 5.137 -8.530 1.00 85.31 288 ARG A C 1
ATOM 2373 O O . ARG A 1 288 ? 27.630 5.620 -9.304 1.00 85.31 288 ARG A O 1
ATOM 2380 N N . GLU A 1 289 ? 27.136 4.225 -7.619 1.00 84.50 289 GLU A N 1
ATOM 2381 C CA . GLU A 1 289 ? 28.504 3.700 -7.498 1.00 84.50 289 GLU A CA 1
ATOM 2382 C C . GLU A 1 289 ? 28.915 2.880 -8.731 1.00 84.50 289 GLU A C 1
ATOM 2384 O O . GLU A 1 289 ? 30.054 2.977 -9.204 1.00 84.50 289 GLU A O 1
ATOM 2389 N N . HIS A 1 290 ? 27.975 2.150 -9.335 1.00 79.38 290 HIS A N 1
ATOM 2390 C CA . HIS A 1 290 ? 28.190 1.494 -10.623 1.00 79.38 290 HIS A CA 1
ATOM 2391 C C . HIS A 1 290 ? 28.476 2.525 -11.735 1.00 79.38 290 HIS A C 1
ATOM 2393 O O . HIS A 1 290 ? 29.460 2.395 -12.463 1.00 79.38 290 HIS A O 1
ATOM 2399 N N . CYS A 1 291 ? 27.698 3.609 -11.815 1.00 78.44 291 CYS A N 1
ATOM 2400 C CA . CYS A 1 291 ? 27.903 4.691 -12.781 1.00 78.44 291 CYS A CA 1
ATOM 2401 C C . CYS A 1 291 ? 29.275 5.373 -12.635 1.00 78.44 291 CYS A C 1
ATOM 2403 O O . CYS A 1 291 ? 29.929 5.682 -13.634 1.00 78.44 291 CYS A O 1
ATOM 2405 N N . LYS A 1 292 ? 29.759 5.562 -11.399 1.00 78.19 292 LYS A N 1
ATOM 2406 C CA . LYS A 1 292 ? 31.103 6.104 -11.122 1.00 78.19 292 LYS A CA 1
ATOM 2407 C C . LYS A 1 292 ? 32.216 5.143 -11.549 1.00 78.19 292 LYS A C 1
ATOM 2409 O O . LYS A 1 292 ? 33.207 5.567 -12.152 1.00 78.19 292 LYS A O 1
ATOM 2414 N N . SER A 1 293 ? 32.050 3.857 -11.240 1.00 74.25 293 SER A N 1
ATOM 2415 C CA . SER A 1 293 ? 33.055 2.809 -11.468 1.00 74.25 293 SER A CA 1
ATOM 2416 C C . SER A 1 293 ? 33.130 2.308 -12.914 1.00 74.25 293 SER A C 1
ATOM 2418 O O . SER A 1 293 ? 34.112 1.649 -13.266 1.00 74.25 293 SER A O 1
ATOM 2420 N N . LEU A 1 294 ? 32.171 2.676 -13.776 1.00 70.06 294 LEU A N 1
ATOM 2421 C CA . LEU A 1 294 ? 32.191 2.394 -15.215 1.00 70.06 294 LEU A CA 1
ATOM 2422 C C . LEU A 1 294 ? 33.533 2.807 -15.842 1.00 70.06 294 LEU A C 1
ATOM 2424 O O . LEU A 1 294 ? 33.813 3.986 -16.095 1.00 70.06 294 LEU A O 1
ATOM 2428 N N . LYS A 1 295 ? 34.396 1.826 -16.124 1.00 57.84 295 LYS A N 1
ATOM 2429 C CA . LYS A 1 295 ? 35.654 2.036 -16.849 1.00 57.84 295 LYS A CA 1
ATOM 2430 C C . LYS A 1 295 ? 35.340 2.279 -18.328 1.00 57.84 295 LYS A C 1
ATOM 2432 O O . LYS A 1 295 ? 35.389 1.361 -19.137 1.00 57.84 295 LYS A O 1
ATOM 2437 N N . LEU A 1 296 ? 35.109 3.539 -18.706 1.00 55.59 296 LEU A N 1
ATOM 2438 C CA . LEU A 1 296 ? 34.973 3.998 -20.104 1.00 55.59 296 LEU A CA 1
ATOM 2439 C C . LEU A 1 296 ? 36.269 3.851 -20.940 1.00 55.59 296 LEU A C 1
ATOM 2441 O O . LEU A 1 296 ? 36.404 4.460 -21.995 1.00 55.59 296 LEU A O 1
ATOM 2445 N N . ALA A 1 297 ? 37.247 3.050 -20.504 1.00 44.31 297 ALA A N 1
ATOM 2446 C CA . ALA A 1 297 ? 38.523 2.867 -21.198 1.00 44.31 297 ALA A CA 1
ATOM 2447 C C . ALA A 1 297 ? 38.358 2.266 -22.609 1.00 44.31 297 ALA A C 1
ATOM 2449 O O . ALA A 1 297 ? 39.143 2.585 -23.492 1.00 44.31 297 ALA A O 1
ATOM 2450 N N . ARG A 1 298 ? 37.312 1.458 -22.853 1.00 45.66 298 ARG A N 1
ATOM 2451 C CA . ARG A 1 298 ? 36.974 0.936 -24.196 1.00 45.66 298 ARG A CA 1
ATOM 2452 C C . ARG A 1 298 ? 36.185 1.917 -25.078 1.00 45.66 298 ARG A C 1
ATOM 2454 O O . ARG A 1 298 ? 36.043 1.666 -26.265 1.00 45.66 298 ARG A O 1
ATOM 2461 N N . LEU A 1 299 ? 35.684 3.017 -24.515 1.00 49.59 299 LEU A N 1
ATOM 2462 C CA . LEU A 1 299 ? 34.757 3.955 -25.167 1.00 49.59 299 LEU A CA 1
ATOM 2463 C C . LEU A 1 299 ? 35.344 5.365 -25.358 1.00 49.59 299 LEU A C 1
ATOM 2465 O O . LEU A 1 299 ? 34.675 6.240 -25.900 1.00 49.59 299 LEU A O 1
ATOM 2469 N N . HIS A 1 300 ? 36.611 5.567 -24.979 1.00 45.41 300 HIS A N 1
ATOM 2470 C CA . HIS A 1 300 ? 37.345 6.835 -25.101 1.00 45.41 300 HIS A CA 1
ATOM 2471 C C . HIS A 1 300 ? 37.408 7.390 -26.536 1.00 45.41 300 HIS A C 1
ATOM 2473 O O . HIS A 1 300 ? 37.665 8.573 -26.720 1.00 45.41 300 HIS A O 1
ATOM 2479 N N . HIS A 1 301 ? 37.190 6.542 -27.546 1.00 49.00 301 HIS A N 1
ATOM 2480 C CA . HIS A 1 301 ? 37.212 6.928 -28.957 1.00 49.00 301 HIS A CA 1
ATOM 2481 C C . HIS A 1 301 ? 35.830 7.357 -29.500 1.00 49.00 301 HIS A C 1
ATOM 2483 O O . HIS A 1 301 ? 35.759 7.891 -30.604 1.00 49.00 301 HIS A O 1
ATOM 2489 N N . ILE A 1 302 ? 34.743 7.108 -28.752 1.00 50.59 302 ILE A N 1
ATOM 2490 C CA . ILE A 1 302 ? 33.347 7.371 -29.162 1.00 50.59 302 ILE A CA 1
ATOM 2491 C C . ILE A 1 302 ? 32.716 8.494 -28.326 1.00 50.59 302 ILE A C 1
ATOM 2493 O O . ILE A 1 302 ? 31.920 9.266 -28.850 1.00 50.59 302 ILE A O 1
ATOM 2497 N N . LEU A 1 303 ? 33.068 8.603 -27.043 1.00 50.03 303 LEU A N 1
ATOM 2498 C CA . LEU A 1 303 ? 32.415 9.509 -26.099 1.00 50.03 303 LEU A CA 1
ATOM 2499 C C . LEU A 1 303 ? 33.389 10.588 -25.628 1.00 50.03 303 LEU A C 1
ATOM 2501 O O . LEU A 1 303 ? 34.432 10.307 -25.028 1.00 50.03 303 LEU A O 1
ATOM 2505 N N . GLY A 1 304 ? 33.052 11.837 -25.934 1.00 51.88 304 GLY A N 1
ATOM 2506 C CA . GLY A 1 304 ? 33.794 13.006 -25.496 1.00 51.88 304 GLY A CA 1
ATOM 2507 C C . GLY A 1 304 ? 33.761 13.133 -23.973 1.00 51.88 304 GLY A C 1
ATOM 2508 O O . GLY A 1 304 ? 32.773 13.563 -23.400 1.00 51.88 304 GLY A O 1
ATOM 2509 N N . SER A 1 305 ? 34.883 12.783 -23.341 1.00 52.31 305 SER A N 1
ATOM 2510 C CA . SER A 1 305 ? 35.431 13.346 -22.098 1.00 52.31 305 SER A CA 1
ATOM 2511 C C . SER A 1 305 ? 34.442 13.721 -20.978 1.00 52.31 305 SER A C 1
ATOM 2513 O O . SER A 1 305 ? 33.881 14.808 -20.991 1.00 52.31 305 SER A O 1
ATOM 2515 N N . ILE A 1 306 ? 34.391 12.893 -19.922 1.00 52.50 306 ILE A N 1
ATOM 2516 C CA . ILE A 1 306 ? 34.117 13.240 -18.503 1.00 52.50 306 ILE A CA 1
ATOM 2517 C C . ILE A 1 306 ? 32.708 13.797 -18.164 1.00 52.50 306 ILE A C 1
ATOM 2519 O O . ILE A 1 306 ? 32.142 13.372 -17.157 1.00 52.50 306 ILE A O 1
ATOM 2523 N N . ASN A 1 307 ? 32.114 14.656 -18.994 1.00 59.41 307 ASN A N 1
ATOM 2524 C CA . ASN A 1 307 ? 30.863 15.388 -18.766 1.00 59.41 307 ASN A CA 1
ATOM 2525 C C . ASN A 1 307 ? 29.614 14.480 -18.763 1.00 59.41 307 ASN A C 1
ATOM 2527 O O . ASN A 1 307 ? 28.612 14.741 -18.102 1.00 59.41 307 ASN A O 1
ATOM 2531 N N . GLU A 1 308 ? 29.696 13.356 -19.464 1.00 61.31 308 GLU A N 1
ATOM 2532 C CA . GLU A 1 308 ? 28.621 12.372 -19.595 1.00 61.31 308 GLU A CA 1
ATOM 2533 C C . GLU A 1 308 ? 28.505 11.437 -18.378 1.00 61.31 308 GLU A C 1
ATOM 2535 O O . GLU A 1 308 ? 27.408 11.069 -17.956 1.00 61.31 308 GLU A O 1
ATOM 2540 N N . LYS A 1 309 ? 29.632 11.097 -17.736 1.00 61.28 309 LYS A N 1
ATOM 2541 C CA . LYS A 1 309 ? 29.606 10.361 -16.460 1.00 61.28 309 LYS A CA 1
ATOM 2542 C C . LYS A 1 309 ? 28.964 11.194 -15.357 1.00 61.28 309 LYS A C 1
ATOM 2544 O O . LYS A 1 309 ? 28.196 10.658 -14.562 1.00 61.28 309 LYS A O 1
ATOM 2549 N N . SER A 1 310 ? 29.279 12.490 -15.310 1.00 68.31 310 SER A N 1
ATOM 2550 C CA . SER A 1 310 ? 28.648 13.416 -14.368 1.00 68.31 310 SER A CA 1
ATOM 2551 C C . SER A 1 310 ? 27.149 13.534 -14.608 1.00 68.31 310 SER A C 1
ATOM 2553 O O . SER A 1 310 ? 26.414 13.608 -13.636 1.00 68.31 310 SER A O 1
ATOM 2555 N N . LEU A 1 311 ? 26.688 13.462 -15.857 1.00 77.19 311 LEU A N 1
ATOM 2556 C CA . LEU A 1 311 ? 25.268 13.532 -16.198 1.00 77.19 311 LEU A CA 1
ATOM 2557 C C . LEU A 1 311 ? 24.477 12.294 -15.740 1.00 77.19 311 LEU A C 1
ATOM 2559 O O . LEU A 1 311 ? 23.409 12.429 -15.147 1.00 77.19 311 LEU A O 1
ATOM 2563 N N . LEU A 1 312 ? 25.021 11.087 -15.952 1.00 76.56 312 LEU A N 1
ATOM 2564 C CA . LEU A 1 312 ? 24.436 9.840 -15.430 1.00 76.56 312 LEU A CA 1
ATOM 2565 C C . LEU A 1 312 ? 24.300 9.883 -13.904 1.00 76.56 312 LEU A C 1
ATOM 2567 O O . LEU A 1 312 ? 23.250 9.552 -13.359 1.00 76.56 312 LEU A O 1
ATOM 2571 N N . VAL A 1 313 ? 25.367 10.301 -13.219 1.00 82.25 313 VAL A N 1
ATOM 2572 C CA . VAL A 1 313 ? 25.386 10.423 -11.756 1.00 82.25 313 VAL A CA 1
ATOM 2573 C C . VAL A 1 313 ? 24.425 11.515 -11.285 1.00 82.25 313 VAL A C 1
ATOM 2575 O O . VAL A 1 313 ? 23.679 11.281 -10.341 1.00 82.25 313 VAL A O 1
ATOM 2578 N N . GLN A 1 314 ? 24.379 12.661 -11.970 1.00 85.12 314 GLN A N 1
ATOM 2579 C CA . GLN A 1 314 ? 23.482 13.768 -11.648 1.00 85.12 314 GLN A CA 1
ATOM 2580 C C . GLN A 1 314 ? 22.014 13.343 -11.718 1.00 85.12 314 GLN A C 1
ATOM 2582 O O . GLN A 1 314 ? 21.271 13.620 -10.782 1.00 85.12 314 GLN A O 1
ATOM 2587 N N . ARG A 1 315 ? 21.600 12.634 -12.777 1.00 83.81 315 ARG A N 1
ATOM 2588 C CA . ARG A 1 315 ? 20.220 12.135 -12.897 1.00 83.81 315 ARG A CA 1
ATOM 2589 C C . ARG A 1 315 ? 19.850 11.198 -11.751 1.00 83.81 315 ARG A C 1
ATOM 2591 O O . ARG A 1 315 ? 18.756 11.306 -11.208 1.00 83.81 315 ARG A O 1
ATOM 2598 N N . VAL A 1 316 ? 20.764 10.310 -11.356 1.00 86.88 316 VAL A N 1
ATOM 2599 C CA . VAL A 1 316 ? 20.545 9.415 -10.209 1.00 86.88 316 VAL A CA 1
ATOM 2600 C C . VAL A 1 316 ? 20.464 10.208 -8.899 1.00 86.88 316 VAL A C 1
ATOM 2602 O O . VAL A 1 316 ? 19.589 9.939 -8.083 1.00 86.88 316 VAL A O 1
ATOM 2605 N N . ASP A 1 317 ? 21.319 11.212 -8.695 1.00 88.25 317 ASP A N 1
ATOM 2606 C CA . ASP A 1 317 ? 21.272 12.060 -7.497 1.00 88.25 317 ASP A CA 1
ATOM 2607 C C . ASP A 1 317 ? 19.992 12.922 -7.439 1.00 88.25 317 ASP A C 1
ATOM 2609 O O . ASP A 1 317 ? 19.458 13.157 -6.356 1.00 88.25 317 ASP A O 1
ATOM 2613 N N . GLU A 1 318 ? 19.474 13.389 -8.579 1.00 87.06 318 GLU A N 1
ATOM 2614 C CA . GLU A 1 318 ? 18.175 14.073 -8.670 1.00 87.06 318 GLU A CA 1
ATOM 2615 C C . GLU A 1 318 ? 17.020 13.137 -8.291 1.00 87.06 318 GLU A C 1
ATOM 2617 O O . GLU A 1 318 ? 16.153 13.530 -7.508 1.00 87.06 318 GLU A O 1
ATOM 2622 N N . ALA A 1 319 ? 17.054 11.889 -8.767 1.00 87.19 319 ALA A N 1
ATOM 2623 C CA . ALA A 1 319 ? 16.091 10.846 -8.413 1.00 87.19 319 ALA A CA 1
ATOM 2624 C C . ALA A 1 319 ? 16.063 10.579 -6.902 1.00 87.19 319 ALA A C 1
ATOM 2626 O O . ALA A 1 319 ? 15.003 10.603 -6.277 1.00 87.19 319 ALA A O 1
ATOM 2627 N N . VAL A 1 320 ? 17.245 10.378 -6.307 1.00 90.06 320 VAL A N 1
ATOM 2628 C CA . VAL A 1 320 ? 17.400 10.133 -4.867 1.00 90.06 320 VAL A CA 1
ATOM 2629 C C . VAL A 1 320 ? 16.841 11.304 -4.068 1.00 90.06 320 VAL A C 1
ATOM 2631 O O . VAL A 1 320 ? 16.026 11.090 -3.176 1.00 90.06 320 VAL A O 1
ATOM 2634 N N . LYS A 1 321 ? 17.199 12.544 -4.425 1.00 90.06 321 LYS A N 1
ATOM 2635 C CA . LYS A 1 321 ? 16.684 13.745 -3.747 1.00 90.06 321 LYS A CA 1
ATOM 2636 C C . LYS A 1 321 ? 15.167 13.866 -3.840 1.00 90.06 321 LYS A C 1
ATOM 2638 O O . LYS A 1 321 ? 14.537 14.313 -2.882 1.00 90.06 321 LYS A O 1
ATOM 2643 N N . GLN A 1 322 ? 14.584 13.513 -4.985 1.00 87.75 322 GLN A N 1
ATOM 2644 C CA . GLN A 1 322 ? 13.137 13.539 -5.167 1.00 87.75 322 GLN A CA 1
ATOM 2645 C C . GLN A 1 322 ? 12.462 12.524 -4.237 1.00 87.75 322 GLN A C 1
ATOM 2647 O O . GLN A 1 322 ? 11.574 12.907 -3.483 1.00 87.75 322 GLN A O 1
ATOM 2652 N N . ILE A 1 323 ? 12.951 11.280 -4.199 1.00 87.31 323 ILE A N 1
ATOM 2653 C CA . ILE A 1 323 ? 12.419 10.235 -3.310 1.00 87.31 323 ILE A CA 1
ATOM 2654 C C . ILE A 1 323 ? 12.612 10.614 -1.835 1.00 87.31 323 ILE A C 1
ATOM 2656 O O . ILE A 1 323 ? 11.685 10.465 -1.046 1.00 87.31 323 ILE A O 1
ATOM 2660 N N . GLU A 1 324 ? 13.770 11.139 -1.432 1.00 89.69 324 GLU A N 1
ATOM 2661 C CA . GLU A 1 324 ? 14.010 11.583 -0.050 1.00 89.69 324 GLU A CA 1
ATOM 2662 C C . GLU A 1 324 ? 13.020 12.675 0.376 1.00 89.69 324 GLU A C 1
ATOM 2664 O O . GLU A 1 324 ? 12.408 12.592 1.445 1.00 89.69 324 GLU A O 1
ATOM 2669 N N . LYS A 1 325 ? 12.809 13.674 -0.487 1.00 86.88 325 LYS A N 1
ATOM 2670 C CA . LYS A 1 325 ? 11.833 14.743 -0.259 1.00 86.88 325 LYS A CA 1
ATOM 2671 C C . LYS A 1 325 ? 10.409 14.195 -0.152 1.00 86.88 325 LYS A C 1
ATOM 2673 O O . LYS A 1 325 ? 9.672 14.583 0.754 1.00 86.88 325 LYS A O 1
ATOM 2678 N N . ASP A 1 326 ? 10.050 13.266 -1.031 1.00 82.56 326 ASP A N 1
ATOM 2679 C CA . ASP A 1 326 ? 8.739 12.614 -1.064 1.00 82.56 326 ASP A CA 1
ATOM 2680 C C . ASP A 1 326 ? 8.555 11.580 0.056 1.00 82.56 326 ASP A C 1
ATOM 2682 O O . ASP A 1 326 ? 7.491 10.975 0.147 1.00 82.56 326 ASP A O 1
ATOM 2686 N N . ASN A 1 327 ? 9.543 11.384 0.939 1.00 86.56 327 ASN A N 1
ATOM 2687 C CA . ASN A 1 327 ? 9.459 10.495 2.104 1.00 86.56 327 ASN A CA 1
ATOM 2688 C C . ASN A 1 327 ? 9.722 11.185 3.448 1.00 86.56 327 ASN A C 1
ATOM 2690 O O . ASN A 1 327 ? 9.470 10.586 4.490 1.00 86.56 327 ASN A O 1
ATOM 2694 N N . GLU A 1 328 ? 10.130 12.459 3.462 1.00 87.38 328 GLU A N 1
ATOM 2695 C CA . GLU A 1 328 ? 10.536 13.170 4.687 1.00 87.38 328 GLU A CA 1
ATOM 2696 C C . GLU A 1 328 ? 9.465 13.136 5.800 1.00 87.38 328 GLU A C 1
ATOM 2698 O O . GLU A 1 328 ? 9.776 13.044 6.992 1.00 87.38 328 GLU A O 1
ATOM 2703 N N . ASN A 1 329 ? 8.183 13.184 5.423 1.00 87.69 329 ASN A N 1
ATOM 2704 C CA . ASN A 1 329 ? 7.074 13.246 6.374 1.00 87.69 329 ASN A CA 1
ATOM 2705 C C . ASN A 1 329 ? 6.505 11.880 6.778 1.00 87.69 329 ASN A C 1
ATOM 2707 O O . ASN A 1 329 ? 5.820 11.819 7.803 1.00 87.69 329 ASN A O 1
ATOM 2711 N N . LEU A 1 330 ? 6.771 10.793 6.042 1.00 89.62 330 LEU A N 1
ATOM 2712 C CA . LEU A 1 330 ? 6.183 9.482 6.357 1.00 89.62 330 LEU A CA 1
ATOM 2713 C C . LEU A 1 330 ? 6.577 8.982 7.756 1.00 89.62 330 LEU A C 1
ATOM 2715 O O . LEU A 1 330 ? 5.673 8.630 8.518 1.00 89.62 330 LEU A O 1
ATOM 2719 N N . PRO A 1 331 ? 7.860 9.031 8.181 1.00 91.00 331 PRO A N 1
ATOM 2720 C CA . PRO A 1 331 ? 8.243 8.593 9.524 1.00 91.00 331 PRO A CA 1
ATOM 2721 C C . PRO A 1 331 ? 7.549 9.392 10.632 1.00 91.00 331 PRO A C 1
ATOM 2723 O O . PRO A 1 331 ? 7.163 8.835 11.662 1.00 91.00 331 PRO A O 1
ATOM 2726 N N . ARG A 1 332 ? 7.343 10.700 10.410 1.00 90.88 332 ARG A N 1
ATOM 2727 C CA . ARG A 1 332 ? 6.615 11.567 11.347 1.00 90.88 332 ARG A CA 1
ATOM 2728 C C . ARG A 1 332 ? 5.150 11.140 11.451 1.00 90.88 332 ARG A C 1
ATOM 2730 O O . ARG A 1 332 ? 4.648 11.000 12.561 1.00 90.88 332 ARG A O 1
ATOM 2737 N N . LEU A 1 333 ? 4.490 10.873 10.321 1.00 91.31 333 LEU A N 1
ATOM 2738 C CA . LEU A 1 333 ? 3.100 10.403 10.287 1.00 91.31 333 LEU A CA 1
ATOM 2739 C C . LEU A 1 333 ? 2.922 9.045 10.978 1.00 91.31 333 LEU A C 1
ATOM 2741 O O . LEU A 1 333 ? 1.972 8.883 11.744 1.00 91.31 333 LEU A O 1
ATOM 2745 N N . ILE A 1 334 ? 3.846 8.100 10.771 1.00 92.81 334 ILE A N 1
ATOM 2746 C CA . ILE A 1 334 ? 3.832 6.791 11.446 1.00 92.81 334 ILE A CA 1
ATOM 2747 C C . ILE A 1 334 ? 3.929 6.975 12.964 1.00 92.81 334 ILE A C 1
ATOM 2749 O O . ILE A 1 334 ? 3.128 6.411 13.711 1.00 92.81 334 ILE A O 1
ATOM 2753 N N . ASN A 1 335 ? 4.877 7.790 13.434 1.00 94.12 335 ASN A N 1
ATOM 2754 C CA . ASN A 1 335 ? 5.054 8.034 14.865 1.00 94.12 335 ASN A CA 1
ATOM 2755 C C . ASN A 1 335 ? 3.835 8.733 15.493 1.00 94.12 335 ASN A C 1
ATOM 2757 O O . ASN A 1 335 ? 3.406 8.393 16.599 1.00 94.12 335 ASN A O 1
ATOM 2761 N N . ASP A 1 336 ? 3.241 9.677 14.766 1.00 92.88 336 ASP A N 1
ATOM 2762 C CA . ASP A 1 336 ? 2.010 10.365 15.149 1.00 92.88 336 ASP A CA 1
ATOM 2763 C C . ASP A 1 336 ? 0.817 9.411 15.284 1.00 92.88 336 ASP A C 1
ATOM 2765 O O . ASP A 1 336 ? 0.026 9.529 16.229 1.00 92.88 336 ASP A O 1
ATOM 2769 N N . LEU A 1 337 ? 0.660 8.485 14.334 1.00 94.38 337 LEU A N 1
ATOM 2770 C CA . LEU A 1 337 ? -0.383 7.461 14.358 1.00 94.38 337 LEU A CA 1
ATOM 2771 C C . LEU A 1 337 ? -0.167 6.486 15.512 1.00 94.38 337 LEU A C 1
ATOM 2773 O O . LEU A 1 337 ? -1.109 6.247 16.264 1.00 94.38 337 LEU A O 1
ATOM 2777 N N . LYS A 1 338 ? 1.070 6.017 15.715 1.00 95.44 338 LYS A N 1
ATOM 2778 C CA . LYS A 1 338 ? 1.445 5.135 16.826 1.00 95.44 338 LYS A CA 1
ATOM 2779 C C . LYS A 1 338 ? 1.114 5.762 18.177 1.00 95.44 338 LYS A C 1
ATOM 2781 O O . LYS A 1 338 ? 0.355 5.193 18.954 1.00 95.44 338 LYS A O 1
ATOM 2786 N N . THR A 1 339 ? 1.582 6.989 18.402 1.00 94.75 339 THR A N 1
ATOM 2787 C CA . THR A 1 339 ? 1.264 7.754 19.617 1.00 94.75 339 THR A CA 1
ATOM 2788 C C . THR A 1 339 ? -0.248 7.920 19.777 1.00 94.75 339 THR A C 1
ATOM 2790 O O . THR A 1 339 ? -0.792 7.820 20.876 1.00 94.75 339 THR A O 1
ATOM 2793 N N . SER A 1 340 ? -0.964 8.163 18.675 1.00 93.19 340 SER A N 1
ATOM 2794 C CA . SER A 1 340 ? -2.414 8.340 18.725 1.00 93.19 340 SER A CA 1
ATOM 2795 C C . SER A 1 340 ? -3.167 7.061 19.078 1.00 93.19 340 SER A C 1
ATOM 2797 O O . SER A 1 340 ? -4.171 7.146 19.789 1.00 93.19 340 SER A O 1
ATOM 2799 N N . LEU A 1 341 ? -2.683 5.917 18.600 1.00 93.50 341 LEU A N 1
ATOM 2800 C CA . LEU A 1 341 ? -3.210 4.591 18.889 1.00 93.50 341 LEU A CA 1
ATOM 2801 C C . LEU A 1 341 ? -2.927 4.180 20.342 1.00 93.50 341 LEU A C 1
ATOM 2803 O O . LEU A 1 341 ? -3.827 3.684 21.015 1.00 93.50 341 LEU A O 1
ATOM 2807 N N . ASP A 1 342 ? -1.734 4.473 20.863 1.00 93.81 342 ASP A N 1
ATOM 2808 C CA . ASP A 1 342 ? -1.388 4.225 22.269 1.00 93.81 342 ASP A CA 1
ATOM 2809 C C . ASP A 1 342 ? -2.315 4.999 23.218 1.00 93.81 342 ASP A C 1
ATOM 2811 O O . ASP A 1 342 ? -2.861 4.438 24.171 1.00 93.81 342 ASP A O 1
ATOM 2815 N N . VAL A 1 343 ? -2.580 6.275 22.910 1.00 91.31 343 VAL A N 1
ATOM 2816 C CA . VAL A 1 343 ? -3.560 7.088 23.650 1.00 91.31 343 VAL A CA 1
ATOM 2817 C C . VAL A 1 343 ? -4.959 6.471 23.578 1.00 91.31 343 VAL A C 1
ATOM 2819 O O . VAL A 1 343 ? -5.666 6.435 24.583 1.00 91.31 343 VAL A O 1
ATOM 2822 N N . LEU A 1 344 ? -5.370 5.955 22.415 1.00 90.44 344 LEU A N 1
ATOM 2823 C CA . LEU A 1 344 ? -6.662 5.281 22.262 1.00 90.44 344 LEU A CA 1
ATOM 2824 C C . LEU A 1 344 ? -6.761 4.039 23.160 1.00 90.44 344 LEU A C 1
ATOM 2826 O O . LEU A 1 344 ? -7.795 3.835 23.800 1.00 90.44 344 LEU A O 1
ATOM 2830 N N . PHE A 1 345 ? -5.703 3.227 23.247 1.00 90.12 345 PHE A N 1
ATOM 2831 C CA . PHE A 1 345 ? -5.677 2.071 24.146 1.00 90.12 345 PHE A CA 1
ATOM 2832 C C . PHE A 1 345 ? -5.747 2.480 25.619 1.00 90.12 345 PHE A C 1
ATOM 2834 O O . PHE A 1 345 ? -6.504 1.875 26.376 1.00 90.12 345 PHE A O 1
ATOM 2841 N N . GLN A 1 346 ? -5.030 3.532 26.021 1.00 90.69 346 GLN A N 1
ATOM 2842 C CA . GLN A 1 346 ? -5.101 4.057 27.389 1.00 90.69 346 GLN A CA 1
ATOM 2843 C C . GLN A 1 346 ? -6.512 4.534 27.750 1.00 90.69 346 GLN A C 1
ATOM 2845 O O . GLN A 1 346 ? -7.035 4.153 28.797 1.00 90.69 346 GLN A O 1
ATOM 2850 N N . LEU A 1 347 ? -7.157 5.305 26.867 1.00 87.06 347 LEU A N 1
ATOM 2851 C CA . LEU A 1 347 ? -8.538 5.756 27.062 1.00 87.06 347 LEU A CA 1
ATOM 2852 C C . LEU A 1 347 ? -9.497 4.572 27.222 1.00 87.06 347 LEU A C 1
ATOM 2854 O O . LEU A 1 347 ? -10.336 4.576 28.119 1.00 87.06 347 LEU A O 1
ATOM 2858 N N . ARG A 1 348 ? -9.328 3.523 26.409 1.00 82.62 348 ARG A N 1
ATOM 2859 C CA . ARG A 1 348 ? -10.154 2.314 26.489 1.00 82.62 348 ARG A CA 1
ATOM 2860 C C . ARG A 1 348 ? -10.014 1.600 27.829 1.00 82.62 348 ARG A C 1
ATOM 2862 O O . ARG A 1 348 ? -11.019 1.167 28.388 1.00 82.62 348 ARG A O 1
ATOM 2869 N N . THR A 1 349 ? -8.794 1.481 28.342 1.00 86.88 349 THR A N 1
ATOM 2870 C CA . THR A 1 349 ? -8.547 0.876 29.656 1.00 86.88 349 THR A CA 1
ATOM 2871 C C . THR A 1 349 ? -9.227 1.678 30.766 1.00 86.88 349 THR A C 1
ATOM 2873 O O . THR A 1 349 ? -9.861 1.095 31.641 1.00 86.88 349 THR A O 1
ATOM 2876 N N . ILE A 1 350 ? -9.159 3.013 30.710 1.00 87.62 350 ILE A N 1
ATOM 2877 C CA . ILE A 1 350 ? -9.812 3.892 31.692 1.00 87.62 350 ILE A CA 1
ATOM 2878 C C . ILE A 1 350 ? -11.336 3.725 31.646 1.00 87.62 350 ILE A C 1
ATOM 2880 O O . ILE A 1 350 ? -11.955 3.502 32.682 1.00 87.62 350 ILE A O 1
ATOM 2884 N N . GLU A 1 351 ? -11.948 3.761 30.461 1.00 83.94 351 GLU A N 1
ATOM 2885 C CA . GLU A 1 351 ? -13.401 3.594 30.338 1.00 83.94 351 GLU A CA 1
ATOM 2886 C C . GLU A 1 351 ? -13.892 2.219 30.799 1.00 83.94 351 GLU A C 1
ATOM 2888 O O . GLU A 1 351 ? -14.955 2.111 31.410 1.00 83.94 351 GLU A O 1
ATOM 2893 N N . GLN A 1 352 ? -13.130 1.157 30.524 1.00 83.69 352 GLN A N 1
ATOM 2894 C CA . GLN A 1 352 ? -13.462 -0.181 31.012 1.00 83.69 352 GLN A CA 1
ATOM 2895 C C . GLN A 1 352 ? -13.436 -0.248 32.541 1.00 83.69 352 GLN A C 1
ATOM 2897 O O . GLN A 1 352 ? -14.326 -0.865 33.127 1.00 83.69 352 GLN A O 1
ATOM 2902 N N . ASN A 1 353 ? -12.473 0.420 33.179 1.00 86.56 353 ASN A N 1
ATOM 2903 C CA . ASN A 1 353 ? -12.405 0.509 34.634 1.00 86.56 353 ASN A CA 1
ATOM 2904 C C . ASN A 1 353 ? -13.600 1.287 35.210 1.00 86.56 353 ASN A C 1
ATOM 2906 O O . ASN A 1 353 ? -14.236 0.808 36.144 1.00 86.56 353 ASN A O 1
ATOM 2910 N N . GLU A 1 354 ? -13.969 2.429 34.622 1.00 86.50 354 GLU A N 1
ATOM 2911 C CA . GLU A 1 354 ? -15.148 3.208 35.040 1.00 86.50 354 GLU A CA 1
ATOM 2912 C C . GLU A 1 354 ? -16.448 2.396 34.921 1.00 86.50 354 GLU A C 1
ATOM 2914 O O . GLU A 1 354 ? -17.264 2.357 35.843 1.00 86.50 354 GLU A O 1
ATOM 2919 N N . LEU A 1 355 ? -16.633 1.674 33.810 1.00 84.06 355 LEU A N 1
ATOM 2920 C CA . LEU A 1 355 ? -17.790 0.794 33.632 1.00 84.06 355 LEU A CA 1
ATOM 2921 C C . LEU A 1 355 ? -17.814 -0.350 34.650 1.00 84.06 355 LEU A C 1
ATOM 2923 O O . LEU A 1 355 ? -18.895 -0.714 35.117 1.00 84.06 355 LEU A O 1
ATOM 2927 N N . ALA A 1 356 ? -16.653 -0.907 35.003 1.00 85.12 356 ALA A N 1
ATOM 2928 C CA . ALA A 1 356 ? -16.549 -1.938 36.030 1.00 85.12 356 ALA A CA 1
ATOM 2929 C C . ALA A 1 356 ? -16.959 -1.399 37.411 1.00 85.12 356 ALA A C 1
ATOM 2931 O O . ALA A 1 356 ? -17.755 -2.043 38.094 1.00 85.12 356 ALA A O 1
ATOM 2932 N N . ILE A 1 357 ? -16.514 -0.192 37.776 1.00 88.25 357 ILE A N 1
ATOM 2933 C CA . ILE A 1 357 ? -16.894 0.480 39.031 1.00 88.25 357 ILE A CA 1
ATOM 2934 C C . ILE A 1 357 ? -18.406 0.741 39.073 1.00 88.25 357 ILE A C 1
ATOM 2936 O O . ILE A 1 357 ? -19.072 0.456 40.071 1.00 88.25 357 ILE A O 1
ATOM 2940 N N . ILE A 1 358 ? -18.986 1.243 37.978 1.00 86.12 358 ILE A N 1
ATOM 2941 C CA . ILE A 1 358 ? -20.434 1.482 37.894 1.00 86.12 358 ILE A CA 1
ATOM 2942 C C . ILE A 1 358 ? -21.200 0.160 38.022 1.00 86.12 358 ILE A C 1
ATOM 2944 O O . ILE A 1 358 ? -22.175 0.087 38.773 1.00 86.12 358 ILE A O 1
ATOM 2948 N N . ALA A 1 359 ? -20.763 -0.898 37.336 1.00 86.31 359 ALA A N 1
ATOM 2949 C CA . ALA A 1 359 ? -21.376 -2.219 37.438 1.00 86.31 359 ALA A CA 1
ATOM 2950 C C . ALA A 1 359 ? -21.298 -2.784 38.865 1.00 86.31 359 ALA A C 1
ATOM 2952 O O . ALA A 1 359 ? -22.288 -3.323 39.356 1.00 86.31 359 ALA A O 1
ATOM 2953 N N . GLU A 1 360 ? -20.171 -2.604 39.554 1.00 91.00 360 GLU A N 1
ATOM 2954 C CA . GLU A 1 360 ? -20.006 -2.987 40.957 1.00 91.00 360 GLU A CA 1
ATOM 2955 C C . GLU A 1 360 ? -20.976 -2.221 41.867 1.00 91.00 360 GLU A C 1
ATOM 2957 O O . GLU A 1 360 ? -21.672 -2.823 42.691 1.00 91.00 360 GLU A O 1
ATOM 2962 N N . SER A 1 361 ? -21.101 -0.904 41.673 1.00 88.94 361 SER A N 1
ATOM 2963 C CA . SER A 1 361 ? -22.036 -0.072 42.439 1.00 88.94 361 SER A CA 1
ATOM 2964 C C . SER A 1 361 ? -23.499 -0.482 42.217 1.00 88.94 361 SER A C 1
ATOM 2966 O O . SER A 1 361 ? -24.268 -0.585 43.176 1.00 88.94 361 SER A O 1
ATOM 2968 N N . ASN A 1 362 ? -23.863 -0.815 40.974 1.00 88.44 362 ASN A N 1
ATOM 2969 C CA . ASN A 1 362 ? -25.182 -1.333 40.627 1.00 88.44 362 ASN A CA 1
ATOM 2970 C C . ASN A 1 362 ? -25.417 -2.711 41.244 1.00 88.44 362 ASN A C 1
ATOM 2972 O O . ASN A 1 362 ? -26.490 -2.956 41.785 1.00 88.44 362 ASN A O 1
ATOM 2976 N N . ASN A 1 363 ? -24.421 -3.597 41.220 1.00 91.12 363 ASN A N 1
ATOM 2977 C CA . ASN A 1 363 ? -24.526 -4.915 41.837 1.00 91.12 363 ASN A CA 1
ATOM 2978 C C . ASN A 1 363 ? -24.747 -4.802 43.354 1.00 91.12 363 ASN A C 1
ATOM 2980 O O . ASN A 1 363 ? -25.600 -5.489 43.913 1.00 91.12 363 ASN A O 1
ATOM 2984 N N . LYS A 1 364 ? -24.061 -3.863 44.017 1.00 91.19 364 LYS A N 1
ATOM 2985 C CA . LYS A 1 364 ? -24.297 -3.550 45.433 1.00 91.19 364 LYS A CA 1
ATOM 2986 C C . LYS A 1 364 ? -25.719 -3.037 45.676 1.00 91.19 364 LYS A C 1
ATOM 2988 O O . LYS A 1 364 ? -26.361 -3.470 46.630 1.00 91.19 364 LYS A O 1
ATOM 2993 N N . ALA A 1 365 ? -26.227 -2.147 44.824 1.00 91.44 365 ALA A N 1
ATOM 2994 C CA . ALA A 1 365 ? -27.597 -1.646 44.933 1.00 91.44 365 ALA A CA 1
ATOM 2995 C C . ALA A 1 365 ? -28.639 -2.761 44.732 1.00 91.44 365 ALA A C 1
ATOM 2997 O O . ALA A 1 365 ? -29.593 -2.852 45.505 1.00 91.44 365 ALA A O 1
ATOM 2998 N N . ILE A 1 366 ? -28.427 -3.646 43.750 1.00 92.88 366 ILE A N 1
ATOM 2999 C CA . ILE A 1 366 ? -29.271 -4.823 43.505 1.00 92.88 366 ILE A CA 1
ATOM 3000 C C . ILE A 1 366 ? -29.258 -5.749 44.721 1.00 92.88 366 ILE A C 1
ATOM 3002 O O . ILE A 1 366 ? -30.323 -6.191 45.146 1.00 92.88 366 ILE A O 1
ATOM 3006 N N . LEU A 1 367 ? -28.091 -6.008 45.317 1.00 90.81 367 LEU A N 1
ATOM 3007 C CA . LEU A 1 367 ? -27.973 -6.827 46.525 1.00 90.81 367 LEU A CA 1
ATOM 3008 C C . LEU A 1 367 ? -28.787 -6.223 47.675 1.00 90.81 367 LEU A C 1
ATOM 3010 O O . LEU A 1 367 ? -29.600 -6.921 48.276 1.00 90.81 367 LEU A O 1
ATOM 3014 N N . VAL A 1 368 ? -28.643 -4.919 47.935 1.00 91.31 368 VAL A N 1
ATOM 3015 C CA . VAL A 1 368 ? -29.412 -4.226 48.984 1.00 91.31 368 VAL A CA 1
ATOM 3016 C C . VAL A 1 368 ? -30.917 -4.310 48.717 1.00 91.31 368 VAL A C 1
ATOM 3018 O O . VAL A 1 368 ? -31.678 -4.661 49.615 1.00 91.31 368 VAL A O 1
ATOM 3021 N N . PHE A 1 369 ? -31.361 -4.043 47.487 1.00 91.94 369 PHE A N 1
ATOM 3022 C CA . PHE A 1 369 ? -32.774 -4.138 47.113 1.00 91.94 369 PHE A CA 1
ATOM 3023 C C . PHE A 1 369 ? -33.322 -5.565 47.256 1.00 91.94 369 PHE A C 1
ATOM 3025 O O . PHE A 1 369 ? -34.432 -5.762 47.744 1.00 91.94 369 PHE A O 1
ATOM 3032 N N . THR A 1 370 ? -32.519 -6.563 46.894 1.00 89.94 370 THR A N 1
ATOM 3033 C CA . THR A 1 370 ? -32.860 -7.984 47.019 1.00 89.94 370 THR A CA 1
ATOM 3034 C C . THR A 1 370 ? -33.028 -8.383 48.484 1.00 89.94 370 THR A C 1
ATOM 3036 O O . THR A 1 370 ? -34.016 -9.027 48.823 1.00 89.94 370 THR A O 1
ATOM 3039 N N . VAL A 1 371 ? -32.135 -7.932 49.374 1.00 87.25 371 VAL A N 1
ATOM 3040 C CA . VAL A 1 371 ? -32.269 -8.136 50.830 1.00 87.25 371 VAL A CA 1
ATOM 3041 C C . VAL A 1 371 ? -33.554 -7.494 51.356 1.00 87.25 371 VAL A C 1
ATOM 3043 O O . VAL A 1 371 ? -34.306 -8.129 52.092 1.00 87.25 371 VAL A O 1
ATOM 3046 N N . VAL A 1 372 ? -33.853 -6.259 50.941 1.00 89.00 372 VAL A N 1
ATOM 3047 C CA . VAL A 1 372 ? -35.096 -5.564 51.313 1.00 89.00 372 VAL A CA 1
ATOM 3048 C C . VAL A 1 372 ? -36.323 -6.365 50.857 1.00 89.00 372 VAL A C 1
ATOM 3050 O O . VAL A 1 372 ? -37.221 -6.602 51.663 1.00 89.00 372 VAL A O 1
ATOM 3053 N N . ILE A 1 373 ? -36.357 -6.852 49.612 1.00 89.44 373 ILE A N 1
ATOM 3054 C CA . ILE A 1 373 ? -37.454 -7.700 49.113 1.00 89.44 373 ILE A CA 1
ATOM 3055 C C . ILE A 1 373 ? -37.582 -8.982 49.937 1.00 89.44 373 ILE A C 1
ATOM 3057 O O . ILE A 1 373 ? -38.691 -9.320 50.345 1.00 89.44 373 ILE A O 1
ATOM 3061 N N . PHE A 1 374 ? -36.478 -9.686 50.198 1.00 85.88 374 PHE A N 1
ATOM 3062 C CA . PHE A 1 374 ? -36.508 -10.956 50.925 1.00 85.88 374 PHE A CA 1
ATOM 3063 C C . PHE A 1 374 ? -37.051 -10.825 52.348 1.00 85.88 374 PHE A C 1
ATOM 3065 O O . PHE A 1 374 ? -37.676 -11.760 52.838 1.00 85.88 374 PHE A O 1
ATOM 3072 N N . ILE A 1 375 ? -36.872 -9.671 52.991 1.00 81.62 375 ILE A N 1
ATOM 3073 C CA . ILE A 1 375 ? -37.425 -9.402 54.321 1.00 81.62 375 ILE A CA 1
ATOM 3074 C C . ILE A 1 375 ? -38.890 -8.949 54.218 1.00 81.62 375 ILE A C 1
ATOM 3076 O O . ILE A 1 375 ? -39.761 -9.503 54.891 1.00 81.62 375 ILE A O 1
ATOM 3080 N N . PHE A 1 376 ? -39.190 -7.942 53.391 1.00 83.25 376 PHE A N 1
ATOM 3081 C CA . PHE A 1 376 ? -40.509 -7.300 53.390 1.00 83.25 376 PHE A CA 1
ATOM 3082 C C . PHE A 1 376 ? -41.578 -8.083 52.637 1.00 83.25 376 PHE A C 1
ATOM 3084 O O . PHE A 1 376 ? -42.719 -8.097 53.081 1.00 83.25 376 PHE A O 1
ATOM 3091 N N . LEU A 1 377 ? -41.250 -8.748 51.530 1.00 86.44 377 LEU A N 1
ATOM 3092 C CA . LEU A 1 377 ? -42.238 -9.466 50.724 1.00 86.44 377 LEU A CA 1
ATOM 3093 C C . LEU A 1 377 ? -42.938 -10.602 51.497 1.00 86.44 377 LEU A C 1
ATOM 3095 O O . LEU A 1 377 ? -44.172 -10.619 51.500 1.00 86.44 377 LEU A O 1
ATOM 3099 N N . PRO A 1 378 ? -42.234 -11.511 52.204 1.00 80.19 378 PRO A N 1
ATOM 3100 C CA . PRO A 1 378 ? -42.908 -12.514 53.025 1.00 80.19 378 PRO A CA 1
ATOM 3101 C C . PRO A 1 378 ? -43.643 -11.885 54.213 1.00 80.19 378 PRO A C 1
ATOM 3103 O O . PRO A 1 378 ? -44.755 -12.304 54.525 1.00 80.19 378 PRO A O 1
ATOM 3106 N N . LEU A 1 379 ? -43.088 -10.842 54.841 1.00 79.56 379 LEU A N 1
ATOM 3107 C CA . LEU A 1 379 ? -43.757 -10.149 55.945 1.00 79.56 379 LEU A CA 1
ATOM 3108 C C . LEU A 1 379 ? -45.082 -9.512 55.489 1.00 79.56 379 LEU A C 1
ATOM 3110 O O . LEU A 1 379 ? -46.105 -9.677 56.150 1.00 79.56 379 LEU A O 1
ATOM 3114 N N . SER A 1 380 ? -45.084 -8.841 54.334 1.00 83.62 380 SER A N 1
ATOM 3115 C CA . SER A 1 380 ? -46.273 -8.272 53.694 1.00 83.62 380 SER A CA 1
ATOM 3116 C C . SER A 1 380 ? -47.281 -9.343 53.283 1.00 83.62 380 SER A C 1
ATOM 3118 O O . SER A 1 380 ? -48.485 -9.125 53.407 1.00 83.62 380 SER A O 1
ATOM 3120 N N . PHE A 1 381 ? -46.815 -10.510 52.832 1.00 83.00 381 PHE A N 1
ATOM 3121 C CA . PHE A 1 381 ? -47.692 -11.645 52.559 1.00 83.00 381 PHE A CA 1
ATOM 3122 C C . PHE A 1 381 ? -48.405 -12.114 53.833 1.00 83.00 381 PHE A C 1
ATOM 3124 O O . PHE A 1 381 ? -49.628 -12.236 53.832 1.00 83.00 381 PHE A O 1
ATOM 3131 N N . PHE A 1 382 ? -47.674 -12.317 54.935 1.00 76.00 382 PHE A N 1
ATOM 3132 C CA . PHE A 1 382 ? -48.277 -12.753 56.195 1.00 76.00 382 PHE A CA 1
ATOM 3133 C C . PHE A 1 382 ? -49.245 -11.713 56.765 1.00 76.00 382 PHE A C 1
ATOM 3135 O O . PHE A 1 382 ? -50.357 -12.074 57.150 1.00 76.00 382 PHE A O 1
ATOM 3142 N N . THR A 1 383 ? -48.882 -10.427 56.790 1.00 77.56 383 THR A N 1
ATOM 3143 C CA . THR A 1 383 ? -49.790 -9.375 57.284 1.00 77.56 383 THR A CA 1
ATOM 3144 C C . THR A 1 383 ? -51.051 -9.265 56.433 1.00 77.56 383 THR A C 1
ATOM 3146 O O . THR A 1 383 ? -52.140 -9.121 56.985 1.00 77.56 383 THR A O 1
ATOM 3149 N N . SER A 1 384 ? -50.934 -9.395 55.109 1.00 82.38 384 SER A N 1
ATOM 3150 C CA . SER A 1 384 ? -52.088 -9.421 54.211 1.00 82.38 384 SER A CA 1
ATOM 3151 C C . SER A 1 384 ? -52.958 -10.660 54.438 1.00 82.38 384 SER A C 1
ATOM 3153 O O . SER A 1 384 ? -54.167 -10.514 54.591 1.00 82.38 384 SER A O 1
ATOM 3155 N N . TYR A 1 385 ? -52.358 -11.850 54.542 1.00 78.62 385 TYR A N 1
ATOM 3156 C CA . TYR A 1 385 ? -53.066 -13.111 54.784 1.00 78.62 385 TYR A CA 1
ATOM 3157 C C . TYR A 1 385 ? -53.867 -13.084 56.094 1.00 78.62 385 TYR A C 1
ATOM 3159 O O . TYR A 1 385 ? -55.034 -13.466 56.112 1.00 78.62 385 TYR A O 1
ATOM 3167 N N . PHE A 1 386 ? -53.278 -12.572 57.179 1.00 72.06 386 PHE A N 1
ATOM 3168 C CA . PHE A 1 386 ? -53.972 -12.421 58.464 1.00 72.06 386 PHE A CA 1
ATOM 3169 C C . PHE A 1 386 ? -54.953 -11.240 58.505 1.00 72.06 386 PHE A C 1
ATOM 3171 O O . PHE A 1 386 ? -55.864 -11.242 59.327 1.00 72.06 386 PHE A O 1
ATOM 3178 N N . GLY A 1 387 ? -54.793 -10.245 57.629 1.00 73.81 387 GLY A N 1
ATOM 3179 C CA . GLY A 1 387 ? -55.751 -9.151 57.451 1.00 73.81 387 GLY A CA 1
ATOM 3180 C C . GLY A 1 387 ? -57.008 -9.554 56.671 1.00 73.81 387 GLY A C 1
ATOM 3181 O O . GLY A 1 387 ? -57.989 -8.809 56.663 1.00 73.81 387 GLY A O 1
ATOM 3182 N N . MET A 1 388 ? -57.014 -10.722 56.020 1.00 78.62 388 MET A N 1
ATOM 3183 C CA . MET A 1 388 ? -58.219 -11.269 55.402 1.00 78.62 388 MET A CA 1
ATOM 3184 C C . MET A 1 388 ? -59.178 -11.752 56.496 1.00 78.62 388 MET A C 1
ATOM 3186 O O . MET A 1 388 ? -58.810 -12.563 57.344 1.00 78.62 388 MET A O 1
ATOM 3190 N N . ASN A 1 389 ? -60.434 -11.294 56.454 1.00 69.44 389 ASN A N 1
ATOM 3191 C CA . ASN A 1 389 ? -61.498 -11.724 57.370 1.00 69.44 389 ASN A CA 1
ATOM 3192 C C . ASN A 1 389 ? -61.934 -13.175 57.088 1.00 69.44 389 ASN A C 1
ATOM 3194 O O . ASN A 1 389 ? -63.027 -13.440 56.587 1.00 69.44 389 ASN A O 1
ATOM 3198 N N . LEU A 1 390 ? -61.061 -14.131 57.396 1.00 66.94 390 LEU A N 1
ATOM 3199 C CA . LEU A 1 390 ? -61.333 -15.560 57.325 1.00 66.94 390 LEU A CA 1
ATOM 3200 C C . LEU A 1 390 ? -62.151 -15.979 58.556 1.00 66.94 390 LEU A C 1
ATOM 3202 O O . LEU A 1 390 ? -61.714 -15.806 59.695 1.00 66.94 390 LEU A O 1
ATOM 3206 N N . GLN A 1 391 ? -63.324 -16.580 58.331 1.00 62.72 391 GLN A N 1
ATOM 3207 C CA . GLN A 1 391 ? -64.260 -17.007 59.388 1.00 62.72 391 GLN A CA 1
ATOM 3208 C C . GLN A 1 391 ? -63.612 -17.873 60.487 1.00 62.72 391 GLN A C 1
ATOM 3210 O O . GLN A 1 391 ? -63.998 -17.767 61.649 1.00 62.72 391 GLN A O 1
ATOM 3215 N N . GLY A 1 392 ? -62.615 -18.700 60.146 1.00 65.12 392 GLY A N 1
ATOM 3216 C CA . GLY A 1 392 ? -61.917 -19.569 61.106 1.00 65.12 392 GLY A CA 1
ATOM 3217 C C . GLY A 1 392 ? -60.949 -18.848 62.056 1.00 65.12 392 GLY A C 1
ATOM 3218 O O . GLY A 1 392 ? -60.690 -19.342 63.150 1.00 65.12 392 GLY A O 1
ATOM 3219 N N . ILE A 1 393 ? -60.433 -17.674 61.673 1.00 64.94 393 ILE A N 1
ATOM 3220 C CA . ILE A 1 393 ? -59.494 -16.886 62.493 1.00 64.94 393 ILE A CA 1
ATOM 3221 C C . ILE A 1 393 ? -60.251 -15.935 63.430 1.00 64.94 393 ILE A C 1
ATOM 3223 O O . ILE A 1 393 ? -59.835 -15.744 64.569 1.00 64.94 393 ILE A O 1
ATOM 3227 N N . ALA A 1 394 ? -61.388 -15.386 62.990 1.00 62.97 394 ALA A N 1
ATOM 3228 C CA . ALA A 1 394 ? -62.196 -14.462 63.790 1.00 62.97 394 ALA A CA 1
ATOM 3229 C C . ALA A 1 394 ? -62.937 -15.134 64.967 1.00 62.97 394 ALA A C 1
ATOM 3231 O O . ALA A 1 394 ? -63.136 -14.499 65.996 1.00 62.97 394 ALA A O 1
ATOM 3232 N N . ASN A 1 395 ? -63.311 -16.413 64.839 1.00 64.94 395 ASN A N 1
ATOM 3233 C CA . ASN A 1 395 ? -64.058 -17.176 65.855 1.00 64.94 395 ASN A CA 1
ATOM 3234 C C . ASN A 1 395 ? -63.173 -18.173 66.629 1.00 64.94 395 ASN A C 1
ATOM 3236 O O . ASN A 1 395 ? -63.594 -19.288 66.928 1.00 64.94 395 ASN A O 1
ATOM 3240 N N . THR A 1 396 ? -61.919 -17.812 66.894 1.00 68.56 396 THR A N 1
ATOM 3241 C CA . THR A 1 396 ? -60.957 -18.681 67.585 1.00 68.56 396 THR A CA 1
ATOM 3242 C C . THR A 1 396 ? -60.888 -18.360 69.087 1.00 68.56 396 THR A C 1
ATOM 3244 O O . THR A 1 396 ? -60.708 -17.208 69.466 1.00 68.56 396 THR A O 1
ATOM 3247 N N . ASP A 1 397 ? -60.910 -19.388 69.946 1.00 68.94 397 ASP A N 1
ATOM 3248 C CA . ASP A 1 397 ? -60.807 -19.276 71.420 1.00 68.94 397 ASP A CA 1
ATOM 3249 C C . ASP A 1 397 ? -59.376 -18.993 71.941 1.00 68.94 397 ASP A C 1
ATOM 3251 O O . ASP A 1 397 ? -59.091 -19.067 73.139 1.00 68.94 397 ASP A O 1
ATOM 3255 N N . LYS A 1 398 ? -58.417 -18.731 71.045 1.00 70.38 398 LYS A N 1
ATOM 3256 C CA . LYS A 1 398 ? -56.994 -18.566 71.384 1.00 70.38 398 LYS A CA 1
ATOM 3257 C C . LYS A 1 398 ? -56.700 -17.112 71.755 1.00 70.38 398 LYS A C 1
ATOM 3259 O O . LYS A 1 398 ? -57.056 -16.182 71.040 1.00 70.38 398 LYS A O 1
ATOM 3264 N N . THR A 1 399 ? -55.976 -16.919 72.854 1.00 72.38 399 THR A N 1
ATOM 3265 C CA . THR A 1 399 ? -55.566 -15.602 73.357 1.00 72.38 399 THR A CA 1
ATOM 3266 C C . THR A 1 399 ? -54.523 -14.916 72.469 1.00 72.38 399 THR A C 1
ATOM 3268 O O . THR A 1 399 ? -53.739 -15.561 71.770 1.00 72.38 399 THR A O 1
ATOM 3271 N N . GLN A 1 400 ? -54.444 -13.584 72.571 1.00 68.94 400 GLN A N 1
ATOM 3272 C CA . GLN A 1 400 ? -53.484 -12.731 71.850 1.00 68.94 400 GLN A CA 1
ATOM 3273 C C . GLN A 1 400 ? -52.011 -13.164 72.037 1.00 68.94 400 GLN A C 1
ATOM 3275 O O . GLN A 1 400 ? -51.184 -12.955 71.152 1.00 68.94 400 GLN A O 1
ATOM 3280 N N . GLY A 1 401 ? -51.677 -13.820 73.155 1.00 74.31 401 GLY A N 1
ATOM 3281 C CA . GLY A 1 401 ? -50.345 -14.391 73.389 1.00 74.31 401 GLY A CA 1
ATOM 3282 C C . GLY A 1 401 ? -50.000 -15.561 72.458 1.00 74.31 401 GLY A C 1
ATOM 3283 O O . GLY A 1 401 ? -48.861 -15.669 72.010 1.00 74.31 401 GLY A O 1
ATOM 3284 N N . TYR A 1 402 ? -50.979 -16.400 72.096 1.00 74.56 402 TYR A N 1
ATOM 3285 C CA . TYR A 1 402 ? -50.775 -17.489 71.134 1.00 74.56 402 TYR A CA 1
ATOM 3286 C C . TYR A 1 402 ? -50.527 -16.950 69.718 1.00 74.56 402 TYR A C 1
ATOM 3288 O O . TYR A 1 402 ? -49.686 -17.481 68.996 1.00 74.56 402 TYR A O 1
ATOM 3296 N N . PHE A 1 403 ? -51.195 -15.851 69.349 1.00 71.62 403 PHE A N 1
ATOM 3297 C CA . PHE A 1 403 ? -50.967 -15.160 68.078 1.00 71.62 403 PHE A CA 1
ATOM 3298 C C . PHE A 1 403 ? -49.516 -14.680 67.946 1.00 71.62 403 PHE A C 1
ATOM 3300 O O . PHE A 1 403 ? -48.850 -14.993 66.960 1.00 71.62 403 PHE A O 1
ATOM 3307 N N . TRP A 1 404 ? -48.989 -13.990 68.962 1.00 76.44 404 TRP A N 1
ATOM 3308 C CA . TRP A 1 404 ? -47.600 -13.522 68.944 1.00 76.44 404 TRP A CA 1
ATOM 3309 C C . TRP A 1 404 ? -46.576 -14.658 69.017 1.00 76.44 404 TRP A C 1
ATOM 3311 O O . TRP A 1 404 ? -45.521 -14.550 68.397 1.00 76.44 404 TRP A O 1
ATOM 3321 N N . ALA A 1 405 ? -46.884 -15.767 69.697 1.00 78.38 405 ALA A N 1
ATOM 3322 C CA . ALA A 1 405 ? -46.006 -16.937 69.724 1.00 78.38 405 ALA A CA 1
ATOM 3323 C C . ALA A 1 405 ? -45.858 -17.588 68.334 1.00 78.38 405 ALA A C 1
ATOM 3325 O O . ALA A 1 405 ? -44.751 -17.941 67.925 1.00 78.38 405 ALA A O 1
ATOM 3326 N N . VAL A 1 406 ? -46.954 -17.714 67.581 1.00 75.88 406 VAL A N 1
ATOM 3327 C CA . VAL A 1 406 ? -46.940 -18.324 66.241 1.00 75.88 406 VAL A CA 1
ATOM 3328 C C . VAL A 1 406 ? -46.402 -17.348 65.192 1.00 75.88 406 VAL A C 1
ATOM 3330 O O . VAL A 1 406 ? -45.440 -17.665 64.501 1.00 75.88 406 VAL A O 1
ATOM 3333 N N . CYS A 1 407 ? -46.948 -16.134 65.098 1.00 73.19 407 CYS A N 1
ATOM 3334 C CA . CYS A 1 407 ? -46.486 -15.150 64.115 1.00 73.19 407 CYS A CA 1
ATOM 3335 C C . CYS A 1 407 ? -45.043 -14.701 64.384 1.00 73.19 407 CYS A C 1
ATOM 3337 O O . CYS A 1 407 ? -44.263 -14.540 63.446 1.00 73.19 407 CYS A O 1
ATOM 3339 N N . GLY A 1 408 ? -44.663 -14.546 65.656 1.00 76.69 408 GLY A N 1
ATOM 3340 C CA . GLY A 1 408 ? -43.301 -14.203 66.051 1.00 76.69 408 GLY A CA 1
ATOM 3341 C C . GLY A 1 408 ? -42.298 -15.293 65.679 1.00 76.69 408 GLY A C 1
ATOM 3342 O O . GLY A 1 408 ? -41.279 -14.980 65.073 1.00 76.69 408 GLY A O 1
ATOM 3343 N N . SER A 1 409 ? -42.599 -16.569 65.959 1.00 80.06 409 SER A N 1
ATOM 3344 C CA . SER A 1 409 ? -41.701 -17.684 65.611 1.00 80.06 409 SER A CA 1
ATOM 3345 C C . SER A 1 409 ? -41.551 -17.881 64.102 1.00 80.06 409 SER A C 1
ATOM 3347 O O . SER A 1 409 ? -40.434 -18.084 63.631 1.00 80.06 409 SER A O 1
ATOM 3349 N N . VAL A 1 410 ? -42.635 -17.744 63.331 1.00 77.81 410 VAL A N 1
ATOM 3350 C CA . VAL A 1 410 ? -42.587 -17.814 61.860 1.00 77.81 410 VAL A CA 1
ATOM 3351 C C . VAL A 1 410 ? -41.777 -16.654 61.282 1.00 77.81 410 VAL A C 1
ATOM 3353 O O . VAL A 1 410 ? -40.927 -16.874 60.425 1.00 77.81 410 VAL A O 1
ATOM 3356 N N . THR A 1 411 ? -41.976 -15.432 61.783 1.00 73.56 411 THR A N 1
ATOM 3357 C CA . THR A 1 411 ? -41.208 -14.261 61.329 1.00 73.56 411 THR A CA 1
ATOM 3358 C C . THR A 1 411 ? -39.720 -14.425 61.636 1.00 73.56 411 THR A C 1
ATOM 3360 O O . THR A 1 411 ? -38.881 -14.179 60.774 1.00 73.56 411 THR A O 1
ATOM 3363 N N . LEU A 1 412 ? -39.386 -14.894 62.840 1.00 79.38 412 LEU A N 1
ATOM 3364 C CA . LEU A 1 412 ? -38.004 -15.111 63.269 1.00 79.38 412 LEU A CA 1
ATOM 3365 C C . LEU A 1 412 ? -37.334 -16.214 62.438 1.00 79.38 412 LEU A C 1
ATOM 3367 O O . LEU A 1 412 ? -36.205 -16.039 61.992 1.00 79.38 412 LEU A O 1
ATOM 3371 N N . PHE A 1 413 ? -38.054 -17.300 62.140 1.00 81.12 413 PHE A N 1
ATOM 3372 C CA . PHE A 1 413 ? -37.572 -18.367 61.264 1.00 81.12 413 PHE A CA 1
ATOM 3373 C C . PHE A 1 413 ? -37.303 -17.873 59.837 1.00 81.12 413 PHE A C 1
ATOM 3375 O O . PHE A 1 413 ? -36.235 -18.139 59.290 1.00 81.12 413 PHE A O 1
ATOM 3382 N N . VAL A 1 414 ? -38.237 -17.119 59.248 1.00 76.00 414 VAL A N 1
ATOM 3383 C CA . VAL A 1 414 ? -38.090 -16.573 57.890 1.00 76.00 414 VAL A CA 1
ATOM 3384 C C . VAL A 1 414 ? -36.898 -15.623 57.808 1.00 76.00 414 VAL A C 1
ATOM 3386 O O . VAL A 1 414 ? -36.102 -15.757 56.883 1.00 76.00 414 VAL A O 1
ATOM 3389 N N . VAL A 1 415 ? -36.728 -14.725 58.784 1.00 74.69 415 VAL A N 1
ATOM 3390 C CA . VAL A 1 415 ? -35.582 -13.799 58.844 1.00 74.69 415 VAL A CA 1
ATOM 3391 C C . VAL A 1 415 ? -34.264 -14.552 59.049 1.00 74.69 415 VAL A C 1
ATOM 3393 O O . VAL A 1 415 ? -33.300 -14.289 58.339 1.00 74.69 415 VAL A O 1
ATOM 3396 N N . SER A 1 416 ? -34.202 -15.526 59.962 1.00 77.31 416 SER A N 1
ATOM 3397 C CA . SER A 1 416 ? -32.986 -16.327 60.164 1.00 77.31 416 SER A CA 1
ATOM 3398 C C . SER A 1 416 ? -32.601 -17.147 58.935 1.00 77.31 416 SER A C 1
ATOM 3400 O O . SER A 1 416 ? -31.417 -17.264 58.649 1.00 77.31 416 SER A O 1
ATOM 3402 N N . PHE A 1 417 ? -33.569 -17.692 58.199 1.00 77.19 417 PHE A N 1
ATOM 3403 C CA . PHE A 1 417 ? -33.297 -18.468 56.989 1.00 77.19 417 PHE A CA 1
ATOM 3404 C C . PHE A 1 417 ? -32.915 -17.597 55.783 1.00 77.19 417 PHE A C 1
ATOM 3406 O O . PHE A 1 417 ? -32.257 -18.083 54.877 1.00 77.19 417 PHE A O 1
ATOM 3413 N N . THR A 1 418 ? -33.326 -16.325 55.746 1.00 68.12 418 THR A N 1
ATOM 3414 C CA . THR A 1 418 ? -32.963 -15.398 54.654 1.00 68.12 418 THR A CA 1
ATOM 3415 C C . THR A 1 418 ? -31.646 -14.661 54.885 1.00 68.12 418 THR A C 1
ATOM 3417 O O . THR A 1 418 ? -31.080 -14.134 53.931 1.00 68.12 418 THR A O 1
ATOM 3420 N N . VAL A 1 419 ? -31.168 -14.585 56.131 1.00 66.44 419 VAL A N 1
ATOM 3421 C CA . VAL A 1 419 ? -29.903 -13.916 56.497 1.00 66.44 419 VAL A CA 1
ATOM 3422 C C . VAL A 1 419 ? -28.700 -14.878 56.481 1.00 66.44 419 VAL A C 1
ATOM 3424 O O . VAL A 1 419 ? -27.560 -14.416 56.437 1.00 66.44 419 VAL A O 1
ATOM 3427 N N . VAL A 1 420 ? -28.945 -16.192 56.501 1.00 49.59 420 VAL A N 1
ATOM 3428 C CA . VAL A 1 420 ? -27.946 -17.263 56.307 1.00 49.59 420 VAL A CA 1
ATOM 3429 C C . VAL A 1 420 ? -27.889 -17.635 54.834 1.00 49.59 420 VAL A C 1
ATOM 3431 O O . VAL A 1 420 ? -26.757 -17.821 54.333 1.00 49.59 420 VAL A O 1
#

pLDDT: mean 75.65, std 14.56, range [23.47, 95.44]